Protein AF-0000000072553119 (afdb_homodimer)

Structure (mmCIF, N/CA/C/O backbone):
data_AF-0000000072553119-model_v1
#
loop_
_entity.id
_entity.type
_entity.pdbx_description
1 polymer 'Predicted protein'
#
loop_
_atom_site.group_PDB
_atom_site.id
_atom_site.type_symbol
_atom_site.label_atom_id
_atom_site.label_alt_id
_atom_site.label_comp_id
_atom_site.label_asym_id
_atom_site.label_entity_id
_atom_site.label_seq_id
_atom_site.pdbx_PDB_ins_code
_atom_site.Cartn_x
_atom_site.Cartn_y
_atom_site.Cartn_z
_atom_site.occupancy
_atom_site.B_iso_or_equiv
_atom_site.auth_seq_id
_atom_site.auth_comp_id
_atom_site.auth_asym_id
_atom_site.auth_atom_id
_atom_site.pdbx_PDB_model_num
ATOM 1 N N . GLY A 1 1 ? -25.703 16.375 -2.039 1 75.75 1 GLY A N 1
ATOM 2 C CA . GLY A 1 1 ? -24.359 16.766 -2.438 1 75.75 1 GLY A CA 1
ATOM 3 C C . GLY A 1 1 ? -23.281 16.188 -1.546 1 75.75 1 GLY A C 1
ATOM 4 O O . GLY A 1 1 ? -23.578 15.594 -0.503 1 75.75 1 GLY A O 1
ATOM 5 N N . ALA A 1 2 ? -22.141 16.156 -1.925 1 88.75 2 ALA A N 1
ATOM 6 C CA . ALA A 1 2 ? -21.062 15.617 -1.092 1 88.75 2 ALA A CA 1
ATOM 7 C C . ALA A 1 2 ? -20.922 16.422 0.202 1 88.75 2 ALA A C 1
ATOM 9 O O . ALA A 1 2 ? -21 17.641 0.191 1 88.75 2 ALA A O 1
ATOM 10 N N . SER A 1 3 ? -20.844 15.773 1.328 1 96.75 3 SER A N 1
ATOM 11 C CA . SER A 1 3 ? -20.609 16.422 2.613 1 96.75 3 SER A CA 1
ATOM 12 C C . SER A 1 3 ? -19.297 17.188 2.615 1 96.75 3 SER A C 1
ATOM 14 O O . SER A 1 3 ? -18.453 16.984 1.74 1 96.75 3 SER A O 1
ATOM 16 N N . ILE A 1 4 ? -19.156 18.141 3.562 1 97.81 4 ILE A N 1
ATOM 17 C CA . ILE A 1 4 ? -17.906 18.891 3.68 1 97.81 4 ILE A CA 1
ATOM 18 C C . ILE A 1 4 ? -16.734 17.938 3.896 1 97.81 4 ILE A C 1
ATOM 20 O O . ILE A 1 4 ? -15.648 18.141 3.359 1 97.81 4 ILE A O 1
ATOM 24 N N . GLU A 1 5 ? -16.984 16.922 4.676 1 98.31 5 GLU A N 1
ATOM 25 C CA . GLU A 1 5 ? -15.953 15.914 4.93 1 98.31 5 GLU A CA 1
ATOM 26 C C . GLU A 1 5 ? -15.523 15.227 3.639 1 98.31 5 GLU A C 1
ATOM 28 O O . GLU A 1 5 ? -14.328 15.055 3.391 1 98.31 5 GLU A O 1
ATOM 33 N N . GLU A 1 6 ? -16.5 14.836 2.852 1 97.75 6 GLU A N 1
ATOM 34 C CA . GLU A 1 6 ? -16.203 14.188 1.578 1 97.75 6 GLU A CA 1
ATOM 35 C C . GLU A 1 6 ? -15.453 15.125 0.643 1 97.75 6 GLU A C 1
ATOM 37 O O . GLU A 1 6 ? -14.562 14.695 -0.09 1 97.75 6 GLU A O 1
ATOM 42 N N . GLN A 1 7 ? -15.758 16.375 0.671 1 98.56 7 GLN A N 1
ATOM 43 C CA . GLN A 1 7 ? -15.086 17.359 -0.162 1 98.56 7 GLN A CA 1
ATOM 44 C C . GLN A 1 7 ? -13.656 17.609 0.315 1 98.56 7 GLN A C 1
ATOM 46 O O . GLN A 1 7 ? -12.75 17.812 -0.498 1 98.56 7 GLN A O 1
ATOM 51 N N . LEU A 1 8 ? -13.477 17.562 1.594 1 98.81 8 LEU A N 1
ATOM 52 C CA . LEU A 1 8 ? -12.133 17.703 2.146 1 98.81 8 LEU A CA 1
ATOM 53 C C . LEU A 1 8 ? -11.25 16.531 1.748 1 98.81 8 LEU A C 1
ATOM 55 O O . LEU A 1 8 ? -10.078 16.719 1.408 1 98.81 8 LEU A O 1
ATOM 59 N N . ILE A 1 9 ? -11.797 15.375 1.799 1 98.44 9 ILE A N 1
ATOM 60 C CA . ILE A 1 9 ? -11.062 14.188 1.379 1 98.44 9 ILE A CA 1
ATOM 61 C C . ILE A 1 9 ? -10.648 14.328 -0.083 1 98.44 9 ILE A C 1
ATOM 63 O O . ILE A 1 9 ? -9.484 14.086 -0.428 1 98.44 9 ILE A O 1
ATOM 67 N N . GLU A 1 10 ? -11.586 14.812 -0.904 1 97.69 10 GLU A N 1
ATOM 68 C CA . GLU A 1 10 ? -11.297 15 -2.322 1 97.69 10 GLU A CA 1
ATOM 69 C C . GLU A 1 10 ? -10.219 16.062 -2.527 1 97.69 10 GLU A C 1
ATOM 71 O O . GLU A 1 10 ? -9.344 15.914 -3.385 1 97.69 10 GLU A O 1
ATOM 76 N N . ALA A 1 11 ? -10.273 17.156 -1.804 1 98.75 11 ALA A N 1
ATOM 77 C CA . ALA A 1 11 ? -9.258 18.203 -1.89 1 98.75 11 ALA A CA 1
ATOM 78 C C . ALA A 1 11 ? -7.871 17.641 -1.599 1 98.75 11 ALA A C 1
ATOM 80 O O . ALA A 1 11 ? -6.91 17.938 -2.32 1 98.75 11 ALA A O 1
ATOM 81 N N . CYS A 1 12 ? -7.758 16.781 -0.59 1 98.75 12 CYS A N 1
ATOM 82 C CA . CYS A 1 12 ? -6.484 16.188 -0.197 1 98.75 12 CYS A CA 1
ATOM 83 C C . CYS A 1 12 ? -5.996 15.195 -1.243 1 98.75 12 CYS A C 1
ATOM 85 O O . CYS A 1 12 ? -4.805 15.141 -1.551 1 98.75 12 CYS A O 1
ATOM 87 N N . ARG A 1 13 ? -6.941 14.438 -1.808 1 97.69 13 ARG A N 1
ATOM 88 C CA . ARG A 1 13 ? -6.59 13.445 -2.822 1 97.69 13 ARG A CA 1
ATOM 89 C C . ARG A 1 13 ? -6.07 14.125 -4.086 1 97.69 13 ARG A C 1
ATOM 91 O O . ARG A 1 13 ? -5.199 13.586 -4.77 1 97.69 13 ARG A O 1
ATOM 98 N N . ARG A 1 14 ? -6.5 15.336 -4.324 1 97.88 14 ARG A N 1
ATOM 99 C CA . ARG A 1 14 ? -6.207 15.992 -5.594 1 97.88 14 ARG A CA 1
ATOM 100 C C . ARG A 1 14 ? -5.164 17.094 -5.414 1 97.88 14 ARG A C 1
ATOM 102 O O . ARG A 1 14 ? -4.926 17.875 -6.328 1 97.88 14 ARG A O 1
ATOM 109 N N . ASP A 1 15 ? -4.676 17.172 -4.246 1 98.75 15 ASP A N 1
ATOM 110 C CA . ASP A 1 15 ? -3.699 18.219 -3.938 1 98.75 15 ASP A CA 1
ATOM 111 C C . ASP A 1 15 ? -4.262 19.609 -4.242 1 98.75 15 ASP A C 1
ATOM 113 O O . ASP A 1 15 ? -3.582 20.438 -4.852 1 98.75 15 ASP A O 1
ATOM 117 N N . ASN A 1 16 ? -5.531 19.812 -3.836 1 98.69 16 ASN A N 1
ATOM 118 C CA . ASN A 1 16 ? -6.254 21.047 -4.148 1 98.69 16 ASN A CA 1
ATOM 119 C C . ASN A 1 16 ? -6.344 21.969 -2.938 1 98.69 16 ASN A C 1
ATOM 121 O O . ASN A 1 16 ? -7.371 22 -2.258 1 98.69 16 ASN A O 1
ATOM 125 N N . VAL A 1 17 ? -5.387 22.797 -2.744 1 98.81 17 VAL A N 1
ATOM 126 C CA . VAL A 1 17 ? -5.289 23.703 -1.604 1 98.81 17 VAL A CA 1
ATOM 127 C C . VAL A 1 17 ? -6.398 24.734 -1.674 1 98.81 17 VAL A C 1
ATOM 129 O O . VAL A 1 17 ? -6.977 25.109 -0.649 1 98.81 17 VAL A O 1
ATOM 132 N N . GLU A 1 18 ? -6.691 25.172 -2.852 1 98.69 18 GLU A N 1
ATOM 133 C CA . GLU A 1 18 ? -7.723 26.188 -3.031 1 98.69 18 GLU A CA 1
ATOM 134 C C . GLU A 1 18 ? -9.078 25.688 -2.531 1 98.69 18 GLU A C 1
ATOM 136 O O . GLU A 1 18 ? -9.766 26.391 -1.787 1 98.69 18 GLU A O 1
ATOM 141 N N . LEU A 1 19 ? -9.43 24.516 -2.973 1 98.56 19 LEU A N 1
ATOM 142 C CA . LEU A 1 19 ? -10.695 23.938 -2.527 1 98.56 19 LEU A CA 1
ATOM 143 C C . LEU A 1 19 ? -10.711 23.781 -1.011 1 98.56 19 LEU A C 1
ATOM 145 O O . LEU A 1 19 ? -11.711 24.109 -0.362 1 98.56 19 LEU A O 1
ATOM 149 N N . LEU A 1 20 ? -9.648 23.266 -0.407 1 98.56 20 LEU A N 1
ATOM 150 C CA . LEU A 1 20 ? -9.547 23.109 1.039 1 98.56 20 LEU A CA 1
ATOM 151 C C . LEU A 1 20 ? -9.766 24.438 1.747 1 98.56 20 LEU A C 1
ATOM 153 O O . LEU A 1 20 ? -10.562 24.516 2.688 1 98.56 20 LEU A O 1
ATOM 157 N N . THR A 1 21 ? -9.133 25.438 1.269 1 98.12 21 THR A N 1
ATOM 158 C CA . THR A 1 21 ? -9.211 26.766 1.861 1 98.12 21 THR A CA 1
ATOM 159 C C . THR A 1 21 ? -10.633 27.328 1.764 1 98.12 21 THR A C 1
ATOM 161 O O . THR A 1 21 ? -11.156 27.891 2.729 1 98.12 21 THR A O 1
ATOM 164 N N . GLU A 1 22 ? -11.227 27.109 0.644 1 98.12 22 GLU A N 1
ATOM 165 C CA . GLU A 1 22 ? -12.594 27.562 0.441 1 98.12 22 GLU A CA 1
ATOM 166 C C . GLU A 1 22 ? -13.555 26.891 1.418 1 98.12 22 GLU A C 1
ATOM 168 O O . GLU A 1 22 ? -14.438 27.531 1.98 1 98.12 22 GLU A O 1
ATOM 173 N N . LEU A 1 23 ? -13.383 25.594 1.625 1 97.81 23 LEU A N 1
ATOM 174 C CA . LEU A 1 23 ? -14.258 24.812 2.486 1 97.81 23 LEU A CA 1
ATOM 175 C C . LEU A 1 23 ? -14.125 25.25 3.941 1 97.81 23 LEU A C 1
ATOM 177 O O . LEU A 1 23 ? -15.078 25.125 4.719 1 97.81 23 LEU A O 1
ATOM 181 N N . LEU A 1 24 ? -12.984 25.766 4.238 1 97.44 24 LEU A N 1
ATOM 182 C CA . LEU A 1 24 ? -12.719 26.094 5.633 1 97.44 24 LEU A CA 1
ATOM 183 C C . LEU A 1 24 ? -12.938 27.578 5.891 1 97.44 24 LEU A C 1
ATOM 185 O O . LEU A 1 24 ? -12.906 28.031 7.043 1 97.44 24 LEU A O 1
ATOM 189 N N . GLU A 1 25 ? -13.273 28.172 4.824 1 95.19 25 GLU A N 1
ATOM 190 C CA . GLU A 1 25 ? -13.469 29.609 4.949 1 95.19 25 GLU A CA 1
ATOM 191 C C . GLU A 1 25 ? -14.602 29.938 5.91 1 95.19 25 GLU A C 1
ATOM 193 O O . GLU A 1 25 ? -15.656 29.297 5.871 1 95.19 25 GLU A O 1
ATOM 198 N N . ASP A 1 26 ? -14.453 30.844 6.859 1 94.19 26 ASP A N 1
ATOM 199 C CA . ASP A 1 26 ? -15.453 31.391 7.773 1 94.19 26 ASP A CA 1
ATOM 200 C C . ASP A 1 26 ? -15.766 30.406 8.898 1 94.19 26 ASP A C 1
ATOM 202 O O . ASP A 1 26 ? -16.781 30.531 9.57 1 94.19 26 ASP A O 1
ATOM 206 N N . LYS A 1 27 ? -15.102 29.344 8.922 1 96.31 27 LYS A N 1
ATOM 207 C CA . LYS A 1 27 ? -15.266 28.422 10.047 1 96.31 27 LYS A CA 1
ATOM 208 C C . LYS A 1 27 ? -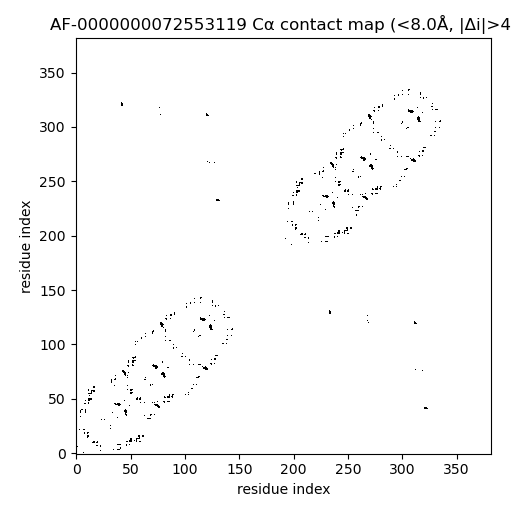14.414 28.859 11.234 1 96.31 27 LYS A C 1
ATOM 210 O O . LYS A 1 27 ? -13.391 29.516 11.062 1 96.31 27 LYS A O 1
ATOM 215 N N . SER A 1 28 ? -14.953 28.531 12.344 1 96.88 28 SER A N 1
ATOM 216 C CA . SER A 1 28 ? -14.188 28.828 13.547 1 96.88 28 SER A CA 1
ATOM 217 C C . SER A 1 28 ? -12.938 27.953 13.641 1 96.88 28 SER A C 1
ATOM 219 O O . SER A 1 28 ? -12.883 26.891 13.039 1 96.88 28 SER A O 1
ATOM 221 N N . ASP A 1 29 ? -11.953 28.391 14.414 1 95.5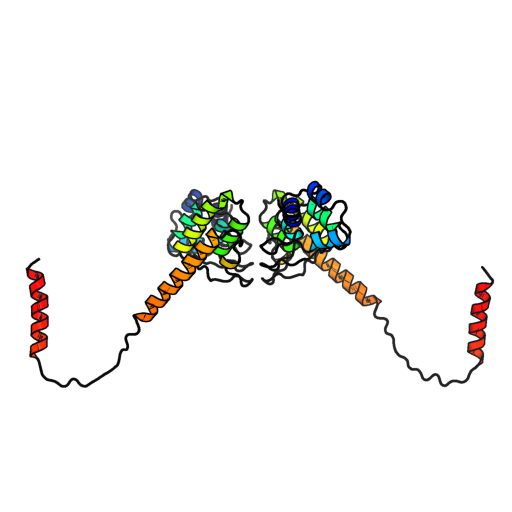6 29 ASP A N 1
ATOM 222 C CA . ASP A 1 29 ? -10.727 27.641 14.609 1 95.56 29 ASP A CA 1
ATOM 223 C C . ASP A 1 29 ? -11.023 26.25 15.164 1 95.56 29 ASP A C 1
ATOM 225 O O . ASP A 1 29 ? -10.414 25.25 14.75 1 95.56 29 ASP A O 1
ATOM 229 N N . SER A 1 30 ? -11.961 26.219 16.047 1 96.94 30 SER A N 1
ATOM 230 C CA . SER A 1 30 ? -12.328 24.938 16.672 1 96.94 30 SER A CA 1
ATOM 231 C C . SER A 1 30 ? -12.953 24 15.648 1 96.94 30 SER A C 1
ATOM 233 O O . SER A 1 30 ? -12.68 22.797 15.656 1 96.94 30 SER A O 1
ATOM 235 N N . GLU A 1 31 ? -13.758 24.516 14.781 1 97.38 31 GLU A N 1
ATOM 236 C CA . GLU A 1 31 ? -14.391 23.703 13.742 1 97.38 31 GLU A CA 1
ATOM 237 C C . GLU A 1 31 ? -13.367 23.234 12.719 1 97.38 31 GLU A C 1
ATOM 239 O O . GLU A 1 31 ? -13.422 22.078 12.266 1 97.38 31 GLU A O 1
ATOM 244 N N . ILE A 1 32 ? -12.453 24.078 12.367 1 97.94 32 ILE A N 1
ATOM 245 C CA . ILE A 1 32 ? -11.391 23.734 11.422 1 97.94 32 ILE A CA 1
ATOM 246 C C . ILE A 1 32 ? -10.547 22.594 11.984 1 97.94 32 ILE A C 1
ATOM 248 O O . ILE A 1 32 ? -10.312 21.594 11.305 1 97.94 32 ILE A O 1
ATOM 252 N N . THR A 1 33 ? -10.211 22.781 13.219 1 97.94 33 THR A N 1
ATOM 253 C CA . THR A 1 33 ? -9.406 21.766 13.883 1 97.94 33 THR A CA 1
ATOM 254 C C . THR A 1 33 ? -10.141 20.422 13.898 1 97.94 33 THR A C 1
ATOM 256 O O . THR A 1 33 ? -9.547 19.391 13.594 1 97.94 33 THR A O 1
ATOM 259 N N . ARG A 1 34 ? -11.359 20.453 14.219 1 98.38 34 ARG A N 1
ATOM 260 C CA . ARG A 1 34 ? -12.164 19.234 14.266 1 98.38 34 ARG A CA 1
ATOM 261 C C . ARG A 1 34 ? -12.266 18.594 12.883 1 98.38 34 ARG A C 1
ATOM 263 O O . ARG A 1 34 ? -12.016 17.391 12.734 1 98.38 34 ARG A O 1
ATOM 270 N N . LEU A 1 35 ? -12.578 19.359 11.867 1 98.56 35 LEU A N 1
ATOM 271 C CA . LEU A 1 35 ? -12.75 18.844 10.516 1 98.56 35 LEU A CA 1
ATOM 272 C C . LEU A 1 35 ? -11.453 18.234 9.984 1 98.56 35 LEU A C 1
ATOM 274 O O . LEU A 1 35 ? -11.453 17.141 9.43 1 98.56 35 LEU A O 1
ATOM 278 N N . LEU A 1 36 ? -10.344 18.906 10.211 1 98.81 36 LEU A N 1
ATOM 279 C CA . LEU A 1 36 ? -9.07 18.484 9.633 1 98.81 36 LEU A CA 1
ATOM 280 C C . LEU A 1 36 ? -8.531 17.25 10.352 1 98.81 36 LEU A C 1
ATOM 282 O O . LEU A 1 36 ? -7.926 16.375 9.727 1 98.81 36 LEU A O 1
ATOM 286 N N . ASN A 1 37 ? -8.859 17.125 11.648 1 98.81 37 ASN A N 1
ATOM 287 C CA . ASN A 1 37 ? -8.25 16.062 12.43 1 98.81 37 ASN A CA 1
ATOM 288 C C . ASN A 1 37 ? -9.188 14.859 12.555 1 98.81 37 ASN A C 1
ATOM 290 O O . ASN A 1 37 ? -8.734 13.727 12.734 1 98.81 37 ASN A O 1
ATOM 294 N N . GLU A 1 38 ? -10.508 15.023 12.336 1 98.62 38 GLU A N 1
ATOM 295 C CA . GLU A 1 38 ? -11.438 13.938 12.641 1 98.62 38 GLU A CA 1
ATOM 296 C C . GLU A 1 38 ? -12.062 13.367 11.375 1 98.62 38 GLU A C 1
ATOM 298 O O . GLU A 1 38 ? -12.664 12.297 11.398 1 98.62 38 GLU A O 1
ATOM 303 N N . THR A 1 39 ? -11.953 14.109 10.25 1 98.75 39 THR A N 1
ATOM 304 C CA . THR A 1 39 ? -12.469 13.57 9 1 98.75 39 THR A CA 1
ATOM 305 C C . THR A 1 39 ? -11.672 12.344 8.57 1 98.75 39 THR A C 1
ATOM 307 O O . THR A 1 39 ? -10.445 12.398 8.453 1 98.75 39 THR A O 1
ATOM 310 N N . THR A 1 40 ? -12.406 11.234 8.359 1 98.56 40 THR A N 1
ATOM 311 C CA . THR A 1 40 ? -11.781 10.008 7.879 1 98.56 40 THR A CA 1
ATOM 312 C C . THR A 1 40 ? -12.562 9.422 6.707 1 98.56 40 THR A C 1
ATOM 314 O O . THR A 1 40 ? -13.758 9.695 6.555 1 98.56 40 THR A O 1
ATOM 317 N N . THR A 1 41 ? -11.891 8.672 5.875 1 97.44 41 THR A N 1
ATOM 318 C CA . THR A 1 41 ? -12.555 7.875 4.848 1 97.44 41 THR A CA 1
ATOM 319 C C . THR A 1 41 ? -13.227 6.652 5.465 1 97.44 41 THR A C 1
ATOM 321 O O . THR A 1 41 ? -13.039 6.367 6.648 1 97.44 41 THR A O 1
ATOM 324 N N . VAL A 1 42 ? -13.938 6.02 4.672 1 93.5 42 VAL A N 1
ATOM 325 C CA . VAL A 1 42 ? -14.609 4.801 5.102 1 93.5 42 VAL A CA 1
ATOM 326 C C . VAL A 1 42 ? -13.578 3.748 5.492 1 93.5 42 VAL A C 1
ATOM 328 O O . VAL A 1 42 ? -13.867 2.855 6.297 1 93.5 42 VAL A O 1
ATOM 331 N N . MET A 1 43 ? -12.367 3.85 4.98 1 93.62 43 MET A N 1
ATOM 332 C CA . MET A 1 43 ? -11.297 2.893 5.27 1 93.62 43 MET A CA 1
ATOM 333 C C . MET A 1 43 ? -10.547 3.285 6.539 1 93.62 43 MET A C 1
ATOM 335 O O . MET A 1 43 ? -9.656 2.561 6.984 1 93.62 43 MET A O 1
ATOM 339 N N . GLY A 1 44 ? -10.859 4.457 7.102 1 97.12 44 GLY A N 1
ATOM 340 C CA . GLY A 1 44 ? -10.227 4.879 8.344 1 97.12 44 GLY A CA 1
ATOM 341 C C . GLY A 1 44 ? -9 5.742 8.125 1 97.12 44 GLY A C 1
ATOM 342 O O . GLY A 1 44 ? -8.211 5.945 9.047 1 97.12 44 GLY A O 1
ATOM 343 N N . ASN A 1 45 ? -8.797 6.211 6.906 1 98.12 45 ASN A N 1
ATOM 344 C CA . ASN A 1 45 ? -7.715 7.152 6.621 1 98.12 45 ASN A CA 1
ATOM 345 C C . ASN A 1 45 ? -8.109 8.586 6.973 1 98.12 45 ASN A C 1
ATOM 347 O O . ASN A 1 45 ? -9.211 9.031 6.641 1 98.12 45 ASN A O 1
ATOM 351 N N . HIS A 1 46 ? -7.207 9.242 7.617 1 98.88 46 HIS A N 1
ATOM 352 C CA . HIS A 1 46 ? -7.387 10.68 7.832 1 98.88 46 HIS A CA 1
ATOM 353 C C . HIS A 1 46 ? -6.996 11.469 6.594 1 98.88 46 HIS A C 1
ATOM 355 O O . HIS A 1 46 ? -6.391 10.93 5.668 1 98.88 46 HIS A O 1
ATOM 361 N N . LEU A 1 47 ? -7.387 12.789 6.645 1 98.88 47 LEU A N 1
ATOM 362 C CA . LEU A 1 47 ? -7.059 13.664 5.523 1 98.88 47 LEU A CA 1
ATOM 363 C C . LEU A 1 47 ? -5.566 13.625 5.219 1 98.88 47 LEU A C 1
ATOM 365 O O . LEU A 1 47 ? -5.164 13.547 4.055 1 98.88 47 LEU A O 1
ATOM 369 N N . TYR A 1 48 ? -4.809 13.562 6.301 1 98.94 48 TYR A N 1
ATOM 370 C CA . TYR A 1 48 ? -3.354 13.562 6.191 1 98.94 48 TYR A CA 1
ATOM 371 C C . TYR A 1 48 ? -2.857 12.289 5.523 1 98.94 48 TYR A C 1
ATOM 373 O O . TYR A 1 48 ? -1.954 12.328 4.684 1 98.94 48 TYR A O 1
ATOM 381 N N . HIS A 1 49 ? -3.432 11.133 5.77 1 98.88 49 HIS A N 1
ATOM 382 C CA . HIS A 1 49 ? -3.094 9.875 5.113 1 98.88 49 HIS A CA 1
ATOM 383 C C . HIS A 1 49 ? -3.381 9.938 3.617 1 98.88 49 HIS A C 1
ATOM 385 O O . HIS A 1 49 ? -2.561 9.5 2.805 1 98.88 49 HIS A O 1
ATOM 391 N N . GLU A 1 50 ? -4.566 10.516 3.293 1 98.44 50 GLU A N 1
ATOM 392 C CA . GLU A 1 50 ? -4.973 10.594 1.894 1 98.44 50 GLU A CA 1
ATOM 393 C C . GLU A 1 50 ? -4.004 11.445 1.081 1 98.44 50 GLU A C 1
ATOM 395 O O . GLU A 1 50 ? -3.672 11.102 -0.056 1 98.44 50 GLU A O 1
ATOM 400 N N . ALA A 1 51 ? -3.57 12.516 1.639 1 98.88 51 ALA A N 1
ATOM 401 C CA . ALA A 1 51 ? -2.596 13.383 0.978 1 98.88 51 ALA A CA 1
ATOM 402 C C . ALA A 1 51 ? -1.234 12.695 0.882 1 98.88 51 ALA A C 1
ATOM 404 O O . ALA A 1 51 ? -0.615 12.68 -0.184 1 98.88 51 ALA A O 1
ATOM 405 N N . ALA A 1 52 ? -0.789 12.07 1.973 1 98.88 52 ALA A N 1
ATOM 406 C CA . ALA A 1 52 ? 0.529 11.453 2.07 1 98.88 52 ALA A CA 1
ATOM 407 C C . ALA A 1 52 ? 0.649 10.266 1.114 1 98.88 52 ALA A C 1
ATOM 409 O O . ALA A 1 52 ? 1.694 10.07 0.491 1 98.88 52 ALA A O 1
ATOM 410 N N . SER A 1 53 ? -0.427 9.531 0.985 1 98 53 SER A N 1
ATOM 411 C CA . SER A 1 53 ? -0.419 8.32 0.163 1 98 53 SER A CA 1
ATOM 412 C C . SER A 1 53 ? -0.3 8.664 -1.318 1 98 53 SER A C 1
ATOM 414 O O . SER A 1 53 ? -0.148 7.773 -2.156 1 98 53 SER A O 1
ATOM 416 N N . ARG A 1 54 ? -0.298 9.945 -1.612 1 97.56 54 ARG A N 1
ATOM 417 C CA . ARG A 1 54 ? -0.227 10.383 -3.002 1 97.56 54 ARG A CA 1
ATOM 418 C C . ARG A 1 54 ? 0.91 11.383 -3.201 1 97.56 54 ARG A C 1
ATOM 420 O O . ARG A 1 54 ? 1.016 12.008 -4.258 1 97.56 54 ARG A O 1
ATOM 427 N N . GLY A 1 55 ? 1.621 11.555 -2.145 1 98.62 55 GLY A N 1
ATOM 428 C CA . GLY A 1 55 ? 2.748 12.469 -2.236 1 98.62 55 GLY A CA 1
ATOM 429 C C . GLY A 1 55 ? 2.332 13.898 -2.529 1 98.62 55 GLY A C 1
ATOM 430 O O . GLY A 1 55 ? 3.016 14.609 -3.27 1 98.62 55 GLY A O 1
ATOM 431 N N . ASN A 1 56 ? 1.232 14.297 -2.033 1 98.75 56 ASN A N 1
ATOM 432 C CA . ASN A 1 56 ? 0.709 15.625 -2.32 1 98.75 56 ASN A CA 1
ATOM 433 C C . ASN A 1 56 ? 1.345 16.688 -1.422 1 98.75 56 ASN A C 1
ATOM 435 O O . ASN A 1 56 ? 0.815 17 -0.354 1 98.75 56 ASN A O 1
ATOM 439 N N . TYR A 1 57 ? 2.348 17.297 -1.908 1 98.75 57 TYR A N 1
ATOM 440 C CA . TYR A 1 57 ? 3.232 18.172 -1.145 1 98.75 57 TYR A CA 1
ATOM 441 C C . TYR A 1 57 ? 2.506 19.438 -0.716 1 98.75 57 TYR A C 1
ATOM 443 O O . TYR A 1 57 ? 2.557 19.812 0.455 1 98.75 57 TYR A O 1
ATOM 451 N N . GLU A 1 58 ? 1.848 20.078 -1.609 1 98.75 58 GLU A N 1
ATOM 452 C CA . GLU A 1 58 ? 1.302 21.406 -1.355 1 98.75 58 GLU A CA 1
ATOM 453 C C . GLU A 1 58 ? 0.208 21.359 -0.292 1 98.75 58 GLU A C 1
ATOM 455 O O . GLU A 1 58 ? 0.196 22.172 0.629 1 98.75 58 GLU A O 1
ATOM 460 N N . ILE A 1 59 ? -0.656 20.391 -0.421 1 98.88 59 ILE A N 1
ATOM 461 C CA . ILE A 1 59 ? -1.761 20.344 0.531 1 98.88 59 ILE A CA 1
ATOM 462 C C . ILE A 1 59 ? -1.249 19.875 1.89 1 98.88 59 ILE A C 1
ATOM 464 O O . ILE A 1 59 ? -1.741 20.312 2.932 1 98.88 59 ILE A O 1
ATOM 468 N N . ILE A 1 60 ? -0.24 18.953 1.889 1 98.88 60 ILE A N 1
ATOM 469 C CA . ILE A 1 60 ? 0.35 18.547 3.154 1 98.88 60 ILE A CA 1
ATOM 470 C C . ILE A 1 60 ? 0.979 19.734 3.855 1 98.88 60 ILE A C 1
ATOM 472 O O . ILE A 1 60 ? 0.774 19.953 5.055 1 98.88 60 ILE A O 1
ATOM 476 N N . ASP A 1 61 ? 1.696 20.531 3.123 1 98.62 61 ASP A N 1
ATOM 477 C CA . ASP A 1 61 ? 2.301 21.75 3.664 1 98.62 61 ASP A CA 1
ATOM 478 C C . ASP A 1 61 ? 1.241 22.672 4.273 1 98.62 61 ASP A C 1
ATOM 480 O O . ASP A 1 61 ? 1.416 23.172 5.387 1 98.62 61 ASP A O 1
ATOM 484 N N . HIS A 1 62 ? 0.181 22.812 3.588 1 98.44 62 HIS A N 1
ATOM 485 C CA . HIS A 1 62 ? -0.908 23.656 4.055 1 98.44 62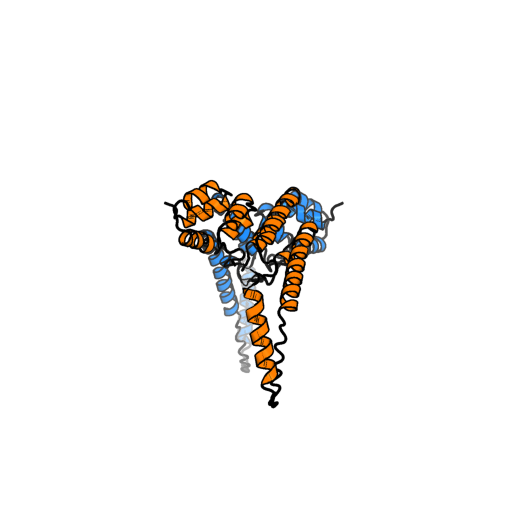 HIS A CA 1
ATOM 486 C C . HIS A 1 62 ? -1.547 23.094 5.316 1 98.44 62 HIS A C 1
ATOM 488 O O . HIS A 1 62 ? -1.841 23.844 6.258 1 98.44 62 HIS A O 1
ATOM 494 N N . LEU A 1 63 ? -1.787 21.75 5.328 1 98.5 63 LEU A N 1
ATOM 495 C CA . LEU A 1 63 ? -2.361 21.094 6.496 1 98.5 63 LEU A CA 1
ATOM 496 C C . LEU A 1 63 ? -1.466 21.266 7.719 1 98.5 63 LEU A C 1
ATOM 498 O O . LEU A 1 63 ? -1.948 21.609 8.805 1 98.5 63 LEU A O 1
ATOM 502 N N . LEU A 1 64 ? -0.185 21.062 7.539 1 97.69 64 LEU A N 1
ATOM 503 C CA . LEU A 1 64 ? 0.777 21.078 8.633 1 97.69 64 LEU A CA 1
ATOM 504 C C . LEU A 1 64 ? 0.913 22.5 9.195 1 97.69 64 LEU A C 1
ATOM 506 O O . LEU A 1 64 ? 1.367 22.672 10.328 1 97.69 64 LEU A O 1
ATOM 510 N N . ASP A 1 65 ? 0.448 23.484 8.469 1 95.56 65 ASP A N 1
ATOM 511 C CA . ASP A 1 65 ? 0.517 24.875 8.898 1 95.56 65 ASP A CA 1
ATOM 512 C C . ASP A 1 65 ? -0.718 25.266 9.711 1 95.56 65 ASP A C 1
ATOM 514 O O . ASP A 1 65 ? -0.766 26.344 10.297 1 95.56 65 ASP A O 1
ATOM 518 N N . GLN A 1 66 ? -1.687 24.422 9.688 1 95.81 66 GLN A N 1
ATOM 519 C CA . GLN A 1 66 ? -2.885 24.719 10.461 1 95.81 66 GLN A CA 1
ATOM 520 C C . GLN A 1 66 ? -2.625 24.562 11.961 1 95.81 66 GLN A C 1
ATOM 522 O O . GLN A 1 66 ? -1.914 23.641 12.375 1 95.81 66 GLN A O 1
ATOM 527 N N . PRO A 1 67 ? -3.217 25.469 12.711 1 92 67 PRO A N 1
ATOM 528 C CA . PRO A 1 67 ? -3.055 25.328 14.164 1 92 67 PRO A CA 1
ATOM 529 C C . PRO A 1 67 ? -3.658 24.047 14.719 1 92 67 PRO A C 1
ATOM 531 O O . PRO A 1 67 ? -4.727 23.625 14.273 1 92 67 PRO A O 1
ATOM 534 N N . ASP A 1 68 ? -2.984 23.344 15.617 1 96.38 68 ASP A N 1
ATOM 535 C CA . ASP A 1 68 ? -3.424 22.156 16.359 1 96.38 68 ASP A CA 1
ATOM 536 C C . ASP A 1 68 ? -3.674 20.984 15.414 1 96.38 68 ASP A C 1
ATOM 538 O O . ASP A 1 68 ? -4.5 20.109 15.695 1 96.38 68 ASP A O 1
ATOM 542 N N . PHE A 1 69 ? -3.064 21.062 14.25 1 97.88 69 PHE A N 1
ATOM 543 C CA . PHE A 1 69 ? -3.162 19.938 13.328 1 97.88 69 PHE A CA 1
ATOM 544 C C . PHE A 1 69 ? -2.383 18.734 13.852 1 97.88 69 PHE A C 1
ATOM 546 O O . PHE A 1 69 ? -1.229 18.875 14.266 1 97.88 69 PHE A O 1
ATOM 553 N N . GLU A 1 70 ? -3.047 17.516 13.852 1 98.06 70 GLU A N 1
ATOM 554 C CA . GLU A 1 70 ? -2.424 16.297 14.352 1 98.06 70 GLU A CA 1
ATOM 555 C C . GLU A 1 70 ? -1.472 15.703 13.312 1 98.06 70 GLU A C 1
ATOM 557 O O . GLU A 1 70 ? -1.899 15.289 12.234 1 98.06 70 GLU A O 1
ATOM 562 N N . CYS A 1 71 ? -0.23 15.562 13.648 1 97.81 71 CYS A N 1
ATOM 563 C CA . CYS A 1 71 ? 0.805 15.156 12.703 1 97.81 71 CYS A CA 1
ATOM 564 C C . CYS A 1 71 ? 0.92 13.633 12.648 1 97.81 71 CYS A C 1
ATOM 566 O O . CYS A 1 71 ? 1.517 13.094 11.711 1 97.81 71 CYS A O 1
ATOM 568 N N . ASP A 1 72 ? 0.356 12.93 13.656 1 98.69 72 ASP A N 1
ATOM 569 C CA . ASP A 1 72 ? 0.58 11.492 13.688 1 98.69 72 ASP A CA 1
ATOM 570 C C . ASP A 1 72 ? -0.725 10.734 13.938 1 98.69 72 ASP A C 1
ATOM 572 O O . ASP A 1 72 ? -0.793 9.875 14.82 1 98.69 72 ASP A O 1
ATOM 576 N N . PRO A 1 73 ? -1.782 11.102 13.219 1 98.75 73 PRO A N 1
ATOM 577 C CA . PRO A 1 73 ? -2.955 10.234 13.359 1 98.75 73 PRO A CA 1
ATOM 578 C C . PRO A 1 73 ? -2.697 8.812 12.875 1 98.75 73 PRO A C 1
ATOM 580 O O . PRO A 1 73 ? -1.875 8.602 11.984 1 98.75 73 PRO A O 1
ATOM 583 N N . ILE A 1 74 ? -3.334 7.836 13.492 1 98.69 74 ILE A N 1
ATOM 584 C CA . ILE A 1 74 ? -3.176 6.43 13.133 1 98.69 74 ILE A CA 1
ATOM 585 C C . ILE A 1 74 ? -4.41 5.945 12.383 1 98.69 74 ILE A C 1
ATOM 587 O O . ILE A 1 74 ? -5.539 6.133 12.844 1 98.69 74 ILE A O 1
ATOM 591 N N . ASN A 1 75 ? -4.242 5.391 11.188 1 97.75 75 ASN A N 1
ATOM 592 C CA . ASN A 1 75 ? -5.41 4.93 10.445 1 97.75 75 ASN A CA 1
ATOM 593 C C . ASN A 1 75 ? -5.922 3.594 10.969 1 97.75 75 ASN A C 1
ATOM 595 O O . ASN A 1 75 ? -5.199 2.885 11.672 1 97.75 75 ASN A O 1
ATOM 599 N N . ARG A 1 76 ? -7.051 3.285 10.664 1 95.38 76 ARG A N 1
ATOM 600 C CA . ARG A 1 76 ? -7.793 2.209 11.312 1 95.38 76 ARG A CA 1
ATOM 601 C C . ARG A 1 76 ? -7.285 0.843 10.859 1 95.38 76 ARG A C 1
ATOM 603 O O . ARG A 1 76 ? -7.078 -0.052 11.688 1 95.38 76 ARG A O 1
ATOM 610 N N . LEU A 1 77 ? -7.031 0.662 9.664 1 92.69 77 LEU A N 1
ATOM 611 C CA . LEU A 1 77 ? -6.812 -0.674 9.125 1 92.69 77 LEU A CA 1
ATOM 612 C C . LEU A 1 77 ? -5.379 -1.13 9.359 1 92.69 77 LEU A C 1
ATOM 614 O O . LEU A 1 77 ? -5.145 -2.182 9.953 1 92.69 77 LEU A O 1
ATOM 618 N N . GLU A 1 78 ? -4.398 -0.344 8.992 1 93.88 78 GLU A N 1
ATOM 619 C CA . GLU A 1 78 ? -2.998 -0.763 8.992 1 93.88 78 GLU A CA 1
ATOM 620 C C . GLU A 1 78 ? -2.277 -0.289 10.25 1 93.88 78 GLU A C 1
ATOM 622 O O . GLU A 1 78 ? -1.203 -0.793 10.578 1 93.88 78 GLU A O 1
ATOM 627 N N . GLY A 1 79 ? -2.908 0.743 10.914 1 97.62 79 GLY A N 1
ATOM 628 C CA . GLY A 1 79 ? -2.195 1.387 12 1 97.62 79 GLY A CA 1
ATOM 629 C C . GLY A 1 79 ? -1.072 2.291 11.531 1 97.62 79 GLY A C 1
ATOM 630 O O . GLY A 1 79 ? -0.098 2.51 12.258 1 97.62 79 GLY A O 1
ATOM 631 N N . ASP A 1 80 ? -1.201 2.779 10.344 1 98.19 80 ASP A N 1
ATOM 632 C CA . ASP A 1 80 ? -0.175 3.629 9.75 1 98.19 80 ASP A CA 1
ATOM 633 C C . ASP A 1 80 ? -0.347 5.082 10.188 1 98.19 80 ASP A C 1
ATOM 635 O O . ASP A 1 80 ? -1.472 5.578 10.281 1 98.19 80 ASP A O 1
ATOM 639 N N . THR A 1 81 ? 0.768 5.73 10.391 1 98.88 81 THR A N 1
ATOM 640 C CA . THR A 1 81 ? 0.796 7.191 10.367 1 98.88 81 THR A CA 1
ATOM 641 C C . THR A 1 81 ? 0.925 7.707 8.938 1 98.88 81 THR A C 1
ATOM 643 O O . THR A 1 81 ? 1.257 6.945 8.023 1 98.88 81 THR A O 1
ATOM 646 N N . PRO A 1 82 ? 0.696 9 8.742 1 98.88 82 PRO A N 1
ATOM 647 C CA . PRO A 1 82 ? 0.911 9.562 7.41 1 98.88 82 PRO A CA 1
ATOM 648 C C . PRO A 1 82 ? 2.355 9.422 6.938 1 98.88 82 PRO A C 1
ATOM 650 O O . PRO A 1 82 ? 2.605 9.266 5.738 1 98.88 82 PRO A O 1
ATOM 653 N N . LEU A 1 83 ? 3.293 9.414 7.887 1 98.94 83 LEU A N 1
ATOM 654 C CA . LEU A 1 83 ? 4.688 9.188 7.523 1 98.94 83 LEU A CA 1
ATOM 655 C C . LEU A 1 83 ? 4.871 7.801 6.914 1 98.94 83 LEU A C 1
ATOM 657 O O . LEU A 1 83 ? 5.559 7.648 5.902 1 98.94 83 LEU A O 1
ATOM 661 N N . HIS A 1 84 ? 4.234 6.777 7.539 1 98.81 84 HIS A N 1
ATOM 662 C CA . HIS A 1 84 ? 4.227 5.453 6.93 1 98.81 84 HIS A CA 1
ATOM 663 C C . HIS A 1 84 ? 3.699 5.512 5.496 1 98.81 84 HIS A C 1
ATOM 665 O O . HIS A 1 84 ? 4.312 4.953 4.586 1 98.81 84 HIS A O 1
ATOM 671 N N . SER A 1 85 ? 2.566 6.199 5.32 1 98.5 85 SER A N 1
ATOM 672 C CA . SER A 1 85 ? 1.906 6.289 4.02 1 98.5 85 SER A CA 1
ATOM 673 C C . SER A 1 85 ? 2.807 6.957 2.988 1 98.5 85 SER A C 1
ATOM 675 O O . SER A 1 85 ? 2.879 6.516 1.84 1 98.5 85 SER A O 1
ATOM 677 N N . ALA A 1 86 ? 3.457 7.992 3.375 1 98.88 86 ALA A N 1
ATOM 678 C CA . ALA A 1 86 ? 4.352 8.711 2.471 1 98.88 86 ALA A CA 1
ATOM 679 C C . ALA A 1 86 ? 5.516 7.824 2.035 1 98.88 86 ALA A C 1
ATOM 681 O O . ALA A 1 86 ? 5.914 7.84 0.867 1 98.88 86 ALA A O 1
ATOM 682 N N . VAL A 1 87 ? 6.043 7.09 2.945 1 98.75 87 VAL A N 1
ATOM 683 C CA . VAL A 1 87 ? 7.148 6.188 2.639 1 98.75 87 VAL A CA 1
ATOM 684 C C . VAL A 1 87 ? 6.68 5.117 1.655 1 98.75 87 VAL A C 1
ATOM 686 O O . VAL A 1 87 ? 7.367 4.824 0.674 1 98.75 87 VAL A O 1
ATOM 689 N N . ARG A 1 88 ? 5.52 4.539 1.915 1 96.94 88 ARG A N 1
ATOM 690 C CA . ARG A 1 88 ? 4.965 3.541 1.003 1 96.94 88 ARG A CA 1
ATOM 691 C C . ARG A 1 88 ? 4.781 4.121 -0.396 1 96.94 88 ARG A C 1
ATOM 693 O O . ARG A 1 88 ? 5.09 3.461 -1.391 1 96.94 88 ARG A O 1
ATOM 700 N N . TRP A 1 89 ? 4.297 5.328 -0.442 1 97.69 89 TRP A N 1
ATOM 701 C CA . TRP A 1 89 ? 4.129 6.008 -1.724 1 97.69 89 TRP A CA 1
ATOM 702 C C . TRP A 1 89 ? 5.461 6.137 -2.451 1 97.69 89 TRP A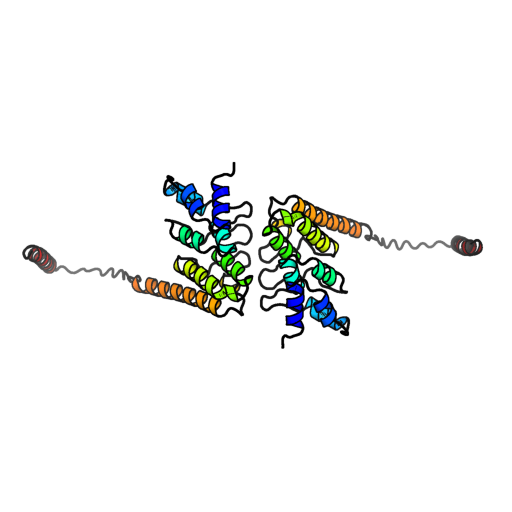 C 1
ATOM 704 O O . TRP A 1 89 ? 5.582 5.75 -3.617 1 97.69 89 TRP A O 1
ATOM 714 N N . LEU A 1 90 ? 6.457 6.598 -1.761 1 98.31 90 LEU A N 1
ATOM 715 C CA . LEU A 1 90 ? 7.742 6.84 -2.402 1 98.31 90 LEU A CA 1
ATOM 716 C C . LEU A 1 90 ? 8.375 5.531 -2.861 1 98.31 90 LEU A C 1
ATOM 718 O O . LEU A 1 90 ? 9.016 5.48 -3.914 1 98.31 90 LEU A O 1
ATOM 722 N N . ASN A 1 91 ? 8.203 4.418 -2.113 1 96.06 91 ASN A N 1
ATOM 723 C CA . ASN A 1 91 ? 8.703 3.102 -2.496 1 96.06 91 ASN A CA 1
ATOM 724 C C . ASN A 1 91 ? 8.156 2.664 -3.85 1 96.06 91 ASN A C 1
ATOM 726 O O . ASN A 1 91 ? 8.812 1.923 -4.582 1 96.06 91 ASN A O 1
ATOM 730 N N . ALA A 1 92 ? 6.992 3.117 -4.098 1 92.44 92 ALA A N 1
ATOM 731 C CA . ALA A 1 92 ? 6.309 2.67 -5.309 1 92.44 92 ALA A CA 1
ATOM 732 C C . ALA A 1 92 ? 6.617 3.592 -6.484 1 92.44 92 ALA A C 1
ATOM 734 O O . ALA A 1 92 ? 6.25 3.299 -7.625 1 92.44 92 ALA A O 1
ATOM 735 N N . GLU A 1 93 ? 7.312 4.719 -6.281 1 94.81 93 GLU A N 1
ATOM 736 C CA . GLU A 1 93 ? 7.605 5.707 -7.312 1 94.81 93 GLU A CA 1
ATOM 737 C C . GLU A 1 93 ? 8.906 5.383 -8.039 1 94.81 93 GLU A C 1
ATOM 739 O O . GLU A 1 93 ? 9.805 4.758 -7.461 1 94.81 93 GLU A O 1
ATOM 744 N N . PRO A 1 94 ? 8.992 5.773 -9.289 1 93.31 94 PRO A N 1
ATOM 745 C CA . PRO A 1 94 ? 10.281 5.625 -9.977 1 93.31 94 PRO A CA 1
ATOM 746 C C . PRO A 1 94 ? 11.398 6.43 -9.32 1 93.31 94 PRO A C 1
ATOM 748 O O . PRO A 1 94 ? 11.133 7.398 -8.609 1 93.31 94 PRO A O 1
ATOM 751 N N . PRO A 1 95 ? 12.578 6.012 -9.578 1 93.62 95 PRO A N 1
ATOM 752 C CA . PRO A 1 95 ? 13.734 6.664 -8.969 1 93.62 95 PRO A CA 1
ATOM 753 C C . PRO A 1 95 ? 13.758 8.172 -9.195 1 93.62 95 PRO A C 1
ATOM 755 O O . PRO A 1 95 ? 14.234 8.922 -8.344 1 93.62 95 PRO A O 1
ATOM 758 N N . ALA A 1 96 ? 13.203 8.617 -10.32 1 95.94 96 ALA A N 1
ATOM 759 C CA . ALA A 1 96 ? 13.211 10.031 -10.672 1 95.94 96 ALA A CA 1
ATOM 760 C C . ALA A 1 96 ? 12.438 10.852 -9.648 1 95.94 96 ALA A C 1
ATOM 762 O O . ALA A 1 96 ? 12.641 12.062 -9.531 1 95.94 96 ALA A O 1
ATOM 763 N N . GLN A 1 97 ? 11.578 10.188 -8.867 1 96.69 97 GLN A N 1
ATOM 764 C CA . GLN A 1 97 ? 10.734 10.883 -7.902 1 96.69 97 GLN A CA 1
ATOM 765 C C . GLN A 1 97 ? 11.414 10.961 -6.539 1 96.69 97 GLN A C 1
ATOM 767 O O . GLN A 1 97 ? 10.914 11.633 -5.629 1 96.69 97 GLN A O 1
ATOM 772 N N . ILE A 1 98 ? 12.594 10.398 -6.344 1 97.12 98 ILE A N 1
ATOM 773 C CA . ILE A 1 98 ? 13.25 10.258 -5.047 1 97.12 98 ILE A CA 1
ATOM 774 C C . ILE A 1 98 ? 13.586 11.641 -4.492 1 97.12 98 ILE A C 1
ATOM 776 O O . ILE A 1 98 ? 13.273 11.945 -3.338 1 97.12 98 ILE A O 1
ATOM 780 N N . PRO A 1 99 ? 14.125 12.57 -5.293 1 98.12 99 PRO A N 1
ATOM 781 C CA . PRO A 1 99 ? 14.438 13.891 -4.738 1 98.12 99 PRO A CA 1
ATOM 782 C C . PRO A 1 99 ? 13.203 14.617 -4.207 1 98.12 99 PRO A C 1
ATOM 784 O O . PRO A 1 99 ? 13.25 15.188 -3.115 1 98.12 99 PRO A O 1
ATOM 787 N N . PHE A 1 100 ? 12.148 14.578 -4.988 1 98.62 100 PHE A N 1
ATOM 788 C CA . PHE A 1 100 ? 10.898 15.203 -4.559 1 98.62 100 PHE A CA 1
ATOM 789 C C . PHE A 1 100 ? 10.383 14.547 -3.281 1 98.62 100 PHE A C 1
ATOM 791 O O . PHE A 1 100 ? 9.969 15.234 -2.348 1 98.62 100 PHE A O 1
ATOM 798 N N . GLY A 1 101 ? 10.398 13.219 -3.254 1 98.69 101 GLY A N 1
ATOM 799 C CA . GLY A 1 101 ? 9.953 12.484 -2.078 1 98.69 101 GLY A CA 1
ATOM 800 C C . GLY A 1 101 ? 10.773 12.797 -0.838 1 98.69 101 GLY A C 1
ATOM 801 O O . GLY A 1 101 ? 10.227 12.867 0.268 1 98.69 101 GLY A O 1
ATOM 802 N N . LEU A 1 102 ? 12.062 12.977 -0.991 1 98.81 102 LEU A N 1
ATOM 803 C CA . LEU A 1 102 ? 12.93 13.336 0.124 1 98.81 102 LEU A CA 1
ATOM 804 C C . LEU A 1 102 ? 12.523 14.68 0.718 1 98.81 102 LEU A C 1
ATOM 806 O O . LEU A 1 102 ? 12.492 14.836 1.94 1 98.81 102 LEU A O 1
ATOM 810 N N . GLN A 1 103 ? 12.203 15.57 -0.106 1 98.81 103 GLN A N 1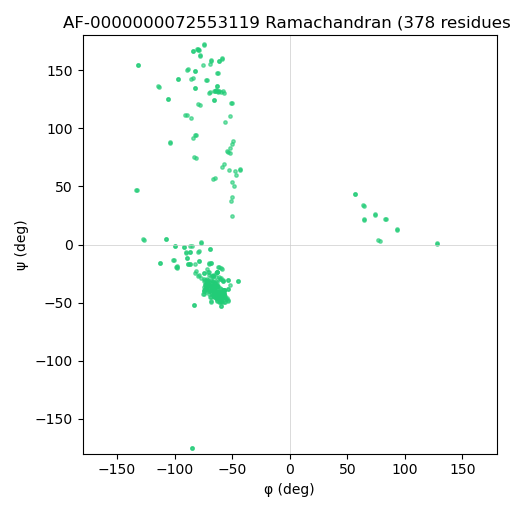
ATOM 811 C CA . GLN A 1 103 ? 11.773 16.891 0.354 1 98.81 103 GLN A CA 1
ATOM 812 C C . GLN A 1 103 ? 10.461 16.797 1.129 1 98.81 103 GLN A C 1
ATOM 814 O O . GLN A 1 103 ? 10.305 17.422 2.178 1 98.81 103 GLN A O 1
ATOM 819 N N . LEU A 1 104 ? 9.578 16.047 0.596 1 98.88 104 LEU A N 1
ATOM 820 C CA . LEU A 1 104 ? 8.281 15.859 1.24 1 98.88 104 LEU A CA 1
ATOM 821 C C . LEU A 1 104 ? 8.445 15.258 2.633 1 98.88 104 LEU A C 1
ATOM 823 O O . LEU A 1 104 ? 7.922 15.805 3.611 1 98.88 104 LEU A O 1
ATOM 827 N N . ILE A 1 105 ? 9.141 14.164 2.742 1 98.94 105 ILE A N 1
ATOM 828 C CA . ILE A 1 105 ? 9.281 13.445 4 1 98.94 105 ILE A CA 1
ATOM 829 C C . ILE A 1 105 ? 10.094 14.281 4.984 1 98.94 105 ILE A C 1
ATOM 831 O O . ILE A 1 105 ? 9.797 14.297 6.184 1 98.94 105 ILE A O 1
ATOM 835 N N . ASP A 1 106 ? 11.07 15 4.473 1 98.81 106 ASP A N 1
ATOM 836 C CA . ASP A 1 106 ? 11.812 15.93 5.316 1 98.81 106 ASP A CA 1
ATOM 837 C C . ASP A 1 106 ? 10.891 16.984 5.93 1 98.81 106 ASP A C 1
ATOM 839 O O . ASP A 1 106 ? 10.945 17.234 7.133 1 98.81 106 ASP A O 1
ATOM 843 N N . MET A 1 107 ? 10.086 17.547 5.156 1 98.69 107 MET A N 1
ATOM 844 C CA . MET A 1 107 ? 9.117 18.531 5.621 1 98.69 107 MET A CA 1
ATOM 845 C C . MET A 1 107 ? 8.211 17.938 6.695 1 98.69 107 MET A C 1
ATOM 847 O O . MET A 1 107 ? 7.949 18.578 7.715 1 98.69 107 MET A O 1
ATOM 851 N N . MET A 1 108 ? 7.711 16.703 6.465 1 98.81 108 MET A N 1
ATOM 852 C CA . MET A 1 108 ? 6.855 16.031 7.438 1 98.81 108 MET A CA 1
ATOM 853 C C . MET A 1 108 ? 7.574 15.852 8.766 1 98.81 108 MET A C 1
ATOM 855 O O . MET A 1 108 ? 7 16.109 9.828 1 98.81 108 MET A O 1
ATOM 859 N N . LEU A 1 109 ? 8.812 15.422 8.688 1 98.5 109 LEU A N 1
ATOM 860 C CA . LEU A 1 109 ? 9.609 15.18 9.891 1 98.5 109 LEU A CA 1
ATOM 861 C C . LEU A 1 109 ? 9.891 16.5 10.617 1 98.5 109 LEU A C 1
ATOM 863 O O . LEU A 1 109 ? 9.773 16.562 11.844 1 98.5 109 LEU A O 1
ATOM 867 N N . GLU A 1 110 ? 10.164 17.531 9.891 1 97.44 110 GLU A N 1
ATOM 868 C CA . GLU A 1 110 ? 10.414 18.844 10.477 1 97.44 110 GLU A CA 1
ATOM 869 C C . GLU A 1 110 ? 9.164 19.391 11.156 1 97.44 110 GLU A C 1
ATOM 871 O O . GLU A 1 110 ? 9.258 20.109 12.156 1 97.44 110 GLU A O 1
ATOM 876 N N . ALA A 1 111 ? 8.078 19.031 10.578 1 97.38 111 ALA A N 1
ATOM 877 C CA . ALA A 1 111 ? 6.809 19.547 11.086 1 97.38 111 ALA A CA 1
ATOM 878 C C . ALA A 1 111 ? 6.367 18.797 12.344 1 97.38 111 ALA A C 1
ATOM 880 O O . ALA A 1 111 ? 5.395 19.172 12.992 1 97.38 111 ALA A O 1
ATOM 881 N N . GLY A 1 112 ? 7.016 17.641 12.594 1 96.81 112 GLY A N 1
ATOM 882 C CA . GLY A 1 112 ? 6.742 17.016 13.875 1 96.81 112 GLY A CA 1
ATOM 883 C C . GLY A 1 112 ? 6.332 15.555 13.742 1 96.81 112 GLY A C 1
ATOM 884 O O . GLY A 1 112 ? 6.043 14.891 14.742 1 96.81 112 GLY A O 1
ATOM 885 N N . SER A 1 113 ? 6.266 14.961 12.539 1 98.31 113 SER A N 1
ATOM 886 C CA . SER A 1 113 ? 5.973 13.539 12.391 1 98.31 113 SER A CA 1
ATOM 887 C C . SER A 1 113 ? 6.98 12.688 13.156 1 98.31 113 SER A C 1
ATOM 889 O O . SER A 1 113 ? 8.195 12.891 13.031 1 98.31 113 SER A O 1
ATOM 891 N N . ASN A 1 114 ? 6.449 11.758 13.938 1 97.94 114 ASN A N 1
ATOM 892 C CA . ASN A 1 114 ? 7.285 10.898 14.773 1 97.94 114 ASN A CA 1
ATOM 893 C C . ASN A 1 114 ? 7.707 9.633 14.031 1 97.94 114 ASN A C 1
ATOM 895 O O . ASN A 1 114 ? 6.887 8.75 13.797 1 97.94 114 ASN A O 1
ATOM 899 N N . PRO A 1 115 ? 8.953 9.469 13.695 1 98 115 PRO A N 1
ATOM 900 C CA . PRO A 1 115 ? 9.406 8.328 12.906 1 98 115 PRO A CA 1
ATOM 901 C C . PRO A 1 115 ? 9.516 7.047 13.734 1 98 115 PRO A C 1
ATOM 903 O O . PRO A 1 115 ? 9.781 5.973 13.18 1 98 115 PRO A O 1
ATOM 906 N N . ARG A 1 116 ? 9.203 7.07 14.961 1 97.69 116 ARG A N 1
ATOM 907 C CA . ARG A 1 116 ? 9.406 5.914 15.828 1 97.69 116 ARG A CA 1
ATOM 908 C C . ARG A 1 116 ? 8.102 5.145 16.031 1 97.69 116 ARG A C 1
ATOM 910 O O . ARG A 1 116 ? 8.109 4.035 16.562 1 97.69 116 ARG A O 1
ATOM 917 N N . ILE A 1 117 ? 7 5.73 15.672 1 98.12 117 ILE A N 1
ATOM 918 C CA . ILE A 1 117 ? 5.715 5.062 15.859 1 98.12 117 ILE A CA 1
ATOM 919 C C . ILE A 1 117 ? 5.66 3.805 15 1 98.12 117 ILE A C 1
ATOM 921 O O . ILE A 1 117 ? 6.059 3.822 13.836 1 98.12 117 ILE A O 1
ATOM 925 N N . LYS A 1 118 ? 5.238 2.707 15.578 1 98.19 118 LYS A N 1
ATOM 926 C CA . LYS A 1 118 ? 5.066 1.45 14.859 1 98.19 118 LYS A CA 1
ATOM 927 C C . LYS A 1 118 ? 3.613 1.256 14.43 1 98.19 118 LYS A C 1
ATOM 929 O O . LYS A 1 118 ? 2.691 1.596 15.172 1 98.19 118 LYS A O 1
ATOM 934 N N . ASN A 1 119 ? 3.447 0.708 13.289 1 97.56 119 ASN A N 1
ATOM 935 C CA . ASN A 1 119 ? 2.104 0.355 12.836 1 97.56 119 ASN A CA 1
ATOM 936 C C . ASN A 1 119 ? 1.679 -1.013 13.367 1 97.56 119 ASN A C 1
ATOM 938 O O . ASN A 1 119 ? 2.35 -1.588 14.227 1 97.56 119 ASN A O 1
ATOM 942 N N . LYS A 1 120 ? 0.516 -1.479 12.938 1 95.62 120 LYS A N 1
ATOM 943 C CA . LYS A 1 120 ? -0.015 -2.742 13.438 1 95.62 120 LYS A CA 1
ATOM 944 C C . LYS A 1 120 ? 0.896 -3.908 13.062 1 95.62 120 LYS A C 1
ATOM 946 O O . LYS A 1 120 ? 0.861 -4.961 13.711 1 95.62 120 LYS A O 1
ATOM 951 N N . GLY A 1 121 ? 1.702 -3.783 12.016 1 95.06 121 GLY A N 1
ATOM 952 C CA . GLY A 1 121 ? 2.682 -4.789 11.641 1 95.06 121 GLY A CA 1
ATOM 953 C C . GLY A 1 121 ? 3.945 -4.734 12.477 1 95.06 121 GLY A C 1
ATOM 954 O O . GLY A 1 121 ? 4.871 -5.52 12.266 1 95.06 121 GLY A O 1
ATOM 955 N N . GLY A 1 122 ? 4 -3.756 13.281 1 96.75 122 GLY A N 1
ATOM 956 C CA . GLY A 1 122 ? 5.168 -3.598 14.133 1 96.75 122 GLY A CA 1
ATOM 957 C C . GLY A 1 122 ? 6.32 -2.895 13.438 1 96.75 122 GLY A C 1
ATOM 958 O O . GLY A 1 122 ? 7.473 -3.021 13.859 1 96.75 122 GLY A O 1
ATOM 959 N N . LEU A 1 123 ? 6.016 -2.139 12.391 1 97.19 123 LEU A N 1
ATOM 960 C CA . LEU A 1 123 ? 7.07 -1.527 11.594 1 97.19 123 LEU A CA 1
ATOM 961 C C . LEU A 1 123 ? 7.039 -0.008 11.719 1 97.19 123 LEU A C 1
ATOM 963 O O . LEU A 1 123 ? 5.965 0.6 11.656 1 97.19 123 LEU A O 1
ATOM 967 N N . THR A 1 124 ? 8.188 0.542 11.883 1 98.12 124 THR A N 1
ATOM 968 C CA . THR A 1 124 ? 8.328 1.99 11.773 1 98.12 124 THR A CA 1
ATOM 969 C C . THR A 1 124 ? 8.375 2.42 10.312 1 98.12 124 THR A C 1
ATOM 971 O O . THR A 1 124 ? 8.547 1.587 9.422 1 98.12 124 THR A O 1
ATOM 974 N N . ALA A 1 125 ? 8.234 3.74 10.156 1 98.5 125 ALA A N 1
ATOM 975 C CA . ALA A 1 125 ? 8.352 4.258 8.797 1 98.5 125 ALA A CA 1
ATOM 976 C C . ALA A 1 125 ? 9.711 3.902 8.195 1 98.5 125 ALA A C 1
ATOM 978 O O . ALA A 1 125 ? 9.797 3.521 7.031 1 98.5 125 ALA A O 1
ATOM 979 N N . LEU A 1 126 ? 10.797 3.98 9.039 1 98.31 126 LEU A N 1
ATOM 980 C CA . LEU A 1 126 ? 12.148 3.656 8.586 1 98.31 126 LEU A CA 1
ATOM 981 C C . LEU A 1 126 ? 12.227 2.205 8.117 1 98.31 126 LEU A C 1
ATOM 983 O O . LEU A 1 126 ? 12.836 1.912 7.086 1 98.31 126 LEU A O 1
ATOM 987 N N . GLN A 1 127 ? 11.641 1.327 8.789 1 97.62 127 GLN A N 1
ATOM 988 C CA . GLN A 1 127 ? 11.703 -0.101 8.5 1 97.62 127 GLN A CA 1
ATOM 989 C C . GLN A 1 127 ? 10.945 -0.437 7.215 1 97.62 127 GLN A C 1
ATOM 991 O O . GLN A 1 127 ? 11.117 -1.518 6.648 1 97.62 127 GLN A O 1
ATOM 996 N N . LEU A 1 128 ? 10.094 0.465 6.754 1 97.44 128 LEU A N 1
ATOM 997 C CA . LEU A 1 128 ? 9.344 0.269 5.52 1 97.44 128 LEU A CA 1
ATOM 998 C C . LEU A 1 128 ? 10.148 0.728 4.309 1 97.44 128 LEU A C 1
ATOM 1000 O O . LEU A 1 128 ? 9.812 0.402 3.17 1 97.44 128 LEU A O 1
ATOM 1004 N N . VAL A 1 129 ? 11.188 1.515 4.52 1 98.25 129 VAL A N 1
ATOM 1005 C CA . VAL A 1 129 ? 11.93 2.137 3.424 1 98.25 129 VAL A CA 1
ATOM 1006 C C . VAL A 1 129 ? 12.617 1.062 2.586 1 98.25 129 VAL A C 1
ATOM 1008 O O . VAL A 1 129 ? 13.219 0.135 3.129 1 98.25 129 VAL A O 1
ATOM 1011 N N . ASP A 1 130 ? 12.445 1.18 1.285 1 96.44 130 ASP A N 1
ATOM 1012 C CA . ASP A 1 130 ? 13.281 0.369 0.399 1 96.44 130 ASP A CA 1
ATOM 1013 C C . ASP A 1 130 ? 14.758 0.503 0.757 1 96.44 130 ASP A C 1
ATOM 1015 O O . ASP A 1 130 ? 15.305 1.606 0.738 1 96.44 130 ASP A O 1
ATOM 1019 N N . PRO A 1 131 ? 15.414 -0.591 1.078 1 95.62 131 PRO A N 1
ATOM 1020 C CA . PRO A 1 131 ? 16.812 -0.523 1.522 1 95.62 131 PRO A CA 1
ATOM 1021 C C . PRO A 1 131 ? 17.719 0.104 0.479 1 95.62 131 PRO A C 1
ATOM 1023 O O . PRO A 1 131 ? 18.828 0.564 0.813 1 95.62 131 PRO A O 1
ATOM 1026 N N . ARG A 1 132 ? 17.328 0.124 -0.744 1 94.69 132 ARG A N 1
ATOM 1027 C CA . ARG A 1 132 ? 18.156 0.716 -1.794 1 94.69 132 ARG A CA 1
ATOM 1028 C C . ARG A 1 132 ? 18.141 2.238 -1.714 1 94.69 132 ARG A C 1
ATOM 1030 O O . ARG A 1 132 ? 18.984 2.91 -2.295 1 94.69 132 ARG A O 1
ATOM 1037 N N . ASN A 1 133 ? 17.094 2.762 -1.137 1 97.69 133 ASN A N 1
ATOM 1038 C CA . ASN A 1 133 ? 16.984 4.207 -0.973 1 97.69 133 ASN A CA 1
ATOM 1039 C C . ASN A 1 133 ? 17.766 4.691 0.25 1 97.69 133 ASN A C 1
ATOM 1041 O O . ASN A 1 133 ? 17.172 5.094 1.25 1 97.69 133 ASN A O 1
ATOM 1045 N N . THR A 1 134 ? 19.016 4.719 0.143 1 97.88 134 THR A N 1
ATOM 1046 C CA . THR A 1 134 ? 19.906 5.043 1.26 1 97.88 134 THR A CA 1
ATOM 1047 C C . THR A 1 134 ? 19.734 6.5 1.679 1 97.88 134 THR A C 1
ATOM 1049 O O . THR A 1 134 ? 19.891 6.836 2.855 1 97.88 134 THR A O 1
ATOM 1052 N N . GLN A 1 135 ? 19.422 7.359 0.779 1 98.44 135 GLN A N 1
ATOM 1053 C CA . GLN A 1 135 ? 19.219 8.766 1.103 1 98.44 135 GLN A CA 1
ATOM 1054 C C . GLN A 1 135 ? 18.047 8.953 2.049 1 98.44 135 GLN A C 1
ATOM 1056 O O . GLN A 1 135 ? 18.141 9.703 3.021 1 98.44 135 GLN A O 1
ATOM 1061 N N . LEU A 1 136 ? 17 8.281 1.723 1 98.69 136 LEU A N 1
ATOM 1062 C CA . LEU A 1 136 ? 15.812 8.391 2.574 1 98.69 136 LEU A CA 1
ATOM 1063 C C . LEU A 1 136 ? 16.078 7.785 3.949 1 98.69 136 LEU A C 1
ATOM 1065 O O . LEU A 1 136 ? 15.664 8.344 4.965 1 98.69 136 LEU A O 1
ATOM 1069 N N . ARG A 1 137 ? 16.719 6.637 4.004 1 98.44 137 ARG A N 1
ATOM 1070 C CA . ARG A 1 137 ? 17.078 6.027 5.281 1 98.44 137 ARG A CA 1
ATOM 1071 C C . ARG A 1 137 ? 17.906 6.98 6.137 1 98.44 137 ARG A C 1
ATOM 1073 O O . ARG A 1 137 ? 17.609 7.164 7.32 1 98.44 137 ARG A O 1
ATOM 1080 N N . ASP A 1 138 ? 18.844 7.559 5.512 1 98.31 138 ASP A N 1
ATOM 1081 C CA . ASP A 1 138 ? 19.719 8.484 6.223 1 98.31 138 ASP A CA 1
ATOM 1082 C C . ASP A 1 138 ? 18.938 9.695 6.73 1 98.31 138 ASP A C 1
ATOM 1084 O O . ASP A 1 138 ? 19.156 10.164 7.852 1 98.31 138 ASP A O 1
ATOM 1088 N N . LEU A 1 139 ? 18.094 10.203 5.938 1 98.5 139 LEU A N 1
ATOM 1089 C CA . LEU A 1 139 ? 17.266 11.344 6.312 1 98.5 139 LEU A CA 1
ATOM 1090 C C . LEU A 1 139 ? 16.453 11.039 7.566 1 98.5 139 LEU A C 1
ATOM 1092 O O . LEU A 1 139 ? 16.453 11.828 8.516 1 98.5 139 LEU A O 1
ATOM 1096 N N . ILE A 1 140 ? 15.773 9.883 7.586 1 98.56 140 ILE A N 1
ATOM 1097 C CA . ILE A 1 140 ? 14.914 9.523 8.703 1 98.56 140 ILE A CA 1
ATOM 1098 C C . ILE A 1 140 ? 15.758 9.281 9.953 1 98.56 140 ILE A C 1
ATOM 1100 O O . ILE A 1 140 ? 15.414 9.727 11.047 1 98.56 140 ILE A O 1
ATOM 1104 N N . ARG A 1 141 ? 16.906 8.648 9.773 1 97.44 141 ARG A N 1
ATOM 1105 C CA . ARG A 1 141 ? 17.797 8.367 10.891 1 97.44 141 ARG A CA 1
ATOM 1106 C C . ARG A 1 141 ? 18.312 9.656 11.523 1 97.44 141 ARG A C 1
ATOM 1108 O O . ARG A 1 141 ? 18.422 9.75 12.75 1 97.44 141 ARG A O 1
ATOM 1115 N N . ARG A 1 142 ? 18.641 10.562 10.734 1 96.56 142 ARG A N 1
ATOM 1116 C CA . ARG A 1 142 ? 19.109 11.852 11.242 1 96.56 142 ARG A CA 1
ATOM 1117 C C . ARG A 1 142 ? 18.047 12.508 12.133 1 96.56 142 ARG A C 1
ATOM 1119 O O . ARG A 1 142 ? 18.375 13.086 13.172 1 96.56 142 ARG A O 1
ATOM 1126 N N . HIS A 1 143 ? 16.828 12.43 11.758 1 95.88 143 HIS A N 1
ATOM 1127 C CA . HIS A 1 143 ? 15.75 13.008 12.555 1 95.88 143 HIS A CA 1
ATOM 1128 C C . HIS A 1 143 ? 15.508 12.203 13.828 1 95.88 143 HIS A C 1
ATOM 1130 O O . HIS A 1 143 ? 15.148 12.766 14.859 1 95.88 143 HIS A O 1
ATOM 1136 N N . GLU A 1 144 ? 15.703 10.875 13.766 1 93.5 144 GLU A N 1
ATOM 1137 C CA . GLU A 1 144 ? 15.578 10.039 14.953 1 93.5 144 GLU A CA 1
ATOM 1138 C C . GLU A 1 144 ? 16.641 10.406 15.992 1 93.5 144 GLU A C 1
ATOM 1140 O O . GLU A 1 144 ? 16.359 10.406 17.203 1 93.5 144 GLU A O 1
ATOM 1145 N N . TYR A 1 145 ? 17.766 10.648 15.547 1 88.38 145 TYR A N 1
ATOM 1146 C CA . TYR A 1 145 ? 18.875 10.977 16.438 1 88.38 145 TYR A CA 1
ATOM 1147 C C . TYR A 1 145 ? 18.734 12.391 16.984 1 88.38 145 TYR A C 1
ATOM 1149 O O . TYR A 1 145 ? 19.047 12.641 18.156 1 88.38 145 TYR A O 1
ATOM 1157 N N . ALA A 1 146 ? 18.328 13.273 16.188 1 82.25 146 ALA A N 1
ATOM 1158 C CA . ALA A 1 146 ? 18.172 14.656 16.625 1 82.25 146 ALA A CA 1
ATOM 1159 C C . ALA A 1 146 ? 17.125 14.758 17.734 1 82.25 146 ALA A C 1
ATOM 1161 O O . ALA A 1 146 ? 17.281 15.531 18.672 1 82.25 146 ALA A O 1
ATOM 1162 N N . SER A 1 147 ? 16.156 13.992 17.641 1 71.56 147 SER A N 1
ATOM 1163 C CA . SER A 1 147 ? 15.094 14.0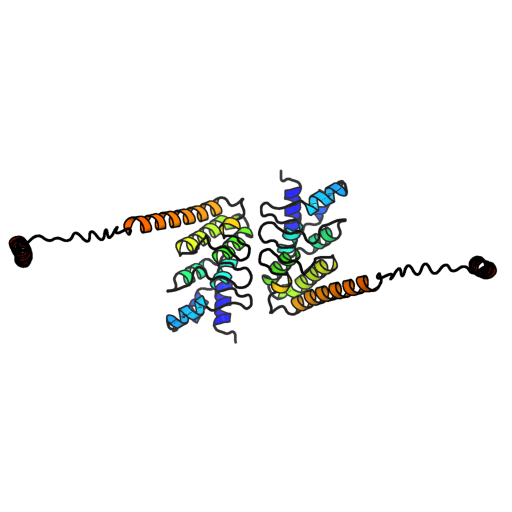23 18.641 1 71.56 147 SER A CA 1
ATOM 1164 C C . SER A 1 147 ? 15.539 13.375 19.938 1 71.56 147 SER A C 1
ATOM 1166 O O . SER A 1 147 ? 15.102 13.773 21.031 1 71.56 147 SER A O 1
ATOM 1168 N N . GLN A 1 148 ? 16.297 12.281 19.828 1 68.06 148 GLN A N 1
ATOM 1169 C CA . GLN A 1 148 ? 16.812 11.602 21.016 1 68.06 148 GLN A CA 1
ATOM 1170 C C . GLN A 1 148 ? 17.781 12.484 21.781 1 68.06 148 GLN A C 1
ATOM 1172 O O . GLN A 1 148 ? 17.766 12.516 23.016 1 68.06 148 GLN A O 1
ATOM 1177 N N . ASN A 1 149 ? 18.641 13.117 21.062 1 59.56 149 ASN A N 1
ATOM 1178 C CA . ASN A 1 149 ? 19.625 13.977 21.703 1 59.56 149 ASN A CA 1
ATOM 1179 C C . ASN A 1 149 ? 19 15.25 22.25 1 59.56 149 ASN A C 1
ATOM 1181 O O . ASN A 1 149 ? 19.469 15.805 23.25 1 59.56 149 ASN A O 1
ATOM 1185 N N . ALA A 1 150 ? 17.922 15.695 21.594 1 54.12 150 ALA A N 1
ATOM 1186 C CA . ALA A 1 150 ? 17.219 16.828 22.156 1 54.12 150 ALA A CA 1
ATOM 1187 C C . ALA A 1 150 ? 16.531 16.453 23.469 1 54.12 150 ALA A C 1
ATOM 1189 O O . ALA A 1 150 ? 16.484 17.266 24.391 1 54.12 150 ALA A O 1
ATOM 1190 N N . GLY A 1 151 ? 16.031 15.258 23.578 1 50.41 151 GLY A N 1
ATOM 1191 C CA . GLY A 1 151 ? 15.445 14.781 24.828 1 50.41 151 GLY A CA 1
ATOM 1192 C C . GLY A 1 151 ? 16.469 14.594 25.938 1 50.41 151 GLY A C 1
ATOM 1193 O O . GLY A 1 151 ? 16.156 14.789 27.109 1 50.41 151 GLY A O 1
ATOM 1194 N N . ASP A 1 152 ? 17.656 14.109 25.672 1 49.12 152 ASP A N 1
ATOM 1195 C CA . ASP A 1 152 ? 18.688 13.977 26.688 1 49.12 152 ASP A CA 1
ATOM 1196 C C . ASP A 1 152 ? 19.109 15.344 27.219 1 49.12 152 ASP A C 1
ATOM 1198 O O . ASP A 1 152 ? 19.547 15.461 28.375 1 49.12 152 ASP A O 1
ATOM 1202 N N . PHE A 1 153 ? 18.938 16.406 26.469 1 45.16 153 PHE A N 1
ATOM 1203 C CA . PHE A 1 153 ? 19.297 17.734 26.953 1 45.16 153 PHE A CA 1
ATOM 1204 C C . PHE A 1 153 ? 18.25 18.266 27.922 1 45.16 153 PHE A C 1
ATOM 1206 O O . PHE A 1 153 ? 18.578 19.016 28.844 1 45.16 153 PHE A O 1
ATOM 1213 N N . ILE A 1 154 ? 16.969 17.828 27.75 1 45.84 154 ILE A N 1
ATOM 1214 C CA . ILE A 1 154 ? 15.961 18.344 28.656 1 45.84 154 ILE A CA 1
ATOM 1215 C C . ILE A 1 154 ? 16.109 17.688 30.031 1 45.84 154 ILE A C 1
ATOM 1217 O O . ILE A 1 154 ? 15.781 18.281 31.047 1 45.84 154 ILE A O 1
ATOM 1221 N N . ASN A 1 155 ? 16.469 16.375 30.016 1 45.41 155 ASN A N 1
ATOM 1222 C CA . ASN A 1 155 ? 16.484 15.719 31.328 1 45.41 155 ASN A CA 1
ATOM 1223 C C . ASN A 1 155 ? 17.656 16.188 32.188 1 45.41 155 ASN A C 1
ATOM 1225 O O . ASN A 1 155 ? 17.766 15.812 33.344 1 45.41 155 ASN A O 1
ATOM 1229 N N . VAL A 1 156 ? 18.672 16.719 31.547 1 42.81 156 VAL A N 1
ATOM 1230 C CA . VAL A 1 156 ? 19.812 17.016 32.406 1 42.81 156 VAL A CA 1
ATOM 1231 C C . VAL A 1 156 ? 19.516 18.219 33.281 1 42.81 156 VAL A C 1
ATOM 1233 O O . VAL A 1 156 ? 20.031 18.344 34.375 1 42.81 156 VAL A O 1
ATOM 1236 N N . THR A 1 157 ? 18.797 19.234 32.75 1 38.66 157 THR A N 1
ATOM 1237 C CA . THR A 1 157 ? 18.953 20.5 33.438 1 38.66 157 THR A CA 1
ATOM 1238 C C . THR A 1 157 ? 18.031 20.547 34.656 1 38.66 157 THR A C 1
ATOM 1240 O O . THR A 1 157 ? 18.172 21.438 35.5 1 38.66 157 THR A O 1
ATOM 1243 N N . THR A 1 158 ? 16.938 19.734 34.562 1 38.06 158 THR A N 1
ATOM 1244 C CA . THR A 1 158 ? 15.953 20.141 35.562 1 38.06 158 THR A CA 1
ATOM 1245 C C . THR A 1 158 ? 16.234 19.453 36.906 1 38.06 158 THR A C 1
ATOM 1247 O O . THR A 1 158 ? 15.414 19.516 37.812 1 38.06 158 THR A O 1
ATOM 1250 N N . THR A 1 159 ? 17.234 18.641 36.938 1 35.88 159 THR A N 1
ATOM 1251 C CA . THR A 1 159 ? 17.359 18 38.25 1 35.88 159 THR A CA 1
ATOM 1252 C C . THR A 1 159 ? 17.719 19.016 39.312 1 35.88 159 THR A C 1
ATOM 1254 O O . THR A 1 159 ? 18.875 19.438 39.438 1 35.88 159 THR A O 1
ATOM 1257 N N . SER A 1 160 ? 16.891 20.078 39.469 1 33.88 160 SER A N 1
ATOM 1258 C CA . SER A 1 160 ? 17.125 20.938 40.625 1 33.88 160 SER A CA 1
ATOM 1259 C C . SER A 1 160 ? 17.125 20.141 41.906 1 33.88 160 SER A C 1
ATOM 1261 O O . SER A 1 160 ? 16.141 19.469 42.25 1 33.88 160 SER A O 1
ATOM 1263 N N . ASP A 1 161 ? 18.234 19.5 42.188 1 34.62 161 ASP A N 1
ATOM 1264 C CA . ASP A 1 161 ? 18.516 18.906 43.5 1 34.62 161 ASP A CA 1
ATOM 1265 C C . ASP A 1 161 ? 18.109 19.844 44.625 1 34.62 161 ASP A C 1
ATOM 1267 O O . ASP A 1 161 ? 18.734 20.891 44.844 1 34.62 161 ASP A O 1
ATOM 1271 N N . ASP A 1 162 ? 16.828 20.188 44.812 1 32.28 162 ASP A N 1
ATOM 1272 C CA . ASP A 1 162 ? 16.312 20.906 45.969 1 32.28 162 ASP A CA 1
ATOM 1273 C C . ASP A 1 162 ? 16.781 20.25 47.25 1 32.28 162 ASP A C 1
ATOM 1275 O O . ASP A 1 162 ? 16.203 19.266 47.719 1 32.28 162 ASP A O 1
ATOM 1279 N N . ASP A 1 163 ? 18.125 20.078 47.375 1 31.81 163 ASP A N 1
ATOM 1280 C CA . ASP A 1 163 ? 18.672 19.75 48.688 1 31.81 163 ASP A CA 1
ATOM 1281 C C . ASP A 1 163 ? 18.156 20.688 49.75 1 31.81 163 ASP A C 1
ATOM 1283 O O . ASP A 1 163 ? 18.312 21.906 49.656 1 31.81 163 ASP A O 1
ATOM 1287 N N . ASP A 1 164 ? 17.047 20.328 50.344 1 30.42 164 ASP A N 1
ATOM 1288 C CA . ASP A 1 164 ? 16.375 20.953 51.469 1 30.42 164 ASP A CA 1
ATOM 1289 C C . ASP A 1 164 ? 17.344 21.188 52.625 1 30.42 164 ASP A C 1
ATOM 1291 O O . ASP A 1 164 ? 17.484 20.344 53.5 1 30.42 164 ASP A O 1
ATOM 1295 N N . ASP A 1 165 ? 18.625 21.562 52.281 1 31.14 165 ASP A N 1
ATOM 1296 C CA . ASP A 1 165 ? 19.5 21.906 53.406 1 31.14 165 ASP A CA 1
ATOM 1297 C C . ASP A 1 165 ? 18.906 23.062 54.219 1 31.14 165 ASP A C 1
ATOM 1299 O O . ASP A 1 165 ? 18.891 24.203 53.75 1 31.14 165 ASP A O 1
ATOM 1303 N N . ASP A 1 166 ? 17.797 22.844 54.875 1 28.45 166 ASP A N 1
ATOM 1304 C CA . ASP A 1 166 ? 17.219 23.766 55.844 1 28.45 166 ASP A CA 1
ATOM 1305 C C . ASP A 1 166 ? 18.25 24.219 56.875 1 28.45 166 ASP A C 1
ATOM 1307 O O . ASP A 1 166 ? 18.203 23.797 58.031 1 28.45 166 ASP A O 1
ATOM 1311 N N . ALA A 1 167 ? 19.562 24.172 56.5 1 30.78 167 ALA A N 1
ATOM 1312 C CA . ALA A 1 167 ? 20.453 24.672 57.562 1 30.78 167 ALA A CA 1
ATOM 1313 C C . ALA A 1 167 ? 20.016 26.047 58.062 1 30.78 167 ALA A C 1
ATOM 1315 O O . ALA A 1 167 ? 19.75 26.938 57.25 1 30.78 167 ALA A O 1
ATOM 1316 N N . GLU A 1 168 ? 19.516 26.125 59.281 1 31.5 168 GLU A N 1
ATOM 1317 C CA . GLU A 1 168 ? 19.047 27.234 60.094 1 31.5 168 GLU A CA 1
ATOM 1318 C C . GLU A 1 168 ? 20.031 28.406 60.062 1 31.5 168 GLU A C 1
ATOM 1320 O O . GLU A 1 168 ? 21.141 28.312 60.594 1 31.5 168 GLU A O 1
ATOM 1325 N N . PHE A 1 169 ? 20.25 28.922 58.844 1 30.3 169 PHE A N 1
ATOM 1326 C CA . PHE A 1 169 ? 21.141 30.062 58.781 1 30.3 169 PHE A CA 1
ATOM 1327 C C . PHE A 1 169 ? 20.719 31.141 59.75 1 30.3 169 PHE A C 1
ATOM 1329 O O . PHE A 1 169 ? 19.672 31.781 59.594 1 30.3 169 PHE A O 1
ATOM 1336 N N . SER A 1 170 ? 21.078 30.891 60.969 1 29.95 170 SER A N 1
ATOM 1337 C CA . SER A 1 170 ? 20.797 31.766 62.094 1 29.95 170 SER A CA 1
ATOM 1338 C C . SER A 1 170 ? 21.25 33.188 61.812 1 29.95 170 SER A C 1
ATOM 1340 O O . SER A 1 170 ? 20.922 34.125 62.594 1 29.95 170 SER A O 1
ATOM 1342 N N . GLY A 1 171 ? 22.391 33.344 61.062 1 30.23 171 GLY A N 1
ATOM 1343 C CA . GLY A 1 171 ? 23.156 34.5 61.406 1 30.23 171 GLY A CA 1
ATOM 1344 C C . GLY A 1 171 ? 22.484 35.812 61.031 1 30.23 171 GLY A C 1
ATOM 1345 O O . GLY A 1 171 ? 21.547 35.812 60.219 1 30.23 171 GLY A O 1
ATOM 1346 N N . SER A 1 172 ? 22.75 36.969 61.656 1 33.78 172 SER A N 1
ATOM 1347 C CA . SER A 1 172 ? 22.391 38.344 61.969 1 33.78 172 SER A CA 1
ATOM 1348 C C . SER A 1 172 ? 22.547 39.25 60.75 1 33.78 172 SER A C 1
ATOM 1350 O O . SER A 1 172 ? 22.188 40.438 60.781 1 33.78 172 SER A O 1
ATOM 1352 N N . ASP A 1 173 ? 23.406 38.906 59.719 1 35.62 173 ASP A N 1
ATOM 1353 C CA . ASP A 1 173 ? 24.109 40.094 59.219 1 35.62 173 ASP A CA 1
ATOM 1354 C C . ASP A 1 173 ? 23.266 40.844 58.188 1 35.62 173 ASP A C 1
ATOM 1356 O O . ASP A 1 173 ? 22.984 40.312 57.094 1 35.62 173 ASP A O 1
ATOM 1360 N N . GLU A 1 174 ? 22.438 41.844 58.531 1 39.16 174 GLU A N 1
ATOM 1361 C CA . GLU A 1 174 ? 21.547 42.844 57.969 1 39.16 174 GLU A CA 1
ATOM 1362 C C . GLU A 1 174 ? 22.203 43.531 56.781 1 39.16 174 GLU A C 1
ATOM 1364 O O . GLU A 1 174 ? 21.531 43.938 55.812 1 39.16 174 GLU A O 1
ATOM 1369 N N . GLU A 1 175 ? 23.531 43.656 56.812 1 45.56 175 GLU A N 1
ATOM 1370 C CA . GLU A 1 175 ? 24.25 44.625 55.969 1 45.56 175 GLU A CA 1
ATOM 1371 C C . GLU A 1 175 ? 24.281 44.188 54.5 1 45.56 175 GLU A C 1
ATOM 1373 O O . GLU A 1 175 ? 24.219 45 53.594 1 45.56 175 GLU A O 1
ATOM 1378 N N . GLU A 1 176 ? 24.438 42.812 54.281 1 44.91 176 GLU A N 1
ATOM 1379 C CA . GLU A 1 176 ? 24.719 42.344 52.938 1 44.91 176 GLU A CA 1
ATOM 1380 C C . GLU A 1 176 ? 23.516 42.5 52.031 1 44.91 176 GLU A C 1
ATOM 1382 O O . GLU A 1 176 ? 23.656 42.562 50.812 1 44.91 176 GLU A O 1
ATOM 1387 N N . ARG A 1 177 ? 22.297 42.5 52.594 1 47.47 177 ARG A N 1
ATOM 1388 C CA . ARG A 1 177 ? 21.062 42.656 51.844 1 47.47 177 ARG A CA 1
ATOM 1389 C C . ARG A 1 177 ? 20.984 44.031 51.219 1 47.47 177 ARG A C 1
ATOM 1391 O O . ARG A 1 177 ? 20.531 44.188 50.062 1 47.47 177 ARG A O 1
ATOM 1398 N N . ALA A 1 178 ? 21.469 45.094 51.906 1 51.91 178 ALA A N 1
ATOM 1399 C CA . ALA A 1 178 ? 21.312 46.469 51.469 1 51.91 178 ALA A CA 1
ATOM 1400 C C . ALA A 1 178 ? 22.172 46.75 50.219 1 51.91 178 ALA A C 1
ATOM 1402 O O . ALA A 1 178 ? 21.75 47.5 49.312 1 51.91 178 ALA A O 1
ATOM 1403 N N . GLU A 1 179 ? 23.422 46.219 50.25 1 46.75 179 GLU A N 1
ATOM 1404 C CA . GLU A 1 179 ? 24.328 46.531 49.156 1 46.75 179 GLU A CA 1
ATOM 1405 C C . GLU A 1 179 ? 23.828 46 47.812 1 46.75 179 GLU A C 1
ATOM 1407 O O . GLU A 1 179 ? 24.031 46.594 46.781 1 46.75 179 GLU A O 1
ATOM 1412 N N . TRP A 1 180 ? 23.156 44.812 47.812 1 44.91 180 TRP A N 1
ATOM 1413 C CA . TRP A 1 180 ? 22.656 44.188 46.594 1 44.91 180 TRP A CA 1
ATOM 1414 C C . TRP A 1 180 ? 21.547 45.031 45.969 1 44.91 180 TRP A C 1
ATOM 1416 O O . TRP A 1 180 ? 21.516 45.25 44.75 1 44.91 180 TRP A O 1
ATOM 1426 N N . GLU A 1 181 ? 20.656 45.656 46.875 1 48.12 181 GLU A N 1
ATOM 1427 C CA . GLU A 1 181 ? 19.578 46.5 46.344 1 48.12 181 GLU A CA 1
ATOM 1428 C C . GLU A 1 181 ? 20.125 47.75 45.656 1 48.12 181 GLU A C 1
ATOM 1430 O O . GLU A 1 181 ? 19.562 48.219 44.688 1 48.12 181 GLU A O 1
ATOM 1435 N N . ARG A 1 182 ? 21.141 48.375 46.188 1 49.25 182 ARG A N 1
ATOM 1436 C CA . ARG A 1 182 ? 21.688 49.594 45.594 1 49.25 182 ARG A CA 1
ATOM 1437 C C . ARG A 1 182 ? 22.219 49.344 44.188 1 49.25 182 ARG A C 1
ATOM 1439 O O . ARG A 1 182 ? 22.047 50.188 43.281 1 49.25 182 ARG A O 1
ATOM 1446 N N . ARG A 1 183 ? 22.922 48.188 43.969 1 50.31 183 ARG A N 1
ATOM 1447 C CA . ARG A 1 183 ? 23.516 47.938 42.656 1 50.31 183 ARG A CA 1
ATOM 1448 C C . ARG A 1 183 ? 22.438 47.812 41.594 1 50.31 183 ARG A C 1
ATOM 1450 O O . ARG A 1 183 ? 22.703 48 40.406 1 50.31 183 ARG A O 1
ATOM 1457 N N . ARG A 1 184 ? 21.328 47.344 41.938 1 42.84 184 ARG A N 1
ATOM 1458 C CA . ARG A 1 184 ? 20.234 47.188 40.969 1 42.84 184 ARG A CA 1
ATOM 1459 C C . ARG A 1 184 ? 19.719 48.562 40.531 1 42.84 184 ARG A C 1
ATOM 1461 O O . ARG A 1 184 ? 19.266 48.719 39.406 1 42.84 184 ARG A O 1
ATOM 1468 N N . LYS A 1 185 ? 19.547 49.562 41.438 1 47.16 185 LYS A N 1
ATOM 1469 C CA . LYS A 1 185 ? 18.953 50.844 41.062 1 47.16 185 LYS A CA 1
ATOM 1470 C C . LYS A 1 185 ? 19.891 51.656 40.188 1 47.16 185 LYS A C 1
ATOM 1472 O O . LYS A 1 185 ? 19.453 52.5 39.406 1 47.16 185 LYS A O 1
ATOM 1477 N N . THR A 1 186 ? 21.234 51.531 40.344 1 46.75 186 THR A N 1
ATOM 1478 C CA . THR A 1 186 ? 22.094 52.469 39.625 1 46.75 186 THR A CA 1
ATOM 1479 C C . THR A 1 186 ? 22.109 52.125 38.125 1 46.75 186 THR A C 1
ATOM 1481 O O . THR A 1 186 ? 22.5 52.969 37.312 1 46.75 186 THR A O 1
ATOM 1484 N N . LYS A 1 187 ? 22.016 50.844 37.688 1 38.91 187 LYS A N 1
ATOM 1485 C CA . LYS A 1 187 ? 21.984 50.594 36.25 1 38.91 187 LYS A CA 1
ATOM 1486 C C . LYS A 1 187 ? 20.781 51.25 35.594 1 38.91 187 LYS A C 1
ATOM 1488 O O . LYS A 1 187 ? 20.625 51.188 34.375 1 38.91 187 LYS A O 1
ATOM 1493 N N . LYS A 1 188 ? 19.75 51.438 36.219 1 41.03 188 LYS A N 1
ATOM 1494 C CA . LYS A 1 188 ? 18.641 52.094 35.531 1 41.03 188 LYS A CA 1
ATOM 1495 C C . LYS A 1 188 ? 19.031 53.531 35.125 1 41.03 188 LYS A C 1
ATOM 1497 O O . LYS A 1 188 ? 18.344 54.156 34.312 1 41.03 188 LYS A O 1
ATOM 1502 N N . SER A 1 189 ? 19.812 54.094 35.906 1 37.25 189 SER A N 1
ATOM 1503 C CA . SER A 1 189 ? 20 55.531 35.625 1 37.25 189 SER A CA 1
ATOM 1504 C C . SER A 1 189 ? 20.844 55.75 34.375 1 37.25 189 SER A C 1
ATOM 1506 O O . SER A 1 189 ? 20.891 56.844 33.812 1 37.25 189 SER A O 1
ATOM 1508 N N . GLN A 1 190 ? 21.938 54.938 34.094 1 35.97 190 GLN A N 1
ATOM 1509 C CA . GLN A 1 190 ? 22.859 55.438 33.062 1 35.97 190 GLN A CA 1
ATOM 1510 C C . GLN A 1 190 ? 22.328 55.125 31.672 1 35.97 190 GLN A C 1
ATOM 1512 O O . GLN A 1 190 ? 22.75 55.719 30.672 1 35.97 190 GLN A O 1
ATOM 1517 N N . ARG A 1 191 ? 21.453 54.125 31.438 1 27.38 191 ARG A N 1
ATOM 1518 C CA . ARG A 1 191 ? 21.031 54.125 30.031 1 27.38 191 ARG A CA 1
ATOM 1519 C C . ARG A 1 191 ? 19.812 55.031 29.828 1 27.38 191 ARG A C 1
ATOM 1521 O O . ARG A 1 191 ? 18.953 55.125 30.703 1 27.38 191 ARG A O 1
ATOM 1528 N N . GLY B 1 1 ? 25.328 -7.523 -15.797 1 75.88 1 GLY B N 1
ATOM 1529 C CA . GLY B 1 1 ? 23.953 -7.484 -16.281 1 75.88 1 GLY B CA 1
ATOM 1530 C C . GLY B 1 1 ? 22.938 -7.879 -15.234 1 75.88 1 GLY B C 1
ATOM 1531 O O . GLY B 1 1 ? 23.297 -8.367 -14.164 1 75.88 1 GLY B O 1
ATOM 1532 N N . ALA B 1 2 ? 21.766 -7.57 -15.367 1 88.69 2 ALA B N 1
ATOM 1533 C CA . ALA B 1 2 ? 20.75 -7.949 -14.391 1 88.69 2 ALA B CA 1
ATOM 1534 C C . ALA B 1 2 ? 20.656 -9.461 -14.25 1 88.69 2 ALA B C 1
ATOM 1536 O O . ALA B 1 2 ? 20.703 -10.188 -15.242 1 88.69 2 ALA B O 1
ATOM 1537 N N . SER B 1 3 ? 20.656 -9.977 -13.055 1 96.69 3 SER B N 1
ATOM 1538 C CA . SER B 1 3 ? 20.469 -11.398 -12.789 1 96.69 3 SER B CA 1
ATOM 1539 C C . SER B 1 3 ? 19.141 -11.898 -13.328 1 96.69 3 SER B C 1
ATOM 1541 O O . SER B 1 3 ? 18.25 -11.094 -13.641 1 96.69 3 SER B O 1
ATOM 1543 N N . ILE B 1 4 ? 19.016 -13.234 -13.531 1 97.75 4 ILE B N 1
ATOM 1544 C CA . ILE B 1 4 ? 17.75 -13.812 -13.992 1 97.75 4 ILE B CA 1
ATOM 1545 C C . ILE B 1 4 ? 16.625 -13.445 -13.023 1 97.75 4 ILE B C 1
ATOM 1547 O O . ILE B 1 4 ? 15.508 -13.172 -13.445 1 97.75 4 ILE B O 1
ATOM 1551 N N . GLU B 1 5 ? 16.938 -13.453 -11.758 1 98.31 5 GLU B N 1
ATOM 1552 C CA . GLU B 1 5 ? 15.961 -13.078 -10.742 1 98.31 5 GLU B CA 1
ATOM 1553 C C . GLU B 1 5 ? 15.484 -11.648 -10.938 1 98.31 5 GLU B C 1
ATOM 1555 O O . GLU B 1 5 ? 14.281 -11.375 -10.875 1 98.31 5 GLU B O 1
ATOM 1560 N N . GLU B 1 6 ? 16.422 -10.758 -11.156 1 97.75 6 GLU B N 1
ATOM 1561 C CA . GLU B 1 6 ? 16.078 -9.359 -11.383 1 97.75 6 GLU B CA 1
ATOM 1562 C C . GLU B 1 6 ? 15.242 -9.195 -12.648 1 97.75 6 GLU B C 1
ATOM 1564 O O . GLU B 1 6 ? 14.32 -8.375 -12.688 1 97.75 6 GLU B O 1
ATOM 1569 N N . GLN B 1 7 ? 15.516 -9.945 -13.648 1 98.56 7 GLN B N 1
ATOM 1570 C CA . GLN B 1 7 ? 14.773 -9.891 -14.906 1 98.56 7 GLN B CA 1
ATOM 1571 C C . GLN B 1 7 ? 13.367 -10.461 -14.734 1 98.56 7 GLN B C 1
ATOM 1573 O O . GLN B 1 7 ? 12.406 -9.945 -15.32 1 98.56 7 GLN B O 1
ATOM 1578 N N . LEU B 1 8 ? 13.242 -11.461 -13.914 1 98.81 8 LEU B N 1
ATOM 1579 C CA . LEU B 1 8 ? 11.93 -12.031 -13.625 1 98.81 8 LEU B CA 1
ATOM 1580 C C . LEU B 1 8 ? 11.062 -11.031 -12.875 1 98.81 8 LEU B C 1
ATOM 1582 O O . LEU B 1 8 ? 9.867 -10.898 -13.156 1 98.81 8 LEU B O 1
ATOM 1586 N N . ILE B 1 9 ? 11.656 -10.367 -11.938 1 98.44 9 ILE B N 1
ATOM 1587 C CA . ILE B 1 9 ? 10.945 -9.328 -11.195 1 98.44 9 ILE B CA 1
ATOM 1588 C C . ILE B 1 9 ? 10.438 -8.258 -12.156 1 98.44 9 ILE B C 1
ATOM 1590 O O . ILE B 1 9 ? 9.273 -7.867 -12.109 1 98.44 9 ILE B O 1
ATOM 1594 N N . GLU B 1 10 ? 11.305 -7.867 -13.086 1 97.69 10 GLU B N 1
ATOM 1595 C CA . GLU B 1 10 ? 10.938 -6.855 -14.07 1 97.69 10 GLU B CA 1
ATOM 1596 C C . GLU B 1 10 ? 9.82 -7.352 -14.984 1 97.69 10 GLU B C 1
ATOM 1598 O O . GLU B 1 10 ? 8.906 -6.602 -15.32 1 97.69 10 GLU B O 1
ATOM 1603 N N . ALA B 1 11 ? 9.891 -8.586 -15.43 1 98.75 11 ALA B N 1
ATOM 1604 C CA . ALA B 1 11 ? 8.836 -9.164 -16.266 1 98.75 11 ALA B CA 1
ATOM 1605 C C . ALA B 1 11 ? 7.48 -9.094 -15.555 1 98.75 11 ALA B C 1
ATOM 1607 O O . ALA B 1 11 ? 6.477 -8.719 -16.172 1 98.75 11 ALA B O 1
ATOM 1608 N N . CYS B 1 12 ? 7.449 -9.398 -14.258 1 98.75 12 CYS B N 1
ATOM 1609 C CA . CYS B 1 12 ? 6.215 -9.398 -13.477 1 98.75 12 CYS B CA 1
ATOM 1610 C C . CYS B 1 12 ? 5.699 -7.977 -13.273 1 98.75 12 CYS B C 1
ATOM 1612 O O . CYS B 1 12 ? 4.496 -7.73 -13.352 1 98.75 12 CYS B O 1
ATOM 1614 N N . ARG B 1 13 ? 6.645 -7.051 -13.055 1 97.69 13 ARG B N 1
ATOM 1615 C CA . ARG B 1 13 ? 6.266 -5.656 -12.844 1 97.69 13 ARG B CA 1
ATOM 1616 C C . ARG B 1 13 ? 5.656 -5.062 -14.109 1 97.69 13 ARG B C 1
ATOM 1618 O O . ARG B 1 13 ? 4.762 -4.219 -14.039 1 97.69 13 ARG B O 1
ATOM 1625 N N . ARG B 1 14 ? 6.027 -5.574 -15.25 1 97.94 14 ARG B N 1
ATOM 1626 C CA . ARG B 1 14 ? 5.648 -4.957 -16.516 1 97.94 14 ARG B CA 1
ATOM 1627 C C . ARG B 1 14 ? 4.586 -5.785 -17.234 1 97.94 14 ARG B C 1
ATOM 1629 O O . ARG B 1 14 ? 4.273 -5.531 -18.391 1 97.94 14 ARG B O 1
ATOM 1636 N N . ASP B 1 15 ? 4.152 -6.785 -16.578 1 98.75 15 ASP B N 1
ATOM 1637 C CA . ASP B 1 15 ? 3.164 -7.68 -17.172 1 98.75 15 ASP B CA 1
ATOM 1638 C C . ASP B 1 15 ? 3.666 -8.25 -18.5 1 98.75 15 ASP B C 1
ATOM 1640 O O . ASP B 1 15 ? 2.932 -8.281 -19.484 1 98.75 15 ASP B O 1
ATOM 1644 N N . ASN B 1 16 ? 4.949 -8.656 -18.5 1 98.75 16 ASN B N 1
ATOM 1645 C CA . ASN B 1 16 ? 5.617 -9.117 -19.719 1 98.75 16 ASN B CA 1
ATOM 1646 C C . ASN B 1 16 ? 5.75 -10.641 -19.734 1 98.75 16 ASN B C 1
ATOM 1648 O O . ASN B 1 16 ? 6.809 -11.18 -19.406 1 98.75 16 ASN B O 1
ATOM 1652 N N . VAL B 1 17 ? 4.773 -11.32 -20.219 1 98.81 17 VAL B N 1
ATOM 1653 C CA . VAL B 1 17 ? 4.711 -12.781 -20.266 1 98.81 17 VAL B CA 1
ATOM 1654 C C . VAL B 1 17 ? 5.785 -13.32 -21.203 1 98.81 17 VAL B C 1
ATOM 1656 O O . VAL B 1 17 ? 6.406 -14.344 -20.922 1 98.81 17 VAL B O 1
ATOM 1659 N N . GLU B 1 18 ? 6.008 -12.625 -22.266 1 98.69 18 GLU B N 1
ATOM 1660 C CA . GLU B 1 18 ? 7 -13.062 -23.234 1 98.69 18 GLU B CA 1
ATOM 1661 C C . GLU B 1 18 ? 8.391 -13.133 -22.625 1 98.69 18 GLU B C 1
ATOM 1663 O O . GLU B 1 18 ? 9.102 -14.125 -22.781 1 98.69 18 GLU B O 1
ATOM 1668 N N . LEU B 1 19 ? 8.75 -12.07 -21.969 1 98.56 19 LEU B N 1
ATOM 1669 C CA . LEU B 1 19 ? 10.047 -12.047 -21.312 1 98.56 19 LEU B CA 1
ATOM 1670 C C . LEU B 1 19 ? 10.156 -13.172 -20.281 1 98.56 19 LEU B C 1
ATOM 1672 O O . LEU B 1 19 ? 11.18 -13.859 -20.219 1 98.56 19 LEU B O 1
ATOM 1676 N N . LEU B 1 20 ? 9.148 -13.367 -19.438 1 98.56 20 LEU B N 1
ATOM 1677 C CA . LEU B 1 20 ? 9.133 -14.438 -18.453 1 98.56 20 LEU B CA 1
ATOM 1678 C C . LEU B 1 20 ? 9.352 -15.797 -19.109 1 98.56 20 LEU B C 1
ATOM 1680 O O . LEU B 1 20 ? 10.195 -16.578 -18.656 1 98.56 20 LEU B O 1
ATOM 1684 N N . THR B 1 21 ? 8.664 -16.016 -20.156 1 98.12 21 THR B N 1
ATOM 1685 C CA . THR B 1 21 ? 8.734 -17.281 -20.875 1 98.12 21 THR B CA 1
ATOM 1686 C C . THR B 1 21 ? 10.125 -17.5 -21.453 1 98.12 21 THR B C 1
ATOM 1688 O O . THR B 1 21 ? 10.68 -18.594 -21.375 1 98.12 21 THR B O 1
ATOM 1691 N N . GLU B 1 22 ? 10.664 -16.469 -22 1 98.12 22 GLU B N 1
ATOM 1692 C CA . GLU B 1 22 ? 12.008 -16.531 -22.562 1 98.12 22 GLU B CA 1
ATOM 1693 C C . GLU B 1 22 ? 13.039 -16.891 -21.484 1 98.12 22 GLU B C 1
ATOM 1695 O O . GLU B 1 22 ? 13.93 -17.703 -21.719 1 98.12 22 GLU B O 1
ATOM 1700 N N . LEU B 1 23 ? 12.914 -16.297 -20.328 1 97.75 23 LEU B N 1
ATOM 1701 C CA . LEU B 1 23 ? 13.859 -16.5 -19.234 1 97.75 23 LEU B CA 1
ATOM 1702 C C . LEU B 1 23 ? 13.789 -17.922 -18.703 1 97.75 23 LEU B C 1
ATOM 1704 O O . LEU B 1 23 ? 14.781 -18.453 -18.203 1 97.75 23 LEU B O 1
ATOM 1708 N N . LEU B 1 24 ? 12.656 -18.516 -18.875 1 97.44 24 LEU B N 1
ATOM 1709 C CA . LEU B 1 24 ? 12.453 -19.828 -18.297 1 97.44 24 LEU B CA 1
ATOM 1710 C C . LEU B 1 24 ? 12.641 -20.922 -19.344 1 97.44 24 LEU B C 1
ATOM 1712 O O . LEU B 1 24 ? 12.664 -22.109 -19.016 1 97.44 24 LEU B O 1
ATOM 1716 N N . GLU B 1 25 ? 12.898 -20.406 -20.484 1 95.19 25 GLU B N 1
ATOM 1717 C CA . GLU B 1 25 ? 13.047 -21.359 -21.578 1 95.19 25 GLU B CA 1
ATOM 1718 C C . GLU B 1 25 ? 14.227 -22.297 -21.328 1 95.19 25 GLU B C 1
ATOM 1720 O O . GLU B 1 25 ? 15.297 -21.859 -20.906 1 95.19 25 GLU B O 1
ATOM 1725 N N . ASP B 1 26 ? 14.094 -23.609 -21.469 1 94.12 26 ASP B N 1
ATOM 1726 C CA . ASP B 1 26 ? 15.125 -24.641 -21.422 1 94.12 26 ASP B CA 1
ATOM 1727 C C . ASP B 1 26 ? 15.523 -24.953 -19.984 1 94.12 26 ASP B C 1
ATOM 1729 O O . ASP B 1 26 ? 16.578 -25.547 -19.734 1 94.12 26 ASP B O 1
ATOM 1733 N N . LYS B 1 27 ? 14.898 -24.359 -19.078 1 96.25 27 LYS B N 1
ATOM 1734 C CA . LYS B 1 27 ? 15.156 -24.703 -17.672 1 96.25 27 LYS B CA 1
ATOM 1735 C C . LYS B 1 27 ? 14.359 -25.938 -17.266 1 96.25 27 LYS B C 1
ATOM 1737 O O . LYS B 1 27 ? 13.297 -26.219 -17.828 1 96.25 27 LYS B O 1
ATOM 1742 N N . SER B 1 28 ? 14.977 -26.609 -16.375 1 96.81 28 SER B N 1
ATOM 1743 C CA . SER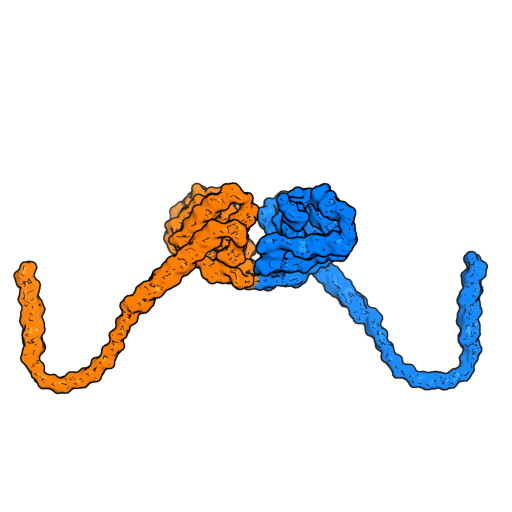 B 1 28 ? 14.266 -27.781 -15.844 1 96.81 28 SER B CA 1
ATOM 1744 C C . SER B 1 28 ? 13.062 -27.359 -15.016 1 96.81 28 SER B C 1
ATOM 1746 O O . SER B 1 28 ? 13 -26.234 -14.516 1 96.81 28 SER B O 1
ATOM 1748 N N . ASP B 1 29 ? 12.102 -28.266 -14.867 1 95.44 29 ASP B N 1
ATOM 1749 C CA . ASP B 1 29 ? 10.906 -27.984 -14.062 1 95.44 29 ASP B CA 1
ATOM 1750 C C . ASP B 1 29 ? 11.281 -27.609 -12.641 1 95.44 29 ASP B C 1
ATOM 1752 O O . ASP B 1 29 ? 10.68 -26.703 -12.055 1 95.44 29 ASP B O 1
ATOM 1756 N N . SER B 1 30 ? 12.258 -28.266 -12.125 1 96.88 30 SER B N 1
ATOM 1757 C CA . SER B 1 30 ? 12.695 -27.984 -10.766 1 96.88 30 SER B CA 1
ATOM 1758 C C . SER B 1 30 ? 13.297 -26.594 -10.648 1 96.88 30 SER B C 1
ATOM 1760 O O . SER B 1 30 ? 13.055 -25.891 -9.664 1 96.88 30 SER B O 1
ATOM 1762 N N . GLU B 1 31 ? 14.023 -26.203 -11.641 1 97.44 31 GLU B N 1
ATOM 1763 C CA . GLU B 1 31 ? 14.633 -24.875 -11.648 1 97.44 31 GLU B CA 1
ATOM 1764 C C . GLU B 1 31 ? 13.57 -23.781 -11.82 1 97.44 31 GLU B C 1
ATOM 1766 O O . GLU B 1 31 ? 13.641 -22.734 -11.172 1 97.44 31 GLU B O 1
ATOM 1771 N N . ILE B 1 32 ? 12.617 -24.031 -12.656 1 97.94 32 ILE B N 1
ATOM 1772 C CA . ILE B 1 32 ? 11.516 -23.094 -12.883 1 97.94 32 ILE B CA 1
ATOM 1773 C C . ILE B 1 32 ? 10.742 -22.891 -11.586 1 97.94 32 ILE B C 1
ATOM 1775 O O . ILE B 1 32 ? 10.5 -21.75 -11.172 1 97.94 32 ILE B O 1
ATOM 1779 N N . THR B 1 33 ? 10.477 -23.984 -10.969 1 97.94 33 THR B N 1
ATOM 1780 C CA . THR B 1 33 ? 9.734 -23.922 -9.711 1 97.94 33 THR B CA 1
ATOM 1781 C C . THR B 1 33 ? 10.508 -23.125 -8.664 1 97.94 33 THR B C 1
ATOM 1783 O O . THR B 1 33 ? 9.938 -22.266 -7.984 1 97.94 33 THR B O 1
ATOM 1786 N N . ARG B 1 34 ? 11.742 -23.359 -8.57 1 98.38 34 ARG B N 1
ATOM 1787 C CA . ARG B 1 34 ? 12.586 -22.641 -7.613 1 98.38 34 ARG B CA 1
ATOM 1788 C C . ARG B 1 34 ? 12.625 -21.156 -7.93 1 98.38 34 ARG B C 1
ATOM 1790 O O . ARG B 1 34 ? 12.398 -20.328 -7.051 1 98.38 34 ARG B O 1
ATOM 1797 N N . LEU B 1 35 ? 12.867 -20.797 -9.172 1 98.56 35 LEU B N 1
ATOM 1798 C CA . LEU B 1 35 ? 12.984 -19.406 -9.578 1 98.56 35 LEU B CA 1
ATOM 1799 C C . LEU B 1 35 ? 11.68 -18.656 -9.344 1 98.56 35 LEU B C 1
ATOM 1801 O O . LEU B 1 35 ? 11.688 -17.547 -8.789 1 98.56 35 LEU B O 1
ATOM 1805 N N . LEU B 1 36 ? 10.555 -19.266 -9.68 1 98.81 36 LEU B N 1
ATOM 1806 C CA . LEU B 1 36 ? 9.266 -18.578 -9.609 1 98.81 36 LEU B CA 1
ATOM 1807 C C . LEU B 1 36 ? 8.812 -18.422 -8.164 1 98.81 36 LEU B C 1
ATOM 1809 O O . LEU B 1 36 ? 8.195 -17.422 -7.801 1 98.81 36 LEU B O 1
ATOM 1813 N N . ASN B 1 37 ? 9.203 -19.375 -7.309 1 98.75 37 ASN B N 1
ATOM 1814 C CA . ASN B 1 37 ? 8.68 -19.375 -5.945 1 98.75 37 ASN B CA 1
ATOM 1815 C C . ASN B 1 37 ? 9.656 -18.734 -4.969 1 98.75 37 ASN B C 1
ATOM 1817 O O . ASN B 1 37 ? 9.25 -18.203 -3.928 1 98.75 37 ASN B O 1
ATOM 1821 N N . GLU B 1 38 ? 10.953 -18.625 -5.305 1 98.62 38 GLU B N 1
ATOM 1822 C CA . GLU B 1 38 ? 11.938 -18.203 -4.309 1 98.62 38 GLU B CA 1
ATOM 1823 C C . GLU B 1 38 ? 12.508 -16.828 -4.641 1 98.62 38 GLU B C 1
ATOM 1825 O O . GLU B 1 38 ? 13.141 -16.188 -3.799 1 98.62 38 GLU B O 1
ATOM 1830 N N . THR B 1 39 ? 12.312 -16.375 -5.883 1 98.75 39 THR B N 1
ATOM 1831 C CA . THR B 1 39 ? 12.773 -15.031 -6.227 1 98.75 39 THR B CA 1
ATOM 1832 C C . THR B 1 39 ? 11.992 -13.969 -5.457 1 98.75 39 THR B C 1
ATOM 1834 O O . THR B 1 39 ? 10.758 -13.953 -5.496 1 98.75 39 THR B O 1
ATOM 1837 N N . THR B 1 40 ? 12.742 -13.125 -4.742 1 98.5 40 THR B N 1
ATOM 1838 C CA . THR B 1 40 ? 12.125 -12.023 -4.008 1 98.5 40 THR B CA 1
ATOM 1839 C C . THR B 1 40 ? 12.859 -10.711 -4.281 1 98.5 40 THR B C 1
ATOM 1841 O O . THR B 1 40 ? 14.031 -10.719 -4.66 1 98.5 40 THR B O 1
ATOM 1844 N N . THR B 1 41 ? 12.164 -9.609 -4.137 1 97.38 41 THR B N 1
ATOM 1845 C CA . THR B 1 41 ? 12.789 -8.297 -4.152 1 97.38 41 THR B CA 1
ATOM 1846 C C . THR B 1 41 ? 13.531 -8.039 -2.842 1 97.38 41 THR B C 1
ATOM 1848 O O . THR B 1 41 ? 13.43 -8.82 -1.896 1 97.38 41 THR B O 1
ATOM 1851 N N . VAL B 1 42 ? 14.211 -7.004 -2.844 1 93.5 42 VAL B N 1
ATOM 1852 C CA . VAL B 1 42 ? 14.945 -6.598 -1.65 1 93.5 42 VAL B CA 1
ATOM 1853 C C . VAL B 1 42 ? 13.969 -6.312 -0.514 1 93.5 42 VAL B C 1
ATOM 1855 O O . VAL B 1 42 ? 14.328 -6.41 0.662 1 93.5 42 VAL B O 1
ATOM 1858 N N . MET B 1 43 ? 12.719 -5.992 -0.832 1 93.69 43 MET B N 1
ATOM 1859 C CA . MET B 1 43 ? 11.695 -5.684 0.167 1 93.69 43 MET B CA 1
ATOM 1860 C C . MET B 1 43 ? 11.008 -6.953 0.652 1 93.69 43 MET B C 1
ATOM 1862 O O . MET B 1 43 ? 10.164 -6.902 1.548 1 93.69 43 MET B O 1
ATOM 1866 N N . GLY B 1 44 ? 11.328 -8.094 0.035 1 97.19 44 GLY B N 1
ATOM 1867 C CA . GLY B 1 44 ? 10.758 -9.359 0.472 1 97.19 44 GLY B CA 1
ATOM 1868 C C . GLY B 1 44 ? 9.492 -9.734 -0.28 1 97.19 44 GLY B C 1
ATOM 1869 O O . GLY B 1 44 ? 8.742 -10.609 0.155 1 97.19 44 GLY B O 1
ATOM 1870 N N . ASN B 1 45 ? 9.203 -9.055 -1.376 1 98.12 45 ASN B N 1
ATOM 1871 C CA . ASN B 1 45 ? 8.078 -9.422 -2.238 1 98.12 45 ASN B CA 1
ATOM 1872 C C . ASN B 1 45 ? 8.453 -10.547 -3.197 1 98.12 45 ASN B C 1
ATOM 1874 O O . ASN B 1 45 ? 9.523 -10.516 -3.816 1 98.12 45 ASN B O 1
ATOM 1878 N N . HIS B 1 46 ? 7.578 -11.477 -3.287 1 98.88 46 HIS B N 1
ATOM 1879 C CA . HIS B 1 46 ? 7.727 -12.5 -4.316 1 98.88 46 HIS B CA 1
ATOM 1880 C C . HIS B 1 46 ? 7.246 -11.992 -5.672 1 98.88 46 HIS B C 1
ATOM 1882 O O . HIS B 1 46 ? 6.605 -10.938 -5.754 1 98.88 46 HIS B O 1
ATOM 1888 N N . LEU B 1 47 ? 7.598 -12.82 -6.727 1 98.88 47 LEU B N 1
ATOM 1889 C CA . LEU B 1 47 ? 7.188 -12.453 -8.078 1 98.88 47 LEU B CA 1
ATOM 1890 C C . LEU B 1 47 ? 5.68 -12.219 -8.141 1 98.88 47 LEU B C 1
ATOM 1892 O O . LEU B 1 47 ? 5.219 -11.258 -8.75 1 98.88 47 LEU B O 1
ATOM 1896 N N . TYR B 1 48 ? 4.98 -13.07 -7.406 1 98.94 48 TYR B N 1
ATOM 1897 C CA . TYR B 1 48 ? 3.525 -13.016 -7.391 1 98.94 48 TYR B CA 1
ATOM 1898 C C . TYR B 1 48 ? 3.031 -11.734 -6.738 1 98.94 48 TYR B C 1
ATOM 1900 O O . TYR B 1 48 ? 2.084 -11.109 -7.223 1 98.94 48 TYR B O 1
ATOM 1908 N N . HIS B 1 49 ? 3.646 -11.227 -5.695 1 98.88 49 HIS B N 1
ATOM 1909 C CA . HIS B 1 49 ? 3.309 -9.961 -5.059 1 98.88 49 HIS B CA 1
ATOM 1910 C C . HIS B 1 49 ? 3.51 -8.789 -6.016 1 98.88 49 HIS B C 1
ATOM 1912 O O . HIS B 1 49 ? 2.658 -7.906 -6.105 1 98.88 49 HIS B O 1
ATOM 1918 N N . GLU B 1 50 ? 4.664 -8.844 -6.742 1 98.44 50 GLU B N 1
ATOM 1919 C CA . GLU B 1 50 ? 4.988 -7.758 -7.656 1 98.44 50 GLU B CA 1
ATOM 1920 C C . GLU B 1 50 ? 3.953 -7.645 -8.773 1 98.44 50 GLU B C 1
ATOM 1922 O O . GLU B 1 50 ? 3.566 -6.535 -9.156 1 98.44 50 GLU B O 1
ATOM 1927 N N . ALA B 1 51 ? 3.523 -8.734 -9.273 1 98.88 51 ALA B N 1
ATOM 1928 C CA . ALA B 1 51 ? 2.49 -8.75 -10.305 1 98.88 51 ALA B CA 1
ATOM 1929 C C . ALA B 1 51 ? 1.146 -8.305 -9.734 1 98.88 51 ALA B C 1
ATOM 1931 O O . ALA B 1 51 ? 0.468 -7.457 -10.32 1 98.88 51 ALA B O 1
ATOM 1932 N N . ALA B 1 52 ? 0.779 -8.82 -8.562 1 98.88 52 ALA B N 1
ATOM 1933 C CA . ALA B 1 52 ? -0.514 -8.562 -7.934 1 98.88 52 ALA B CA 1
ATOM 1934 C C . ALA B 1 52 ? -0.655 -7.098 -7.547 1 98.88 52 ALA B C 1
ATOM 1936 O O . ALA B 1 52 ? -1.728 -6.508 -7.703 1 98.88 52 ALA B O 1
ATOM 1937 N N . SER B 1 53 ? 0.425 -6.516 -7.09 1 98 53 SER B N 1
ATOM 1938 C CA . SER B 1 53 ? 0.405 -5.137 -6.613 1 98 53 SER B CA 1
ATOM 1939 C C . SER B 1 53 ? 0.192 -4.156 -7.766 1 98 53 SER B C 1
ATOM 1941 O O . SER B 1 53 ? 0.012 -2.959 -7.543 1 98 53 SER B O 1
ATOM 1943 N N . ARG B 1 54 ? 0.143 -4.688 -8.961 1 97.56 54 ARG B N 1
ATOM 1944 C CA . ARG B 1 54 ? -0.019 -3.84 -10.141 1 97.56 54 ARG B CA 1
ATOM 1945 C C . ARG B 1 54 ? -1.195 -4.309 -10.992 1 97.56 54 ARG B C 1
ATOM 1947 O O . ARG B 1 54 ? -1.384 -3.83 -12.117 1 97.56 54 ARG B O 1
ATOM 1954 N N . GLY B 1 55 ? -1.847 -5.277 -10.469 1 98.62 55 GLY B N 1
ATOM 1955 C CA . GLY B 1 55 ? -3.004 -5.777 -11.188 1 98.62 55 GLY B CA 1
ATOM 1956 C C . GLY B 1 55 ? -2.65 -6.391 -12.531 1 98.62 55 GLY B C 1
ATOM 1957 O O . GLY B 1 55 ? -3.396 -6.246 -13.5 1 98.62 55 GLY B O 1
ATOM 1958 N N . ASN B 1 56 ? -1.531 -6.988 -12.617 1 98.75 56 ASN B N 1
ATOM 1959 C CA . ASN B 1 56 ? -1.065 -7.539 -13.883 1 98.75 56 ASN B CA 1
ATOM 1960 C C . ASN B 1 56 ? -1.682 -8.906 -14.164 1 98.75 56 ASN B C 1
ATOM 1962 O O . ASN B 1 56 ? -1.105 -9.938 -13.805 1 98.75 56 ASN B O 1
ATOM 1966 N N . TYR B 1 57 ? -2.73 -8.914 -14.883 1 98.75 57 TYR B N 1
ATOM 1967 C CA . TYR B 1 57 ? -3.596 -10.07 -15.078 1 98.75 57 TYR B CA 1
ATOM 1968 C C . TYR B 1 57 ? -2.883 -11.156 -15.883 1 98.75 57 TYR B C 1
ATOM 1970 O O . TYR B 1 57 ? -2.883 -12.328 -15.492 1 98.75 57 TYR B O 1
ATOM 1978 N N . GLU B 1 58 ? -2.295 -10.805 -16.953 1 98.75 58 GLU B N 1
ATOM 1979 C CA . GLU B 1 58 ? -1.775 -11.789 -17.906 1 98.75 58 GLU B CA 1
ATOM 1980 C C . GLU B 1 58 ? -0.624 -12.586 -17.297 1 98.75 58 GLU B C 1
ATOM 1982 O O . GLU B 1 58 ? -0.585 -13.812 -17.406 1 98.75 58 GLU B O 1
ATOM 1987 N N . ILE B 1 59 ? 0.263 -11.883 -16.656 1 98.88 59 ILE B N 1
ATOM 1988 C CA . ILE B 1 59 ? 1.42 -12.586 -16.125 1 98.88 59 ILE B CA 1
ATOM 1989 C C . ILE B 1 59 ? 1.001 -13.406 -14.898 1 98.88 59 ILE B C 1
ATOM 1991 O O . ILE B 1 59 ? 1.536 -14.492 -14.664 1 98.88 59 ILE B O 1
ATOM 1995 N N . ILE B 1 60 ? 0.021 -12.898 -14.102 1 98.88 60 ILE B N 1
ATOM 1996 C CA . ILE B 1 60 ? -0.485 -13.672 -12.977 1 98.88 60 ILE B CA 1
ATOM 1997 C C . ILE B 1 60 ? -1.109 -14.969 -13.484 1 98.88 60 ILE B C 1
ATOM 1999 O O . ILE B 1 60 ? -0.845 -16.047 -12.945 1 98.88 60 ILE B O 1
ATOM 2003 N N . ASP B 1 61 ? -1.89 -14.867 -14.516 1 98.62 61 ASP B N 1
ATOM 2004 C CA . ASP B 1 61 ? -2.496 -16.047 -15.133 1 98.62 61 ASP B CA 1
ATOM 2005 C C . ASP B 1 61 ? -1.43 -17.047 -15.555 1 98.62 61 ASP B C 1
ATOM 2007 O O . ASP B 1 61 ? -1.556 -18.25 -15.289 1 98.62 61 ASP B O 1
ATOM 2011 N N . HIS B 1 62 ? -0.423 -16.562 -16.141 1 98.44 62 HIS B N 1
ATOM 2012 C CA . HIS B 1 62 ? 0.664 -17.422 -16.609 1 98.44 62 HIS B CA 1
ATOM 2013 C C . HIS B 1 62 ? 1.389 -18.078 -15.438 1 98.44 62 HIS B C 1
ATOM 2015 O O . HIS B 1 62 ? 1.713 -19.266 -15.492 1 98.44 62 HIS B O 1
ATOM 2021 N N . LEU B 1 63 ? 1.676 -17.281 -14.375 1 98.5 63 LEU B N 1
ATOM 2022 C CA . LEU B 1 63 ? 2.332 -17.797 -13.18 1 98.5 63 LEU B CA 1
ATOM 2023 C C . LEU B 1 63 ? 1.503 -18.906 -12.539 1 98.5 63 LEU B C 1
ATOM 2025 O O . LEU B 1 63 ? 2.037 -19.969 -12.188 1 98.5 63 LEU B O 1
ATOM 2029 N N . LEU B 1 64 ? 0.215 -18.688 -12.406 1 97.69 64 LEU B N 1
ATOM 2030 C CA . LEU B 1 64 ? -0.684 -19.609 -11.719 1 97.69 64 LEU B CA 1
ATOM 2031 C C . LEU B 1 64 ? -0.829 -20.906 -12.508 1 97.69 64 LEU B C 1
ATOM 2033 O O . LEU B 1 64 ? -1.222 -21.938 -11.945 1 97.69 64 LEU B O 1
ATOM 2037 N N . ASP B 1 65 ? -0.424 -20.891 -13.766 1 95.5 65 ASP B N 1
ATOM 2038 C CA . ASP B 1 65 ? -0.508 -22.062 -14.625 1 95.5 65 ASP B CA 1
ATOM 2039 C C . ASP B 1 65 ? 0.757 -22.906 -14.516 1 95.5 65 ASP B C 1
ATOM 2041 O O . ASP B 1 65 ? 0.807 -24.031 -15.031 1 95.5 65 ASP B O 1
ATOM 2045 N N . GLN B 1 66 ? 1.749 -22.359 -13.906 1 95.75 66 GLN B N 1
ATOM 2046 C CA . GLN B 1 66 ? 2.979 -23.125 -13.75 1 95.75 66 GLN B CA 1
ATOM 2047 C C . GLN B 1 66 ? 2.807 -24.234 -12.719 1 95.75 66 GLN B C 1
ATOM 2049 O O . GLN B 1 66 ? 2.148 -24.047 -11.695 1 95.75 66 GLN B O 1
ATOM 2054 N N . PRO B 1 67 ? 3.41 -25.359 -13.016 1 91.94 67 PRO B N 1
ATOM 2055 C CA . PRO B 1 67 ? 3.332 -26.453 -12.039 1 91.94 67 PRO B CA 1
ATOM 2056 C C . PRO B 1 67 ? 4 -26.109 -10.711 1 91.94 67 PRO B C 1
ATOM 2058 O O . PRO B 1 67 ? 5.055 -25.469 -10.695 1 91.94 67 PRO B O 1
ATOM 2061 N N . ASP B 1 68 ? 3.389 -26.422 -9.586 1 96.38 68 ASP B N 1
ATOM 2062 C CA . ASP B 1 68 ? 3.898 -26.297 -8.227 1 96.38 68 ASP B CA 1
ATOM 2063 C C . ASP B 1 68 ? 4.137 -24.844 -7.859 1 96.38 68 ASP B C 1
ATOM 2065 O O . ASP B 1 68 ? 5 -24.531 -7.035 1 96.38 68 ASP B O 1
ATOM 2069 N N . PHE B 1 69 ? 3.453 -23.984 -8.578 1 97.81 69 PHE B N 1
ATOM 2070 C CA . PHE B 1 69 ? 3.537 -22.578 -8.234 1 97.81 69 PHE B CA 1
ATOM 2071 C C . PHE B 1 69 ? 2.82 -22.281 -6.918 1 97.81 69 PHE B C 1
ATOM 2073 O O . PHE B 1 69 ? 1.687 -22.734 -6.719 1 97.81 69 PHE B O 1
ATOM 2080 N N . GLU B 1 70 ? 3.508 -21.562 -5.969 1 98.06 70 GLU B N 1
ATOM 2081 C CA . GLU B 1 70 ? 2.951 -21.234 -4.66 1 98.06 70 GLU B CA 1
ATOM 2082 C C . GLU B 1 70 ? 1.968 -20.062 -4.75 1 98.06 70 GLU B C 1
ATOM 2084 O O . GLU B 1 70 ? 2.352 -18.953 -5.094 1 98.06 70 GLU B O 1
ATOM 2089 N N . CYS B 1 71 ? 0.75 -20.281 -4.371 1 97.81 71 CYS B N 1
ATOM 2090 C CA . CYS B 1 71 ? -0.32 -19.297 -4.551 1 97.81 71 CYS B CA 1
ATOM 2091 C C . CYS B 1 71 ? -0.393 -18.344 -3.363 1 97.81 71 CYS B C 1
ATOM 2093 O O . CYS B 1 71 ? -1.021 -17.297 -3.447 1 97.81 71 CYS B O 1
ATOM 2095 N N . ASP B 1 72 ? 0.245 -18.734 -2.232 1 98.69 72 ASP B N 1
ATOM 2096 C CA . ASP B 1 72 ? 0.064 -17.906 -1.044 1 98.69 72 ASP B CA 1
ATOM 2097 C C . ASP B 1 72 ? 1.4 -17.625 -0.364 1 98.69 72 ASP B C 1
ATOM 2099 O O . ASP B 1 72 ? 1.54 -17.812 0.846 1 98.69 72 ASP B O 1
ATOM 2103 N N . PRO B 1 73 ? 2.412 -17.234 -1.136 1 98.75 73 PRO B N 1
ATOM 2104 C CA . PRO B 1 73 ? 3.613 -16.797 -0.424 1 98.75 73 PRO B CA 1
ATOM 2105 C C . PRO B 1 73 ? 3.369 -15.562 0.446 1 98.75 73 PRO B C 1
ATOM 2107 O O . PRO B 1 73 ? 2.502 -14.742 0.131 1 98.75 73 PRO B O 1
ATOM 2110 N N . ILE B 1 74 ? 4.062 -15.453 1.556 1 98.69 74 ILE B N 1
ATOM 2111 C CA . ILE B 1 74 ? 3.922 -14.328 2.477 1 98.69 74 ILE B CA 1
ATOM 2112 C C . ILE B 1 74 ? 5.129 -13.406 2.35 1 98.69 74 ILE B C 1
ATOM 2114 O O . ILE B 1 74 ? 6.277 -13.852 2.42 1 98.69 74 ILE B O 1
ATOM 2118 N N . ASN B 1 75 ? 4.918 -12.125 2.094 1 97.75 75 ASN B N 1
ATOM 2119 C CA . ASN B 1 75 ? 6.055 -11.219 1.951 1 97.75 75 ASN B CA 1
ATOM 2120 C C . ASN B 1 75 ? 6.637 -10.828 3.307 1 97.75 75 ASN B C 1
ATOM 2122 O O . ASN B 1 75 ? 5.98 -10.992 4.34 1 97.75 75 ASN B O 1
ATOM 2126 N N . ARG B 1 76 ? 7.742 -10.359 3.309 1 95.38 76 ARG B N 1
ATOM 2127 C CA . ARG B 1 76 ? 8.555 -10.219 4.516 1 95.38 76 ARG B CA 1
ATOM 2128 C C . ARG B 1 76 ? 8.062 -9.055 5.367 1 95.38 76 ARG B C 1
ATOM 2130 O O . ARG B 1 76 ? 7.941 -9.18 6.59 1 95.38 76 ARG B O 1
ATOM 2137 N N . LEU B 1 77 ? 7.742 -7.988 4.812 1 92.69 77 LEU B N 1
ATOM 2138 C CA . LEU B 1 77 ? 7.535 -6.758 5.57 1 92.69 77 LEU B CA 1
ATOM 2139 C C . LEU B 1 77 ? 6.125 -6.715 6.156 1 92.69 77 LEU B C 1
ATOM 2141 O O . LEU B 1 77 ? 5.957 -6.582 7.371 1 92.69 77 LEU B O 1
ATOM 2145 N N . GLU B 1 78 ? 5.117 -6.922 5.363 1 93.94 78 GLU B N 1
ATOM 2146 C CA . GLU B 1 78 ? 3.734 -6.703 5.777 1 93.94 78 GLU B CA 1
ATOM 2147 C C . GLU B 1 78 ? 3.07 -8.016 6.195 1 93.94 78 GLU B C 1
ATOM 2149 O O . GLU B 1 78 ? 2.031 -8 6.859 1 93.94 78 GLU B O 1
ATOM 2154 N N . GLY B 1 79 ? 3.705 -9.141 5.723 1 97.62 79 GLY B N 1
ATOM 2155 C CA . GLY B 1 79 ? 3.035 -10.414 5.902 1 97.62 79 GLY B CA 1
ATOM 2156 C C . GLY B 1 79 ? 1.861 -10.609 4.961 1 97.62 79 GLY B C 1
ATOM 2157 O O . GLY B 1 79 ? 0.922 -11.344 5.277 1 97.62 79 GLY B O 1
ATOM 2158 N N . ASP B 1 80 ? 1.915 -9.969 3.854 1 98.19 80 ASP B N 1
ATOM 2159 C CA . ASP B 1 80 ? 0.833 -10.023 2.875 1 98.19 80 ASP B CA 1
ATOM 2160 C C . ASP B 1 80 ? 0.987 -11.234 1.961 1 98.19 80 ASP B C 1
ATOM 2162 O O . ASP B 1 80 ? 2.1 -11.578 1.556 1 98.19 80 ASP B O 1
ATOM 2166 N N . THR B 1 81 ? -0.139 -11.812 1.626 1 98.88 81 THR B N 1
ATOM 2167 C CA . THR B 1 81 ? -0.211 -12.672 0.447 1 98.88 81 THR B CA 1
ATOM 2168 C C . THR B 1 81 ? -0.436 -11.836 -0.812 1 98.88 81 THR B C 1
ATOM 2170 O O . THR B 1 81 ? -0.794 -10.656 -0.729 1 98.88 81 THR B O 1
ATOM 2173 N N . PRO B 1 82 ? -0.243 -12.445 -1.981 1 98.88 82 PRO B N 1
ATOM 2174 C CA . PRO B 1 82 ? -0.547 -11.719 -3.215 1 98.88 82 PRO B CA 1
ATOM 2175 C C . PRO B 1 82 ? -2.012 -11.297 -3.307 1 98.88 82 PRO B C 1
ATOM 2177 O O . PRO B 1 82 ? -2.322 -10.25 -3.885 1 98.88 82 PRO B O 1
ATOM 2180 N N . LEU B 1 83 ? -2.895 -12.086 -2.682 1 98.88 83 LEU B N 1
ATOM 2181 C CA . LEU B 1 83 ? -4.301 -11.695 -2.639 1 98.88 83 LEU B CA 1
ATOM 2182 C C . LEU B 1 83 ? -4.477 -10.391 -1.876 1 98.88 83 LEU B C 1
ATOM 2184 O O . LEU B 1 83 ? -5.215 -9.5 -2.316 1 98.88 83 LEU B O 1
ATOM 2188 N N . HIS B 1 84 ? -3.785 -10.258 -0.717 1 98.81 84 HIS B N 1
ATOM 2189 C CA . HIS B 1 84 ? -3.77 -8.977 -0.021 1 98.81 84 HIS B CA 1
ATOM 2190 C C . HIS B 1 84 ? -3.328 -7.852 -0.95 1 98.81 84 HIS B C 1
ATOM 2192 O O . HIS B 1 84 ? -3.975 -6.801 -1.012 1 98.81 84 HIS B O 1
ATOM 2198 N N . SER B 1 85 ? -2.221 -8.086 -1.669 1 98.56 85 SER B N 1
ATOM 2199 C CA . SER B 1 85 ? -1.639 -7.074 -2.549 1 98.56 85 SER B CA 1
ATOM 2200 C C . SER B 1 85 ? -2.613 -6.676 -3.652 1 98.56 85 SER B C 1
ATOM 2202 O O . SER B 1 85 ? -2.738 -5.492 -3.979 1 98.56 85 SER B O 1
ATOM 2204 N N . ALA B 1 86 ? -3.273 -7.617 -4.211 1 98.88 86 ALA B N 1
ATOM 2205 C CA . ALA B 1 86 ? -4.238 -7.348 -5.273 1 98.88 86 ALA B CA 1
ATOM 2206 C C . ALA B 1 86 ? -5.398 -6.504 -4.762 1 98.88 86 ALA B C 1
ATOM 2208 O O . ALA B 1 86 ? -5.859 -5.586 -5.445 1 98.88 86 ALA B O 1
ATOM 2209 N N . VAL B 1 87 ? -5.859 -6.809 -3.607 1 98.75 87 VAL B N 1
ATOM 2210 C CA . VAL B 1 87 ? -6.953 -6.055 -3.006 1 98.75 87 VAL B CA 1
ATOM 2211 C C . VAL B 1 87 ? -6.512 -4.613 -2.758 1 98.75 87 VAL B C 1
ATOM 2213 O O . VAL B 1 87 ? -7.246 -3.67 -3.068 1 98.75 87 VAL B O 1
ATOM 2216 N N . ARG B 1 88 ? -5.316 -4.449 -2.203 1 96.94 88 ARG B N 1
ATOM 2217 C CA . ARG B 1 88 ? -4.785 -3.107 -1.979 1 96.94 88 ARG B CA 1
ATOM 2218 C C . ARG B 1 88 ? -4.699 -2.328 -3.287 1 96.94 88 ARG B C 1
ATOM 2220 O O . ARG B 1 88 ? -5.047 -1.145 -3.334 1 96.94 88 ARG B O 1
ATOM 2227 N N . TRP B 1 89 ? -4.246 -2.998 -4.309 1 97.69 89 TRP B N 1
ATOM 2228 C CA . TRP B 1 89 ? -4.172 -2.373 -5.625 1 97.69 89 TRP B CA 1
ATOM 2229 C C . TRP B 1 89 ? -5.547 -1.901 -6.082 1 97.69 89 TRP B C 1
ATOM 2231 O O . TRP B 1 89 ? -5.719 -0.74 -6.461 1 97.69 89 TRP B O 1
ATOM 2241 N N . LEU B 1 90 ? -6.516 -2.76 -5.996 1 98.31 90 LEU B N 1
ATOM 2242 C CA . LEU B 1 90 ? -7.844 -2.424 -6.5 1 98.31 90 LEU B CA 1
ATOM 2243 C C . LEU B 1 90 ? -8.461 -1.292 -5.684 1 98.31 90 LEU B C 1
ATOM 2245 O O . LEU B 1 90 ? -9.156 -0.435 -6.234 1 98.31 90 LEU B O 1
ATOM 2249 N N . ASN B 1 91 ? -8.211 -1.226 -4.359 1 96.12 91 ASN B N 1
ATOM 2250 C CA . ASN B 1 91 ? -8.695 -0.146 -3.504 1 96.12 91 ASN B CA 1
ATOM 2251 C C . ASN B 1 91 ? -8.211 1.216 -3.992 1 96.12 91 ASN B C 1
ATOM 2253 O O . ASN B 1 91 ? -8.891 2.227 -3.801 1 96.12 91 ASN B O 1
ATOM 2257 N N . ALA B 1 92 ? -7.078 1.175 -4.566 1 92.44 92 ALA B N 1
ATOM 2258 C CA . ALA B 1 92 ? -6.453 2.432 -4.969 1 92.44 92 ALA B CA 1
ATOM 2259 C C . ALA B 1 92 ? -6.852 2.816 -6.387 1 92.44 92 ALA B C 1
ATOM 2261 O O . ALA B 1 92 ? -6.543 3.918 -6.852 1 92.44 92 ALA B O 1
ATOM 2262 N N . GLU B 1 93 ? -7.559 1.97 -7.133 1 94.81 93 GLU B N 1
ATOM 2263 C CA . GLU B 1 93 ? -7.938 2.201 -8.523 1 94.81 93 GLU B CA 1
ATOM 2264 C C . GLU B 1 93 ? -9.266 2.938 -8.617 1 94.81 93 GLU B C 1
ATOM 2266 O O . GLU B 1 93 ? -10.109 2.824 -7.727 1 94.81 93 GLU B O 1
ATOM 2271 N N . PRO B 1 94 ? -9.43 3.697 -9.672 1 93.38 94 PRO B N 1
ATOM 2272 C CA . PRO B 1 94 ? -10.742 4.305 -9.891 1 93.38 94 PRO B CA 1
ATOM 2273 C C . PRO B 1 94 ? -11.844 3.268 -10.078 1 93.38 94 PRO B C 1
ATOM 2275 O O . PRO B 1 94 ? -11.57 2.123 -10.445 1 93.38 94 PRO B O 1
ATOM 2278 N N . PRO B 1 95 ? -13.039 3.688 -9.836 1 93.75 95 PRO B N 1
ATOM 2279 C CA . PRO B 1 95 ? -14.18 2.773 -9.93 1 93.75 95 PRO B CA 1
ATOM 2280 C C . PRO B 1 95 ? -14.25 2.055 -11.273 1 93.75 95 PRO B C 1
ATOM 2282 O O . PRO B 1 95 ? -14.711 0.911 -11.344 1 93.75 95 PRO B O 1
ATOM 2285 N N . ALA B 1 96 ? -13.781 2.709 -12.328 1 96 96 ALA B N 1
ATOM 2286 C CA . ALA B 1 96 ? -13.844 2.143 -13.68 1 96 96 ALA B CA 1
ATOM 2287 C C . ALA B 1 96 ? -13.039 0.85 -13.766 1 96 96 ALA B C 1
ATOM 2289 O O . ALA B 1 96 ? -13.273 0.025 -14.656 1 96 96 ALA B O 1
ATOM 2290 N N . GLN B 1 97 ? -12.117 0.643 -12.82 1 96.75 97 GLN B N 1
ATOM 2291 C CA . GLN B 1 97 ? -11.25 -0.525 -12.844 1 96.75 97 GLN B CA 1
ATOM 2292 C C . GLN B 1 97 ? -11.852 -1.683 -12.055 1 96.75 97 GLN B C 1
ATOM 2294 O O . GLN B 1 97 ? -11.328 -2.797 -12.078 1 96.75 97 GLN B O 1
ATOM 2299 N N . ILE B 1 98 ? -13.008 -1.528 -11.43 1 97.19 98 ILE B N 1
ATOM 2300 C CA . ILE B 1 98 ? -13.578 -2.504 -10.508 1 97.19 98 ILE B CA 1
ATOM 2301 C C . ILE B 1 98 ? -13.93 -3.783 -11.266 1 97.19 98 ILE B C 1
ATOM 2303 O O . ILE B 1 98 ? -13.562 -4.883 -10.836 1 97.19 98 ILE B O 1
ATOM 2307 N N . PRO B 1 99 ? -14.547 -3.711 -12.453 1 98.19 99 PRO B N 1
ATOM 2308 C CA . PRO B 1 99 ? -14.867 -4.949 -13.164 1 98.19 99 PRO B CA 1
ATOM 2309 C C . PRO B 1 99 ? -13.625 -5.777 -13.492 1 98.19 99 PRO B C 1
ATOM 2311 O O . PRO B 1 99 ? -13.625 -6.996 -13.312 1 98.19 99 PRO B O 1
ATOM 2314 N N . PHE B 1 100 ? -12.609 -5.102 -14 1 98.62 100 PHE B N 1
ATOM 2315 C CA . PHE B 1 100 ? -11.359 -5.785 -14.312 1 98.62 100 PHE B CA 1
ATOM 2316 C C . PHE B 1 100 ? -10.758 -6.402 -13.055 1 98.62 100 PHE B C 1
ATOM 2318 O O . PHE B 1 100 ? -10.312 -7.551 -13.078 1 98.62 100 PHE B O 1
ATOM 2325 N N . GLY B 1 101 ? -10.719 -5.633 -11.969 1 98.69 101 GLY B N 1
ATOM 2326 C CA . GLY B 1 101 ? -10.195 -6.129 -10.703 1 98.69 101 GLY B CA 1
ATOM 2327 C C . GLY B 1 101 ? -10.953 -7.328 -10.172 1 98.69 101 GLY B C 1
ATOM 2328 O O . GLY B 1 101 ? -10.352 -8.242 -9.602 1 98.69 101 GLY B O 1
ATOM 2329 N N . LEU B 1 102 ? -12.258 -7.352 -10.328 1 98.81 102 LEU B N 1
ATOM 2330 C CA . LEU B 1 102 ? -13.07 -8.484 -9.906 1 98.81 102 LEU B CA 1
ATOM 2331 C C . LEU B 1 102 ? -12.68 -9.75 -10.648 1 98.81 102 LEU B C 1
ATOM 2333 O O . LEU B 1 102 ? -12.578 -10.828 -10.055 1 98.81 102 LEU B O 1
ATOM 2337 N N . GLN B 1 103 ? -12.43 -9.602 -11.867 1 98.81 103 GLN B N 1
ATOM 2338 C CA . GLN B 1 103 ? -12.008 -10.75 -12.672 1 98.81 103 GLN B CA 1
ATOM 2339 C C . GLN B 1 103 ? -10.648 -11.273 -12.211 1 98.81 103 GLN B C 1
ATOM 2341 O O . GLN B 1 103 ? -10.461 -12.492 -12.094 1 98.81 103 GLN B O 1
ATOM 2346 N N . LEU B 1 104 ? -9.766 -10.383 -11.984 1 98.88 104 LEU B N 1
ATOM 2347 C CA . LEU B 1 104 ? -8.43 -10.75 -11.531 1 98.88 104 LEU B CA 1
ATOM 2348 C C . LEU B 1 104 ? -8.5 -11.516 -10.211 1 98.88 104 LEU B C 1
ATOM 2350 O O . LEU B 1 104 ? -7.941 -12.609 -10.094 1 98.88 104 LEU B O 1
ATOM 2354 N N . ILE B 1 105 ? -9.164 -10.969 -9.219 1 98.94 105 ILE B N 1
ATOM 2355 C CA . ILE B 1 105 ? -9.219 -11.547 -7.883 1 98.94 105 ILE B CA 1
ATOM 2356 C C . ILE B 1 105 ? -10 -12.859 -7.922 1 98.94 105 ILE B C 1
ATOM 2358 O O . ILE B 1 105 ? -9.641 -13.828 -7.242 1 98.94 105 ILE B O 1
ATOM 2362 N N . ASP B 1 106 ? -11.023 -12.906 -8.758 1 98.81 106 ASP B N 1
ATOM 2363 C CA . ASP B 1 106 ? -11.742 -14.164 -8.961 1 98.81 106 ASP B CA 1
ATOM 2364 C C . ASP B 1 106 ? -10.812 -15.25 -9.484 1 98.81 106 ASP B C 1
ATOM 2366 O O . ASP B 1 106 ? -10.805 -16.375 -8.969 1 98.81 106 ASP B O 1
ATOM 2370 N N . MET B 1 107 ? -10.07 -14.953 -10.453 1 98.69 107 MET B N 1
ATOM 2371 C CA . MET B 1 107 ? -9.102 -15.883 -11.016 1 98.69 107 MET B CA 1
ATOM 2372 C C . MET B 1 107 ? -8.125 -16.359 -9.953 1 98.69 107 MET B C 1
ATOM 2374 O O . MET B 1 107 ? -7.824 -17.562 -9.875 1 98.69 107 MET B O 1
ATOM 2378 N N . MET B 1 108 ? -7.598 -15.438 -9.133 1 98.81 108 MET B N 1
ATOM 2379 C CA . MET B 1 108 ? -6.672 -15.789 -8.055 1 98.81 108 MET B CA 1
ATOM 2380 C C . MET B 1 108 ? -7.312 -16.766 -7.082 1 98.81 108 MET B C 1
ATOM 2382 O O . MET B 1 108 ? -6.684 -17.75 -6.684 1 98.81 108 MET B O 1
ATOM 2386 N N . LEU B 1 109 ? -8.539 -16.484 -6.711 1 98.5 109 LEU B N 1
ATOM 2387 C CA . LEU B 1 109 ? -9.258 -17.328 -5.762 1 98.5 109 LEU B CA 1
ATOM 2388 C C . LEU B 1 109 ? -9.539 -18.703 -6.359 1 98.5 109 LEU B C 1
ATOM 2390 O O . LEU B 1 109 ? -9.367 -19.719 -5.688 1 98.5 109 LEU B O 1
ATOM 2394 N N . GLU B 1 110 ? -9.883 -18.734 -7.602 1 97.44 110 GLU B N 1
ATOM 2395 C CA . GLU B 1 110 ? -10.133 -20 -8.289 1 97.44 110 GLU B CA 1
ATOM 2396 C C . GLU B 1 110 ? -8.867 -20.844 -8.398 1 97.44 110 GLU B C 1
ATOM 2398 O O . GLU B 1 110 ? -8.922 -22.062 -8.359 1 97.44 110 GLU B O 1
ATOM 2403 N N . ALA B 1 111 ? -7.797 -20.141 -8.523 1 97.38 111 ALA B N 1
ATOM 2404 C CA . ALA B 1 111 ? -6.52 -20.828 -8.703 1 97.38 111 ALA B CA 1
ATOM 2405 C C . ALA B 1 111 ? -5.992 -21.359 -7.379 1 97.38 111 ALA B C 1
ATOM 2407 O O . ALA B 1 111 ? -4.996 -22.094 -7.352 1 97.38 111 ALA B O 1
ATOM 2408 N N . GLY B 1 112 ? -6.594 -20.875 -6.262 1 96.75 112 GLY B N 1
ATOM 2409 C CA . GLY B 1 112 ? -6.234 -21.516 -5.004 1 96.75 112 GLY B CA 1
ATOM 2410 C C . GLY B 1 112 ? -5.789 -20.531 -3.941 1 96.75 112 GLY B C 1
ATOM 2411 O O . GLY B 1 112 ? -5.426 -20.922 -2.832 1 96.75 112 GLY B O 1
ATOM 2412 N N . SER B 1 113 ? -5.777 -19.219 -4.195 1 98.38 113 SER B N 1
ATOM 2413 C CA . SER B 1 113 ? -5.453 -18.25 -3.162 1 98.38 113 SER B CA 1
ATOM 2414 C C . SER B 1 113 ? -6.395 -18.375 -1.97 1 98.38 113 SER B C 1
ATOM 2416 O O . SER B 1 113 ? -7.613 -18.406 -2.139 1 98.38 113 SER B O 1
ATOM 2418 N N . ASN B 1 114 ? -5.789 -18.406 -0.788 1 97.94 114 ASN B N 1
ATOM 2419 C CA . ASN B 1 114 ? -6.555 -18.594 0.44 1 97.94 114 ASN B CA 1
ATOM 2420 C C . ASN B 1 114 ? -6.98 -17.266 1.041 1 97.94 114 ASN B C 1
ATOM 2422 O O . ASN B 1 114 ? -6.148 -16.516 1.565 1 97.94 114 ASN B O 1
ATOM 2426 N N . PRO B 1 115 ? -8.242 -16.938 1.038 1 98.06 115 PRO B N 1
ATOM 2427 C CA . PRO B 1 115 ? -8.703 -15.625 1.516 1 98.06 115 PRO B CA 1
ATOM 2428 C C . PRO B 1 115 ? -8.734 -15.531 3.039 1 98.06 115 PRO B C 1
ATOM 2430 O O . PRO B 1 115 ? -8.992 -14.461 3.59 1 98.06 115 PRO B O 1
ATOM 2433 N N . ARG B 1 116 ? -8.344 -16.516 3.732 1 97.69 116 ARG B N 1
ATOM 2434 C CA . ARG B 1 116 ? -8.469 -16.531 5.188 1 97.69 116 ARG B CA 1
ATOM 2435 C C . ARG B 1 116 ? -7.137 -16.203 5.848 1 97.69 116 ARG B C 1
ATOM 2437 O O . ARG B 1 116 ? -7.078 -15.977 7.059 1 97.69 116 ARG B O 1
ATOM 2444 N N . ILE B 1 117 ? -6.07 -16.234 5.105 1 98.12 117 ILE B N 1
ATOM 2445 C CA . ILE B 1 117 ? -4.758 -15.945 5.676 1 98.12 117 ILE B CA 1
ATOM 2446 C C . ILE B 1 117 ? -4.715 -14.5 6.172 1 98.12 117 ILE B C 1
ATOM 2448 O O . ILE B 1 117 ? -5.18 -13.594 5.484 1 98.12 117 ILE B O 1
ATOM 2452 N N . LYS B 1 118 ? -4.238 -14.297 7.383 1 98.25 118 LYS B N 1
ATOM 2453 C CA . LYS B 1 118 ? -4.07 -12.961 7.953 1 98.25 118 LYS B CA 1
ATOM 2454 C C . LYS B 1 118 ? -2.639 -12.469 7.781 1 98.25 118 LYS B C 1
ATOM 2456 O O . LYS B 1 118 ? -1.688 -13.242 7.895 1 98.25 118 LYS B O 1
ATOM 2461 N N . ASN B 1 119 ? -2.516 -11.219 7.523 1 97.62 119 ASN B N 1
ATOM 2462 C CA . ASN B 1 119 ? -1.189 -10.617 7.465 1 97.62 119 ASN B CA 1
ATOM 2463 C C . ASN B 1 119 ? -0.698 -10.203 8.852 1 97.62 119 ASN B C 1
ATOM 2465 O O . ASN B 1 119 ? -1.306 -10.562 9.859 1 97.62 119 ASN B O 1
ATOM 2469 N N . LYS B 1 120 ? 0.451 -9.547 8.914 1 95.75 120 LYS B N 1
ATOM 2470 C CA . LYS B 1 120 ? 1.046 -9.18 10.195 1 95.75 120 LYS B CA 1
ATOM 2471 C C . LYS B 1 120 ? 0.146 -8.211 10.961 1 95.75 120 LYS B C 1
ATOM 2473 O O . LYS B 1 120 ? 0.247 -8.102 12.18 1 95.75 120 LYS B O 1
ATOM 2478 N N . GLY B 1 121 ? -0.725 -7.461 10.273 1 95.12 121 GLY B N 1
ATOM 2479 C CA . GLY B 1 121 ? -1.696 -6.586 10.914 1 95.12 121 GLY B CA 1
ATOM 2480 C C . GLY B 1 121 ? -2.91 -7.328 11.438 1 95.12 121 GLY B C 1
ATOM 2481 O O . GLY B 1 121 ? -3.826 -6.715 11.992 1 95.12 121 GLY B O 1
ATOM 2482 N N . GLY B 1 122 ? -2.936 -8.562 11.141 1 96.81 122 GLY B N 1
ATOM 2483 C CA . GLY B 1 122 ? -4.059 -9.375 11.586 1 96.81 122 GLY B CA 1
ATOM 2484 C C . GLY B 1 122 ? -5.266 -9.273 10.672 1 96.81 122 GLY B C 1
ATOM 2485 O O . GLY B 1 122 ? -6.391 -9.562 11.078 1 96.81 122 GLY B O 1
ATOM 2486 N N . LEU B 1 123 ? -5.055 -8.875 9.414 1 97.19 123 LEU B N 1
ATOM 2487 C CA . LEU B 1 123 ? -6.168 -8.625 8.508 1 97.19 123 LEU B CA 1
ATOM 2488 C C . LEU B 1 123 ? -6.168 -9.625 7.363 1 97.19 123 LEU B C 1
ATOM 2490 O O . LEU B 1 123 ? -5.117 -9.922 6.785 1 97.19 123 LEU B O 1
ATOM 2494 N N . THR B 1 124 ? -7.324 -10.109 7.078 1 98.12 124 THR B N 1
ATOM 2495 C CA . THR B 1 124 ? -7.504 -10.891 5.859 1 98.12 124 THR B CA 1
ATOM 2496 C C . THR B 1 124 ? -7.645 -9.977 4.648 1 98.12 124 THR B C 1
ATOM 2498 O O . THR B 1 124 ? -7.844 -8.773 4.793 1 98.12 124 THR B O 1
ATOM 2501 N N . ALA B 1 125 ? -7.535 -10.641 3.488 1 98.5 125 ALA B N 1
ATOM 2502 C CA . ALA B 1 125 ? -7.75 -9.867 2.27 1 98.5 125 ALA B CA 1
ATOM 2503 C C . ALA B 1 125 ? -9.125 -9.211 2.27 1 98.5 125 ALA B C 1
ATOM 2505 O O . ALA B 1 125 ? -9.273 -8.055 1.881 1 98.5 125 ALA B O 1
ATOM 2506 N N . LEU B 1 126 ? -10.172 -9.969 2.77 1 98.31 126 LEU B N 1
ATOM 2507 C CA . LEU B 1 126 ? -11.531 -9.445 2.832 1 98.31 126 LEU B CA 1
ATOM 2508 C C . LEU B 1 126 ? -11.602 -8.211 3.723 1 98.31 126 LEU B C 1
ATOM 2510 O O . LEU B 1 126 ? -12.258 -7.227 3.375 1 98.31 126 LEU B O 1
ATOM 2514 N N . GLN B 1 127 ? -10.953 -8.203 4.793 1 97.62 127 GLN B N 1
ATOM 2515 C CA . GLN B 1 127 ? -10.992 -7.117 5.77 1 97.62 127 GLN B CA 1
ATOM 2516 C C . GLN B 1 127 ? -10.289 -5.867 5.238 1 97.62 127 GLN B C 1
ATOM 2518 O O . GLN B 1 127 ? -10.469 -4.773 5.777 1 97.62 127 GLN B O 1
ATOM 2523 N N . LEU B 1 128 ? -9.492 -6.02 4.191 1 97.44 128 LEU B N 1
ATOM 2524 C CA . LEU B 1 128 ? -8.805 -4.891 3.574 1 97.44 128 LEU B CA 1
ATOM 2525 C C . LEU B 1 128 ? -9.695 -4.219 2.533 1 97.44 128 LEU B C 1
ATOM 2527 O O . LEU B 1 128 ? -9.406 -3.102 2.096 1 97.44 128 LEU B O 1
ATOM 2531 N N . VAL B 1 129 ? -10.75 -4.879 2.084 1 98.25 129 VAL B N 1
ATOM 2532 C CA . VAL B 1 129 ? -11.562 -4.398 0.975 1 98.25 129 VAL B CA 1
ATOM 2533 C C . VAL B 1 129 ? -12.266 -3.102 1.375 1 98.25 129 VAL B C 1
ATOM 2535 O O . VAL B 1 129 ? -12.812 -3 2.477 1 98.25 129 VAL B O 1
ATOM 2538 N N . ASP B 1 130 ? -12.172 -2.133 0.486 1 96.44 130 ASP B N 1
ATOM 2539 C CA . ASP B 1 130 ? -13.031 -0.963 0.652 1 96.44 130 ASP B CA 1
ATOM 2540 C C . ASP B 1 130 ? -14.484 -1.372 0.843 1 96.44 130 ASP B C 1
ATOM 2542 O O . ASP B 1 130 ? -15.07 -2.035 -0.019 1 96.44 130 ASP B O 1
ATOM 2546 N N . PRO B 1 131 ? -15.086 -0.977 1.962 1 95.5 131 PRO B N 1
ATOM 2547 C CA . PRO B 1 131 ? -16.453 -1.41 2.252 1 95.5 131 PRO B CA 1
ATOM 2548 C C . PRO B 1 131 ? -17.453 -0.974 1.179 1 95.5 131 PRO B C 1
ATOM 2550 O O . PRO B 1 131 ? -18.531 -1.548 1.07 1 95.5 131 PRO B O 1
ATOM 2553 N N . ARG B 1 132 ? -17.141 -0.002 0.408 1 94.75 132 ARG B N 1
ATOM 2554 C CA . ARG B 1 132 ? -18.031 0.462 -0.645 1 94.75 132 ARG B CA 1
ATOM 2555 C C . ARG B 1 132 ? -18.047 -0.511 -1.819 1 94.75 132 ARG B C 1
ATOM 2557 O O . ARG B 1 132 ? -18.953 -0.47 -2.652 1 94.75 132 ARG B O 1
ATOM 2564 N N . ASN B 1 133 ? -17 -1.258 -1.955 1 97.69 133 ASN B N 1
ATOM 2565 C CA . ASN B 1 133 ? -16.938 -2.25 -3.021 1 97.69 133 ASN B CA 1
ATOM 2566 C C . ASN B 1 133 ? -17.641 -3.541 -2.639 1 97.69 133 ASN B C 1
ATOM 2568 O O . ASN B 1 133 ? -17 -4.562 -2.395 1 97.69 133 ASN B O 1
ATOM 2572 N N . THR B 1 134 ? -18.906 -3.51 -2.656 1 97.88 134 THR B N 1
ATOM 2573 C CA . THR B 1 134 ? -19.734 -4.625 -2.201 1 97.88 134 THR B CA 1
ATOM 2574 C C . THR B 1 134 ? -19.578 -5.824 -3.129 1 97.88 134 THR B C 1
ATOM 2576 O O . THR B 1 134 ? -19.672 -6.973 -2.689 1 97.88 134 THR B O 1
ATOM 2579 N N . GLN B 1 135 ? -19.344 -5.613 -4.363 1 98.44 135 GLN B N 1
ATOM 2580 C CA . GLN B 1 135 ? -19.172 -6.707 -5.309 1 98.44 135 GLN B CA 1
ATOM 2581 C C . GLN B 1 135 ? -17.938 -7.543 -4.961 1 98.44 135 GLN B C 1
ATOM 2583 O O . GLN B 1 135 ? -18 -8.773 -4.98 1 98.44 135 GLN B O 1
ATOM 2588 N N . LEU B 1 136 ? -16.891 -6.855 -4.684 1 98.69 136 LEU B N 1
ATOM 2589 C CA . LEU B 1 136 ? -15.672 -7.57 -4.328 1 98.69 136 LEU B CA 1
ATOM 2590 C C . LEU B 1 136 ? -15.844 -8.32 -3.012 1 98.69 136 LEU B C 1
ATOM 2592 O O . LEU B 1 136 ? -15.383 -9.453 -2.875 1 98.69 136 LEU B O 1
ATOM 2596 N N . ARG B 1 137 ? -16.453 -7.691 -2.02 1 98.44 137 ARG B N 1
ATOM 2597 C CA . ARG B 1 137 ? -16.703 -8.359 -0.748 1 98.44 137 ARG B CA 1
ATOM 2598 C C . ARG B 1 137 ? -17.516 -9.641 -0.957 1 98.44 137 ARG B C 1
ATOM 2600 O O . ARG B 1 137 ? -17.172 -10.695 -0.415 1 98.44 137 ARG B O 1
ATOM 2607 N N . ASP B 1 138 ? -18.5 -9.508 -1.736 1 98.31 138 ASP B N 1
ATOM 2608 C CA . ASP B 1 138 ? -19.359 -10.656 -2.01 1 98.31 138 ASP B CA 1
ATOM 2609 C C . ASP B 1 138 ? -18.578 -11.766 -2.721 1 98.31 138 ASP B C 1
ATOM 2611 O O . ASP B 1 138 ? -18.75 -12.945 -2.414 1 98.31 138 ASP B O 1
ATOM 2615 N N . LEU B 1 139 ? -17.812 -11.406 -3.641 1 98.5 139 LEU B N 1
ATOM 2616 C CA . LEU B 1 139 ? -17 -12.359 -4.383 1 98.5 139 LEU B CA 1
ATOM 2617 C C . LEU B 1 139 ? -16.109 -13.164 -3.438 1 98.5 139 LEU B C 1
ATOM 2619 O O . LEU B 1 139 ? -16.078 -14.398 -3.5 1 98.5 139 LEU B O 1
ATOM 2623 N N . ILE B 1 140 ? -15.391 -12.469 -2.537 1 98.56 140 ILE B N 1
ATOM 2624 C CA . ILE B 1 140 ? -14.453 -13.133 -1.631 1 98.56 140 ILE B CA 1
ATOM 2625 C C . ILE B 1 140 ? -15.227 -14.008 -0.644 1 98.56 140 ILE B C 1
ATOM 2627 O O . ILE B 1 140 ? -14.836 -15.141 -0.367 1 98.56 140 ILE B O 1
ATOM 2631 N N . ARG B 1 141 ? -16.359 -13.523 -0.181 1 97.38 141 ARG B N 1
ATOM 2632 C CA . ARG B 1 141 ? -17.188 -14.273 0.764 1 97.38 141 ARG B CA 1
ATOM 2633 C C . ARG B 1 141 ? -17.703 -15.57 0.138 1 97.38 141 ARG B C 1
ATOM 2635 O O . ARG B 1 141 ? -17.75 -16.609 0.801 1 97.38 141 ARG B O 1
ATOM 2642 N N . ARG B 1 142 ? -18.094 -15.492 -1.044 1 96.62 142 ARG B N 1
ATOM 2643 C CA . ARG B 1 142 ? -18.562 -16.688 -1.747 1 96.62 142 ARG B CA 1
ATOM 2644 C C . ARG B 1 142 ? -17.484 -17.75 -1.8 1 96.62 142 ARG B C 1
ATOM 2646 O O . ARG B 1 142 ? -17.781 -18.938 -1.622 1 96.62 142 ARG B O 1
ATOM 2653 N N . HIS B 1 143 ? -16.281 -17.375 -2.037 1 95.94 143 HIS B N 1
ATOM 2654 C CA . HIS B 1 143 ? -15.18 -18.328 -2.088 1 95.94 143 HIS B CA 1
ATOM 2655 C C . HIS B 1 143 ? -14.852 -18.859 -0.698 1 95.94 143 HIS B C 1
ATOM 2657 O O . HIS B 1 143 ? -14.445 -20.016 -0.553 1 95.94 143 HIS B O 1
ATOM 2663 N N . GLU B 1 144 ? -15 -18.031 0.339 1 93.5 144 GLU B N 1
ATOM 2664 C CA . GLU B 1 144 ? -14.797 -18.484 1.711 1 93.5 144 GLU B CA 1
ATOM 2665 C C . GLU B 1 144 ? -15.797 -19.562 2.098 1 93.5 144 GLU B C 1
ATOM 2667 O O . GLU B 1 144 ? -15.453 -20.516 2.797 1 93.5 144 GLU B O 1
ATOM 2672 N N . TYR B 1 145 ? -16.953 -19.375 1.704 1 88.5 145 TYR B N 1
ATOM 2673 C CA . TYR B 1 145 ? -18.031 -20.312 2.043 1 88.5 145 TYR B CA 1
ATOM 2674 C C . TYR B 1 145 ? -17.906 -21.594 1.23 1 88.5 145 TYR B C 1
ATOM 2676 O O . TYR B 1 145 ? -18.156 -22.688 1.746 1 88.5 145 TYR B O 1
ATOM 2684 N N . ALA B 1 146 ? -17.562 -21.469 0.006 1 82.44 146 ALA B N 1
ATOM 2685 C CA . ALA B 1 146 ? -17.422 -22.656 -0.842 1 82.44 146 ALA B CA 1
ATOM 2686 C C . ALA B 1 146 ? -16.312 -23.562 -0.323 1 82.44 146 ALA B C 1
ATOM 2688 O O . ALA B 1 146 ? -16.453 -24.797 -0.363 1 82.44 146 ALA B O 1
ATOM 2689 N N . SER B 1 147 ? -15.32 -23.016 0.165 1 72 147 SER B N 1
ATOM 2690 C CA . SER B 1 147 ? -14.211 -23.812 0.678 1 72 147 SER B CA 1
ATOM 2691 C C . SER B 1 147 ? -14.57 -24.484 1.996 1 72 147 SER B C 1
ATOM 2693 O O . SER B 1 147 ? -14.086 -25.578 2.297 1 72 147 SER B O 1
ATOM 2695 N N . GLN B 1 148 ? -15.312 -23.766 2.844 1 68.81 148 GLN B N 1
ATOM 2696 C CA . GLN B 1 148 ? -15.742 -24.312 4.125 1 68.81 148 GLN B CA 1
ATOM 2697 C C . GLN B 1 148 ? -16.703 -25.484 3.922 1 68.81 148 GLN B C 1
ATOM 2699 O O . GLN B 1 148 ? -16.625 -26.5 4.629 1 68.81 148 GLN B O 1
ATOM 2704 N N . ASN B 1 149 ? -17.594 -25.297 3.014 1 60.41 149 ASN B N 1
ATOM 2705 C CA . ASN B 1 149 ? -18.562 -26.344 2.752 1 60.41 149 ASN B CA 1
ATOM 2706 C C . ASN B 1 149 ? -17.938 -27.547 2.033 1 60.41 149 ASN B C 1
ATOM 2708 O O . ASN B 1 149 ? -18.375 -28.672 2.207 1 60.41 149 ASN B O 1
ATOM 2712 N N . ALA B 1 150 ? -16.953 -27.219 1.214 1 54.56 150 ALA B N 1
ATOM 2713 C CA . ALA B 1 150 ? -16.25 -28.328 0.596 1 54.56 150 ALA B CA 1
ATOM 2714 C C . ALA B 1 150 ? -15.484 -29.141 1.64 1 54.56 150 ALA B C 1
ATOM 2716 O O . ALA B 1 150 ? -15.398 -30.375 1.541 1 54.56 150 ALA B O 1
ATOM 2717 N N . GLY B 1 151 ? -14.938 -28.469 2.629 1 50.5 151 GLY B N 1
ATOM 2718 C CA . GLY B 1 151 ? -14.266 -29.172 3.723 1 50.5 151 GLY B CA 1
ATOM 2719 C C . GLY B 1 151 ? -15.219 -29.969 4.586 1 50.5 151 GLY B C 1
ATOM 2720 O O . GLY B 1 151 ? -14.852 -31.016 5.121 1 50.5 151 GLY B O 1
ATOM 2721 N N . ASP B 1 152 ? -16.406 -29.484 4.863 1 49.47 152 ASP B N 1
ATOM 2722 C CA . ASP B 1 152 ? -17.391 -30.25 5.629 1 49.47 152 ASP B CA 1
ATOM 2723 C C . ASP B 1 152 ? -17.812 -31.5 4.875 1 49.47 152 ASP B C 1
ATOM 2725 O O . ASP B 1 152 ? -18.156 -32.5 5.492 1 49.47 152 ASP B O 1
ATOM 2729 N N . PHE B 1 153 ? -17.75 -31.484 3.557 1 45.53 153 PHE B N 1
ATOM 2730 C CA . PHE B 1 153 ? -18.109 -32.688 2.801 1 45.53 153 PHE B CA 1
ATOM 2731 C C . PHE B 1 153 ? -17.016 -33.75 2.898 1 45.53 153 PHE B C 1
ATOM 2733 O O . PHE B 1 153 ? -17.297 -34.938 2.885 1 45.53 153 PHE B O 1
ATOM 2740 N N . ILE B 1 154 ? -15.75 -33.25 3.025 1 45.88 154 ILE B N 1
ATOM 2741 C CA . ILE B 1 154 ? -14.695 -34.25 3.121 1 45.88 154 ILE B CA 1
ATOM 2742 C C . ILE B 1 154 ? -14.742 -34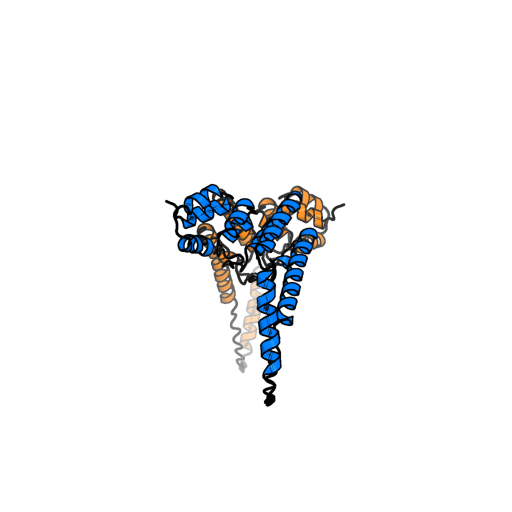.938 4.492 1 45.88 154 ILE B C 1
ATOM 2744 O O . ILE B 1 154 ? -14.398 -36.094 4.629 1 45.88 154 ILE B O 1
ATOM 2748 N N . ASN B 1 155 ? -15.055 -34.094 5.496 1 45.47 155 ASN B N 1
ATOM 2749 C CA . ASN B 1 155 ? -14.984 -34.688 6.816 1 45.47 155 ASN B CA 1
ATOM 2750 C C . ASN B 1 155 ? -16.125 -35.688 7.043 1 45.47 155 ASN B C 1
ATOM 2752 O O . ASN B 1 155 ? -16.141 -36.375 8.055 1 45.47 155 ASN B O 1
ATOM 2756 N N . VAL B 1 156 ? -17.188 -35.5 6.301 1 42.94 156 VAL B N 1
ATOM 2757 C CA . VAL B 1 156 ? -18.297 -36.375 6.668 1 42.94 156 VAL B CA 1
ATOM 2758 C C . VAL B 1 156 ? -17.984 -37.781 6.215 1 42.94 156 VAL B C 1
ATOM 2760 O O . VAL B 1 156 ? -18.406 -38.75 6.859 1 42.94 156 VAL B O 1
ATOM 2763 N N . THR B 1 157 ? -17.406 -37.938 5.012 1 39.5 157 THR B N 1
ATOM 2764 C CA . THR B 1 157 ? -17.516 -39.281 4.477 1 39.5 157 THR B CA 1
ATOM 2765 C C . THR B 1 157 ? -16.484 -40.219 5.117 1 39.5 157 THR B C 1
ATOM 2767 O O . THR B 1 157 ? -16.578 -41.438 5.008 1 39.5 157 THR B O 1
ATOM 2770 N N . THR B 1 158 ? -15.367 -39.531 5.57 1 38.41 158 THR B N 1
ATOM 2771 C CA . THR B 1 158 ? -14.328 -40.5 5.867 1 38.41 158 THR B CA 1
ATOM 2772 C C . THR B 1 158 ? -14.5 -41.062 7.277 1 38.41 158 THR B C 1
ATOM 2774 O O . THR B 1 158 ? -13.625 -41.781 7.785 1 38.41 158 THR B O 1
ATOM 2777 N N . THR B 1 159 ? -15.477 -40.594 7.977 1 35.72 159 THR B N 1
ATOM 2778 C CA . THR B 1 159 ? -15.508 -41.156 9.32 1 35.72 159 THR B CA 1
ATOM 2779 C C . THR B 1 159 ? -15.797 -42.656 9.281 1 35.72 159 THR B C 1
ATOM 2781 O O . THR B 1 159 ? -16.938 -43.062 9.062 1 35.72 159 THR B O 1
ATOM 2784 N N . SER B 1 160 ? -14.945 -43.438 8.547 1 33.78 160 SER B N 1
ATOM 2785 C CA . SER B 1 160 ? -15.078 -44.875 8.734 1 33.78 160 SER B CA 1
ATOM 2786 C C . SER B 1 160 ? -15.023 -45.25 10.219 1 33.78 160 SER B C 1
ATOM 2788 O O . SER B 1 160 ? -14.047 -44.938 10.906 1 33.78 160 SER B O 1
ATOM 2790 N N . ASP B 1 161 ? -16.094 -45.156 10.93 1 34.22 161 ASP B N 1
ATOM 2791 C CA . ASP B 1 161 ? -16.297 -45.719 12.258 1 34.22 161 ASP B CA 1
ATOM 2792 C C . ASP B 1 161 ? -15.75 -47.156 12.344 1 34.22 161 ASP B C 1
ATOM 2794 O O . ASP B 1 161 ? -16.281 -48.062 11.711 1 34.22 161 ASP B O 1
ATOM 2798 N N . ASP B 1 162 ? -14.438 -47.406 12.211 1 32.16 162 ASP B N 1
ATOM 2799 C CA . ASP B 1 162 ? -13.836 -48.719 12.523 1 32.16 162 ASP B CA 1
ATOM 2800 C C . ASP B 1 162 ? -14.219 -49.156 13.93 1 32.16 162 ASP B C 1
ATOM 2802 O O . ASP B 1 162 ? -13.734 -48.594 14.922 1 32.16 162 ASP B O 1
ATOM 2806 N N . ASP B 1 163 ? -15.516 -49.406 14.211 1 31.16 163 ASP B N 1
ATOM 2807 C CA . ASP B 1 163 ? -15.969 -50.125 15.391 1 31.16 163 ASP B CA 1
ATOM 2808 C C . ASP B 1 163 ? -15.211 -51.438 15.555 1 31.16 163 ASP B C 1
ATOM 2810 O O . ASP B 1 163 ? -15.211 -52.281 14.656 1 31.16 163 ASP B O 1
ATOM 2814 N N . ASP B 1 164 ? -14.062 -51.438 16.188 1 31.28 164 ASP B N 1
ATOM 2815 C CA . ASP B 1 164 ? -13.273 -52.562 16.688 1 31.28 164 ASP B CA 1
ATOM 2816 C C . ASP B 1 164 ? -14.141 -53.531 17.484 1 31.28 164 ASP B C 1
ATOM 2818 O O . ASP B 1 164 ? -14.398 -53.312 18.672 1 31.28 164 ASP B O 1
ATOM 2822 N N . ASP B 1 165 ? -15.336 -54 16.922 1 30.66 165 ASP B N 1
ATOM 2823 C CA . ASP B 1 165 ? -16.062 -55.094 17.531 1 30.66 165 ASP B CA 1
ATOM 2824 C C . ASP B 1 165 ? -15.18 -56.344 17.656 1 30.66 165 ASP B C 1
ATOM 2826 O O . ASP B 1 165 ? -14.812 -56.938 16.641 1 30.66 165 ASP B O 1
ATOM 2830 N N . ASP B 1 166 ? -14.195 -56.344 18.5 1 30.91 166 ASP B N 1
ATOM 2831 C CA . ASP B 1 166 ? -13.477 -57.531 18.969 1 30.91 166 ASP B CA 1
ATOM 2832 C C . ASP B 1 166 ? -14.445 -58.625 19.453 1 30.91 166 ASP B C 1
ATOM 2834 O O . ASP B 1 166 ? -14.766 -58.688 20.641 1 30.91 166 ASP B O 1
ATOM 2838 N N . ALA B 1 167 ? -15.57 -58.844 18.734 1 29.91 167 ALA B N 1
ATOM 2839 C CA . ALA B 1 167 ? -16.391 -60 19.094 1 29.91 167 ALA B CA 1
ATOM 2840 C C . ALA B 1 167 ? -15.594 -61.281 19.062 1 29.91 167 ALA B C 1
ATOM 2842 O O . ALA B 1 167 ? -14.922 -61.594 18.062 1 29.91 167 ALA B O 1
ATOM 2843 N N . GLU B 1 168 ? -15.227 -61.844 20.203 1 32.62 168 GLU B N 1
ATOM 2844 C CA . GLU B 1 168 ? -14.727 -63.188 20.547 1 32.62 168 GLU B CA 1
ATOM 2845 C C . GLU B 1 168 ? -15.578 -64.25 19.922 1 32.62 168 GLU B C 1
ATOM 2847 O O . GLU B 1 168 ? -16.734 -64.5 20.312 1 32.62 168 GLU B O 1
ATOM 2852 N N . PHE B 1 169 ? -15.625 -64.312 18.578 1 29.75 169 PHE B N 1
ATOM 2853 C CA . PHE B 1 169 ? -16.312 -65.438 17.875 1 29.75 169 PHE B CA 1
ATOM 2854 C C . PHE B 1 169 ? -15.797 -66.75 18.344 1 29.75 169 PHE B C 1
ATOM 2856 O O . PHE B 1 169 ? -14.656 -67.125 18.062 1 29.75 169 PHE B O 1
ATOM 2863 N N . SER B 1 170 ? -16.25 -67.188 19.453 1 29.62 170 SER B N 1
ATOM 2864 C CA . SER B 1 170 ? -15.914 -68.5 20 1 29.62 170 SER B CA 1
ATOM 2865 C C . SER B 1 170 ? -16.312 -69.625 19.016 1 29.62 170 SER B C 1
ATOM 2867 O O . SER B 1 170 ? -16 -70.812 19.25 1 29.62 170 SER B O 1
ATOM 2869 N N . GLY B 1 171 ? -17.391 -69.438 18.188 1 29.81 171 GLY B N 1
ATOM 2870 C CA . GLY B 1 171 ? -18.078 -70.688 17.844 1 29.81 171 GLY B CA 1
ATOM 2871 C C . GLY B 1 171 ? -17.328 -71.5 16.828 1 29.81 171 GLY B C 1
ATOM 2872 O O . GLY B 1 171 ? -16.422 -71 16.156 1 29.81 171 GLY B O 1
ATOM 2873 N N . SER B 1 172 ? -17.453 -72.875 16.703 1 33.94 172 SER B N 1
ATOM 2874 C CA . SER B 1 172 ? -16.953 -74.125 16.141 1 33.94 172 SER B CA 1
ATOM 2875 C C . SER B 1 172 ? -17.141 -74.188 14.625 1 33.94 172 SER B C 1
ATOM 2877 O O . SER B 1 172 ? -16.594 -75.062 13.961 1 33.94 172 SER B O 1
ATOM 2879 N N . ASP B 1 173 ? -18.188 -73.562 13.977 1 35.75 173 ASP B N 1
ATOM 2880 C CA . ASP B 1 173 ? -18.797 -74.375 12.922 1 35.75 173 ASP B CA 1
ATOM 2881 C C . ASP B 1 173 ? -18.016 -74.188 11.609 1 35.75 173 ASP B C 1
ATOM 2883 O O . ASP B 1 173 ? -17.797 -73.125 11.133 1 35.75 173 ASP B O 1
ATOM 2887 N N . GLU B 1 174 ? -17.188 -75.25 11.086 1 41.5 174 GLU B N 1
ATOM 2888 C CA . GLU B 1 174 ? -16.375 -75.625 9.945 1 41.5 174 GLU B CA 1
ATOM 2889 C C . GLU B 1 174 ? -17.062 -75.312 8.625 1 41.5 174 GLU B C 1
ATOM 2891 O O . GLU B 1 174 ? -16.406 -74.938 7.637 1 41.5 174 GLU B O 1
ATOM 2896 N N . GLU B 1 175 ? -18.422 -75.375 8.586 1 46.03 175 GLU B N 1
ATOM 2897 C CA . GLU B 1 175 ? -19.188 -75.5 7.352 1 46.03 175 GLU B CA 1
ATOM 2898 C C . GLU B 1 175 ? -19.156 -74.188 6.566 1 46.03 175 GLU B C 1
ATOM 2900 O O . GLU B 1 175 ? -19.156 -74.188 5.336 1 46.03 175 GLU B O 1
ATOM 2905 N N . GLU B 1 176 ? -19.156 -73 7.348 1 44.22 176 GLU B N 1
ATOM 2906 C CA . GLU B 1 176 ? -19.406 -71.75 6.672 1 44.22 176 GLU B CA 1
ATOM 2907 C C . GLU B 1 176 ? -18.203 -71.375 5.816 1 44.22 176 GLU B C 1
ATOM 2909 O O . GLU B 1 176 ? -18.344 -70.562 4.859 1 44.22 176 GLU B O 1
ATOM 2914 N N . ARG B 1 177 ? -16.984 -71.75 6.242 1 45.41 177 ARG B N 1
ATOM 2915 C CA . ARG B 1 177 ? -15.773 -71.5 5.461 1 45.41 177 ARG B CA 1
ATOM 2916 C C . ARG B 1 177 ? -15.875 -72.125 4.074 1 45.41 177 ARG B C 1
ATOM 2918 O O . ARG B 1 177 ? -15.438 -71.5 3.086 1 45.41 177 ARG B O 1
ATOM 2925 N N . ALA B 1 178 ? -16.422 -73.375 3.977 1 51.38 178 ALA B N 1
ATOM 2926 C CA . ALA B 1 178 ? -16.422 -74.125 2.732 1 51.38 178 ALA B CA 1
ATOM 2927 C C . ALA B 1 178 ? -17.297 -73.438 1.676 1 51.38 178 ALA B C 1
ATOM 2929 O O . ALA B 1 178 ? -16.938 -73.438 0.495 1 51.38 178 ALA B O 1
ATOM 2930 N N . GLU B 1 179 ? -18.484 -72.875 2.186 1 46.56 179 GLU B N 1
ATOM 2931 C CA . GLU B 1 179 ? -19.406 -72.312 1.203 1 46.56 179 GLU B CA 1
ATOM 2932 C C . GLU B 1 179 ? -18.812 -71.062 0.562 1 46.56 179 GLU B C 1
ATOM 2934 O O . GLU B 1 179 ? -19.031 -70.812 -0.621 1 46.56 179 GLU B O 1
ATOM 2939 N N . TRP B 1 180 ? -18.031 -70.25 1.355 1 46 180 TRP B N 1
ATOM 2940 C CA . TRP B 1 180 ? -17.438 -69 0.833 1 46 180 TRP B CA 1
ATOM 2941 C C . TRP B 1 180 ? -16.406 -69.312 -0.251 1 46 180 TRP B C 1
ATOM 2943 O O . TRP B 1 180 ? -16.391 -68.688 -1.292 1 46 180 TRP B O 1
ATOM 2953 N N . GLU B 1 181 ? -15.609 -70.438 -0.014 1 48.12 181 GLU B N 1
ATOM 2954 C CA . GLU B 1 181 ? -14.641 -70.812 -1.031 1 48.12 181 GLU B CA 1
ATOM 2955 C C . GLU B 1 181 ? -15.336 -71.188 -2.328 1 48.12 181 GLU B C 1
ATOM 2957 O O . GLU B 1 181 ? -14.812 -70.938 -3.42 1 48.12 181 GLU B O 1
ATOM 2962 N N . ARG B 1 182 ? -16.484 -71.875 -2.217 1 50.56 182 ARG B N 1
ATOM 2963 C CA . ARG B 1 182 ? -17.156 -72.312 -3.432 1 50.56 182 ARG B CA 1
ATOM 2964 C C . ARG B 1 182 ? -17.609 -71.125 -4.266 1 50.56 182 ARG B C 1
ATOM 2966 O O . ARG B 1 182 ? -17.516 -71.188 -5.496 1 50.56 182 ARG B O 1
ATOM 2973 N N . ARG B 1 183 ? -18.062 -70.062 -3.594 1 50.03 183 ARG B N 1
ATOM 2974 C CA . ARG B 1 183 ? -18.578 -68.938 -4.348 1 50.03 183 ARG B CA 1
ATOM 2975 C C . ARG B 1 183 ? -17.469 -68.188 -5.082 1 50.03 183 ARG B C 1
ATOM 2977 O O . ARG B 1 183 ? -17.688 -67.562 -6.121 1 50.03 183 ARG B O 1
ATOM 2984 N N . ARG B 1 184 ? -16.344 -68.125 -4.586 1 45.53 184 ARG B N 1
ATOM 2985 C CA . ARG B 1 184 ? -15.227 -67.5 -5.277 1 45.53 184 ARG B CA 1
ATOM 2986 C C . ARG B 1 184 ? -14.859 -68.25 -6.547 1 45.53 184 ARG B C 1
ATOM 2988 O O . ARG B 1 184 ? -14.406 -67.625 -7.527 1 45.53 184 ARG B O 1
ATOM 2995 N N . LYS B 1 185 ? -14.797 -69.562 -6.574 1 46.81 185 LYS B N 1
ATOM 2996 C CA . LYS B 1 185 ? -14.391 -70.312 -7.75 1 46.81 185 LYS B CA 1
ATOM 2997 C C . LYS B 1 185 ? -15.406 -70.188 -8.883 1 46.81 185 LYS B C 1
ATOM 2999 O O . LYS B 1 185 ? -15.047 -70.25 -10.055 1 46.81 185 LYS B O 1
ATOM 3004 N N . THR B 1 186 ? -16.734 -70.062 -8.547 1 45.53 186 THR B N 1
ATOM 3005 C CA . THR B 1 186 ? -17.703 -70.062 -9.641 1 45.53 186 THR B CA 1
ATOM 3006 C C . THR B 1 186 ? -17.609 -68.75 -10.445 1 45.53 186 THR B C 1
ATOM 3008 O O . THR B 1 186 ? -18.031 -68.75 -11.602 1 45.53 186 THR B O 1
ATOM 3011 N N . LYS B 1 187 ? -17.281 -67.562 -9.844 1 45.78 187 LYS B N 1
ATOM 3012 C CA . LYS B 1 187 ? -17.25 -66.375 -10.688 1 45.78 187 LYS B CA 1
ATOM 3013 C C . LYS B 1 187 ? -16.094 -66.438 -11.688 1 45.78 187 LYS B C 1
ATOM 3015 O O . LYS B 1 187 ? -15.953 -65.562 -12.539 1 45.78 187 LYS B O 1
ATOM 3020 N N . LYS B 1 188 ? -14.984 -67.062 -11.555 1 45.5 188 LYS B N 1
ATOM 3021 C CA . LYS B 1 188 ? -13.961 -67.188 -12.586 1 45.5 188 LYS B CA 1
ATOM 3022 C C . LYS B 1 188 ? -14.492 -67.875 -13.836 1 45.5 188 LYS B C 1
ATOM 3024 O O . LYS B 1 188 ? -13.906 -67.75 -14.914 1 45.5 188 LYS B O 1
ATOM 3029 N N . SER B 1 189 ? -15.406 -68.688 -13.773 1 42.31 189 SER B N 1
ATOM 3030 C CA . SER B 1 189 ? -15.727 -69.5 -14.969 1 42.31 189 SER B CA 1
ATOM 3031 C C . SER B 1 189 ? -16.562 -68.688 -15.945 1 42.31 189 SER B C 1
ATOM 3033 O O . SER B 1 189 ? -16.797 -69.125 -17.078 1 42.31 189 SER B O 1
ATOM 3035 N N . GLN B 1 190 ? -17.344 -67.688 -15.484 1 38.06 190 GLN B N 1
ATOM 3036 C CA . GLN B 1 190 ? -18.219 -67.125 -16.531 1 38.06 190 GLN B CA 1
ATOM 3037 C C . GLN B 1 190 ? -17.484 -66.125 -17.375 1 38.06 190 GLN B C 1
ATOM 3039 O O . GLN B 1 190 ? -17.938 -65.75 -18.484 1 38.06 190 GLN B O 1
ATOM 3044 N N . ARG B 1 191 ? -16.312 -65.562 -17 1 29.73 191 ARG B N 1
ATOM 3045 C CA . ARG B 1 191 ? -15.609 -64.875 -18.109 1 29.73 191 ARG B CA 1
ATOM 3046 C C . ARG B 1 191 ? -14.641 -65.875 -18.797 1 29.73 191 ARG B C 1
ATOM 3048 O O . ARG B 1 191 ? -14.023 -66.688 -18.141 1 29.73 191 ARG B O 1
#

Organism: Hypocrea jecorina (strain QM6a) (NCBI:txid431241)

Nearest PDB structures (foldseek):
  3uxg-assembly1_A  TM=8.716E-01  e=5.408E-04  Homo sapiens
  8fre-assembly2_B  TM=6.934E-01  e=6.286E-04  synthetic construct
  3w9f-assembly5_C-2  TM=6.653E-01  e=9.414E-03  Gallus gallus
  7ptx-assembly1_A  TM=5.535E-01  e=7.704E-03  Latrodectus tredecimguttatus
  9go9-assembly1_D  TM=3.110E-01  e=6.628E-03  Latrodectus tredecimguttatus

InterPro domains:
  IPR002110 Ankyrin repeat [PF12796] (8-89)
  IPR002110 Ankyrin repeat [PS50088] (78-120)
  IPR002110 Ankyrin repeat [SM00248] (3-32)
  IPR002110 Ankyrin repeat [SM00248] (43-71)
  IPR002110 Ankyrin repeat [SM00248] (78-117)
  IPR036770 Ankyrin repeat-containing domain superfamily [G3DSA:1.25.40.20] (2-157)
  IPR036770 Ankyrin repeat-containing domain superfamily [SSF48403] (8-129)

Radius of gyration: 34.06 Å; Cα contacts (8 Å, |Δi|>4): 427; chains: 2; bounding box: 49×131×85 Å

Foldseek 3Di:
DDDLLRQLLVCLLVLNQPSNCVSCPPPDLVVNQCSQAPRADPQQHGSLLNNLLQLSQNNNLVQLPRPPRDLFDAGDPWRHGSLLNNQVNVQVDPPVCLVSSLVRSLVSLVSPHDQCDATPVRDGSLRSHDPVSVVSNVSSVVSVVVVVVVVVVVVPPPPPVPPVCVVPPVDDDPPVVVVVVVVVVVVVPPD/DDDLLRQLLVCLLVLNQPSNCVSCPPPDLVVNQCSQAPRADPQQHGSLLNNLLQLSQNNNLVQLPRPPRDLFDAGDPWRHGSLLNNQVNVQVDPPVCLVSSLVRSLSSLVSPHDQPDATPVRDGSLRSHDPVSVVSNVSSVVSVVVVVVVVVVVVPPPPPVPPPPPPPPVDDDPPVVVVVVVVVVVVVPVD

Solvent-accessible surface area (backbone atoms only — not comparable to full-atom values): 21591 Å² total; per-residue (Å²): 128,80,50,72,60,57,49,44,45,50,19,29,62,65,45,31,51,66,59,43,52,60,73,49,55,94,52,51,72,68,55,45,36,46,52,60,62,65,33,55,50,97,68,32,37,34,40,59,32,47,12,22,49,64,65,25,55,69,30,46,55,54,50,71,66,39,75,84,54,70,61,64,55,64,23,64,68,56,30,37,32,26,63,36,32,32,45,55,36,50,64,74,44,60,76,88,47,46,68,62,44,48,52,47,53,49,50,43,45,74,73,57,37,65,63,74,56,54,23,51,52,66,42,27,37,67,74,66,47,50,80,83,47,52,66,54,51,50,54,52,48,52,54,56,50,53,52,53,56,53,51,57,56,58,66,61,69,66,67,68,76,75,71,79,69,75,68,79,76,73,79,80,77,69,65,67,63,55,58,57,55,54,61,61,57,57,65,62,67,77,107,128,80,49,72,61,56,50,43,44,50,20,28,62,65,45,31,50,66,57,43,50,59,72,48,55,93,53,50,71,69,54,47,36,47,54,61,62,63,34,56,49,96,67,32,36,34,39,59,32,47,12,23,49,64,66,25,54,69,30,46,55,55,50,70,66,39,75,86,53,71,61,65,55,64,22,65,68,56,30,37,31,26,62,36,31,31,44,55,35,51,64,73,44,62,77,87,47,47,68,61,44,48,54,46,54,48,51,44,45,72,74,58,37,64,63,75,57,53,24,52,52,66,42,28,35,66,75,66,47,50,81,84,44,52,66,56,50,50,53,52,50,52,53,55,50,52,54,52,53,50,49,53,56,56,60,59,70,62,64,69,77,78,73,80,76,79,70,82,76,75,80,80,78,70,66,64,63,55,57,55,56,53,58,61,60,58,64,61,66,77,106

Sequence (382 aa):
GASIEEQLIEACRRDNVELLTELLEDKSDSEITRLLNETTTVMGNHLYHEAASRGNYEIIDHLLDQPDFECDPINRLEGDTPLHSAVRWLNAEPPAQIPFGLQLIDMMLEAGSNPRIKNKGGLTALQLVDPRNTQLRDLIRRHEYASQNAGDFINVTTTSDDDDDDAEFSGSDEEERAEWERRRKTKKSQRGASIEEQLIEACRRDNVELLTELLEDKSDSEITRLLNETTTVMGNHLYHEAASRGNYEIIDHLLDQPDFECDPINRLEGDTPLHSAVRWLNAEPPAQIPFGLQLIDMMLEAGSNPRIKNKGGLTALQLVDPRNTQLRDLIRRHEYASQNAGDFINVTTTSDDDDDDAEFSGSDEEERAEWERRRKTKKSQR

pLDDT: mean 84.19, std 24.05, range [27.38, 98.94]

Secondary structure (DSSP, 8-state):
---HHHHHHHHHHTT-HHHHHHHHTT--HHHHHHHHHH-B-TTS-BHHHHHHTTT-HHHHHHHHTSTT--S----TTT---HHHHHHHHHHHS-GGGHHHHHHHHHHHHHTT--TT---TTS--HHHHS-TT-HHHHHHHHHHHHHHHHHHHHHHHHT----------------HHHHHHHHHHHHHHHH-/---HHHHHHHHHHTT-HHHHHHHHTT--HHHHHHHHHH-B-TTS-BHHHHHHTTT-HHHHHHHHTSTT--S----TTT---HHHHHHHHHHHS-GGGHHHHHHHHHHHHHTT--TT---TTS--HHHHS-TT-HHHHHHHHHHHHHHHHHHHHHHHHT---------------THHHHHHHHHHHHTTS--